Protein AF-0000000065938428 (afdb_homodimer)

Organism: Thermotoga sp. (strain RQ2) (NCBI:txid126740)

Foldseek 3Di:
DAEEEEAPDPCRVLVVVLLVLLVFDFPDDDPQWTDTDPYIYGYDHQLCRLVCQVVPVHFKYKHKPLSCQLVVHPWDFDDFFDDQKKFWFKKFAAPPAADPAEFEEEECRQRLVVVVCVVVVHHYDYHYDPDPRLCCVVVPNGGIYIDMDRPCPVCVVSRMDTRGTDDMMTMTMTGRPVCCVPVVVVVVVSVVSSVVSRVVVVVVVVVD/DAEEEEAPDPCRVLVVVLLVLLPFDFPDDDPQWTDTDPYIYGYDHQLCRLVCQVVPVHFKYKHKPLSCQLVVHDWDFDDFFDDQKKFWFKKFAAPPAADPAEFEEEECRQRLVVVVCVVVVHHYDYHYDPDPRLCCVVVPNGGIYIDMDRPCPVCVVSRMDTRGTSDMMTMTITGRPVCCVPVVVVVVVSVVSSVVSRVVVVVVVVVD

InterPro domains:
  IPR001348 ATP phosphoribosyltransferase HisG [PTHR21403] (2-198)
  IPR013820 ATP phosphoribosyltransferase, catalytic domain [PF01634] (45-195)
  IPR013820 ATP phosphoribosyltransferase, catalytic domain [TIGR00070] (2-174)
  IPR018198 ATP phosphoribosyltransferase, conserved site [PS01316] (134-155)
  IPR024893 ATP phosphoribosyltransferase HisG, short form [MF_01018] (1-199)
  IPR024893 ATP phosphoribosyltransferase HisG, short form [cd13595] (1-197)

Secondary structure (DSSP, 8-state):
-EEEEEE-STTHHHHHHHHHHTT--EEEE-SSEEEESSEEEEEE-GGGHHHHHHTTS-SEEEEEHHHHHHHT---EEEEEEEEEEEEEEEEEETTT-SPSSSEEEEES-HHHHHHHHHHHT--EEEEE-SS-TTHHHHHTS-SEEEEEESSSHHHHHTTEEEEEEEEEEEEEEEE-HHHHHHTHHHHHHHHHHHHHHHHHHHHHHHH-/-EEEEEE-STTHHHHHHHHHHTT--EEEE-SSEEEESSEEEEEE-GGGHHHHHHTTS-SEEEEEHHHHHHHT---EEEEEEEEEEEEEEEEEETTT-SPSSSEEEEES-HHHHHHHHHHHT--EEEEE-SS-TTHHHHHTS-SEEEEEESSSHHHHHTTEEEEEEEEEEEEEEEE-HHHHHHTHHHHHHHHHHHHHHHHHHHHHHHH-

Nearest PDB structures (foldseek):
  1usy-assembly1_H  TM=9.644E-01  e=1.278E-41  Thermotoga maritima MSB8
  1usy-assembly1_G  TM=9.650E-01  e=2.363E-40  Thermotoga maritima MSB8
  6fua-assembly1_D-2  TM=9.388E-01  e=3.249E-24  Psychrobacter arcticus 273-4
  8oy0-assembly1_G  TM=9.428E-01  e=5.291E-23  Acinetobacter baumannii ATCC 17978
  7z6r-assembly1_C  TM=9.030E-01  e=8.787E-23  Psychrobacter arcticus

pLDDT: mean 96.38, std 6.56, range [45.56, 98.94]

Sequence (416 aa):
MLKLAIPKGRLEEKVMTYLKKTGVIFERESSILREGKDIVCFMVRPFDVPTYLVHGVADIGFCGTDVLLEKETSLIQPFFIPTNISRMVLAGPKGRGIPEGEKRIATKFPNVTQRYCESKGWHCRIIPLKGSVELAPIAGLSDLIVDITETGRTLKENNLEILDEIFVIRTHVVVNPVSYRTKREEVVSFLEKLQEVIEHDSNEQSRGMLKLAIPKGRLEEKVMTYLKKTGVIFERESSILREGKDIVCFMVRPFDVPTYLVHGVADIGFCGTDVLLEKETSLIQPFFIPTNISRMVLAGPKGRGIPEGEKRIATKFPNVTQRYCESKGWHCRIIPLKGSVELAPIAGLSDLIVDITETGRTLKENNLEILDEIFVIRTHVVVNPVSYRTKREEVVSFLEKLQEVIEHDSNEQSRG

Radius of gyration: 23.58 Å; Cα contacts (8 Å, |Δi|>4): 844; chains: 2; bounding box: 55×66×50 Å

Solvent-accessible surface area (backbone atoms only — not comparable to full-atom values): 22167 Å² total; per-residue (Å²): 117,49,30,31,27,39,23,48,68,90,53,29,62,63,53,52,51,52,48,41,68,61,66,58,55,68,79,42,77,58,90,44,39,34,33,34,93,60,37,37,36,39,42,30,41,44,80,37,28,61,56,39,27,76,70,63,50,18,37,35,31,38,40,40,41,64,46,46,59,47,65,66,68,88,59,43,67,85,50,69,49,95,65,84,64,34,29,36,28,36,31,25,50,58,90,67,69,80,71,75,75,68,40,34,30,24,17,75,40,56,56,48,48,49,53,51,31,56,76,70,70,49,53,66,49,76,42,75,37,88,47,63,51,75,45,30,46,78,57,61,70,20,59,29,29,42,48,78,39,68,86,46,57,74,40,48,77,64,50,28,37,80,74,44,76,73,48,77,31,47,37,31,36,32,30,20,63,65,38,53,66,76,40,32,68,64,49,50,53,51,52,51,44,46,51,51,48,53,52,52,51,55,51,51,58,69,73,97,116,49,29,30,27,39,23,50,68,92,55,29,62,62,54,51,51,52,47,41,69,58,67,59,54,71,79,43,78,57,91,46,39,36,33,34,92,59,36,37,35,39,42,31,41,46,79,37,28,62,56,40,26,77,72,63,51,20,37,35,31,39,41,40,42,65,46,46,59,48,67,65,67,88,59,41,66,86,50,69,49,95,65,84,66,32,29,35,28,35,30,25,50,60,92,66,69,81,72,7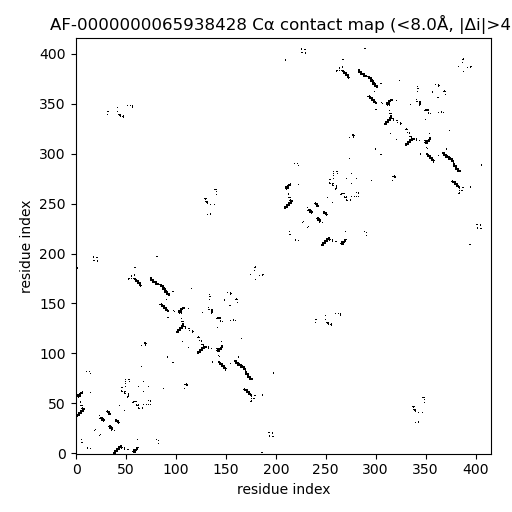5,75,69,39,34,32,25,18,74,40,56,58,48,49,49,53,52,31,54,76,69,70,50,54,67,49,74,42,78,38,86,49,64,49,74,45,29,46,76,58,60,70,18,60,29,29,43,49,78,39,70,85,46,58,74,42,48,78,64,49,28,38,81,76,44,76,73,48,77,32,49,38,30,35,33,30,20,64,66,39,52,66,77,38,31,68,65,49,51,54,50,50,51,44,44,50,50,48,52,55,52,52,54,52,51,60,68,73,98

Structure (mmCIF, N/CA/C/O backbone):
data_AF-0000000065938428-model_v1
#
loop_
_entity.id
_entity.type
_entity.pdbx_description
1 polymer 'ATP phosphoribosyltransferase'
#
loop_
_atom_site.group_PDB
_atom_site.id
_atom_site.type_symbol
_atom_site.label_atom_id
_atom_site.label_alt_id
_atom_site.label_comp_id
_atom_site.label_asym_id
_atom_site.label_entity_id
_atom_site.label_seq_id
_atom_site.pdbx_PDB_ins_code
_atom_site.Cartn_x
_atom_site.Cartn_y
_atom_site.Cartn_z
_atom_site.occupancy
_atom_site.B_iso_or_equiv
_atom_site.auth_seq_id
_atom_site.auth_comp_id
_atom_site.auth_asym_id
_atom_site.auth_atom_id
_atom_site.pdbx_PDB_model_num
ATOM 1 N N . MET A 1 1 ? -7.91 25.875 14.727 1 93.56 1 MET A N 1
ATOM 2 C CA . MET A 1 1 ? -7.473 24.531 15.078 1 93.56 1 MET A CA 1
ATOM 3 C C . MET A 1 1 ? -6.465 24 14.062 1 93.56 1 MET A C 1
ATOM 5 O O . MET A 1 1 ? -6.688 24.094 12.852 1 93.56 1 MET A O 1
ATOM 9 N N . LEU A 1 2 ? -5.328 23.641 14.523 1 97.94 2 LEU A N 1
ATOM 10 C CA . LEU A 1 2 ? -4.266 23.125 13.664 1 97.94 2 LEU A CA 1
ATOM 11 C C . LEU A 1 2 ? -4.516 21.656 13.312 1 97.94 2 LEU A C 1
ATOM 13 O O . LEU A 1 2 ? -4.859 20.859 14.18 1 97.94 2 LEU A O 1
ATOM 17 N N . LYS A 1 3 ? -4.406 21.281 12.031 1 98.81 3 LYS A N 1
ATOM 18 C CA . LYS A 1 3 ? -4.625 19.922 11.547 1 98.81 3 LYS A CA 1
ATOM 19 C C . LYS A 1 3 ? -3.316 19.281 11.078 1 98.81 3 LYS A C 1
ATOM 21 O O . LYS A 1 3 ? -2.641 19.828 10.195 1 98.81 3 LYS A O 1
ATOM 26 N N . LEU A 1 4 ? -3.004 18.156 11.68 1 98.94 4 LEU A N 1
ATOM 27 C CA . LEU A 1 4 ? -1.747 17.484 11.367 1 98.94 4 LEU A CA 1
ATOM 28 C C . LEU A 1 4 ? -2.002 16.125 10.727 1 98.94 4 LEU A C 1
ATOM 30 O O . LEU A 1 4 ? -2.902 15.391 11.148 1 98.94 4 LEU A O 1
ATOM 34 N N . ALA A 1 5 ? -1.3 15.781 9.695 1 98.88 5 ALA A N 1
ATOM 35 C CA . ALA A 1 5 ? -1.273 14.43 9.156 1 98.88 5 ALA A CA 1
ATOM 36 C C . ALA A 1 5 ? -0.093 13.633 9.703 1 98.88 5 ALA A C 1
ATOM 38 O O . ALA A 1 5 ? 1.064 13.969 9.445 1 98.88 5 ALA A O 1
ATOM 39 N N . ILE A 1 6 ? -0.382 12.602 10.445 1 98.88 6 ILE A N 1
ATOM 40 C CA . ILE A 1 6 ? 0.623 11.805 11.141 1 98.88 6 ILE A CA 1
ATOM 41 C C . ILE A 1 6 ? 0.77 10.445 10.469 1 98.88 6 ILE A C 1
ATOM 43 O O . ILE A 1 6 ? -0.209 9.711 10.32 1 98.88 6 ILE A O 1
ATOM 47 N N . PRO A 1 7 ? 1.979 10.117 10.031 1 98.56 7 PRO A N 1
ATOM 48 C CA . PRO A 1 7 ? 2.17 8.805 9.414 1 98.56 7 PRO A CA 1
ATOM 49 C C . PRO A 1 7 ? 2.062 7.656 10.414 1 98.56 7 PRO A C 1
ATOM 51 O O . PRO A 1 7 ? 2.777 7.645 11.422 1 98.56 7 PRO A O 1
ATOM 54 N N . LYS A 1 8 ? 1.196 6.738 10.18 1 97.81 8 LYS A N 1
ATOM 55 C CA . LYS A 1 8 ? 1.14 5.508 10.961 1 97.81 8 LYS A CA 1
ATOM 56 C C . LYS A 1 8 ? 2.35 4.621 10.68 1 97.81 8 LYS A C 1
ATOM 58 O O . LYS A 1 8 ? 3.043 4.805 9.68 1 97.81 8 LYS A O 1
ATOM 63 N N . GLY A 1 9 ? 2.631 3.717 11.57 1 95.06 9 GLY A N 1
ATOM 64 C CA . GLY A 1 9 ? 3.703 2.76 11.352 1 95.06 9 GLY A CA 1
ATOM 65 C C . GLY A 1 9 ? 5.016 3.182 11.977 1 95.06 9 GLY A C 1
ATOM 66 O O . GLY A 1 9 ? 5.051 3.588 13.141 1 95.06 9 GLY A O 1
ATOM 67 N N . ARG A 1 10 ? 6.094 3.078 11.297 1 91.88 10 ARG A N 1
ATOM 68 C CA . ARG A 1 10 ? 7.457 3.164 11.812 1 91.88 10 ARG A CA 1
ATOM 69 C C . ARG A 1 10 ? 7.734 4.543 12.398 1 91.88 10 ARG A C 1
ATOM 71 O O . ARG A 1 10 ? 8.492 4.676 13.359 1 91.88 10 ARG A O 1
ATOM 78 N N . LEU A 1 11 ? 7.078 5.547 11.867 1 96.25 11 LEU A N 1
ATOM 79 C CA . LEU A 1 11 ? 7.387 6.914 12.281 1 96.25 11 LEU A CA 1
ATOM 80 C C . LEU A 1 11 ? 6.422 7.383 13.359 1 96.25 11 LEU A C 1
ATOM 82 O O . LEU A 1 11 ? 6.664 8.398 14.016 1 96.25 11 LEU A O 1
ATOM 86 N N . GLU A 1 12 ? 5.355 6.672 13.562 1 97.38 12 GLU A N 1
ATOM 87 C CA . GLU A 1 12 ? 4.219 7.113 14.367 1 9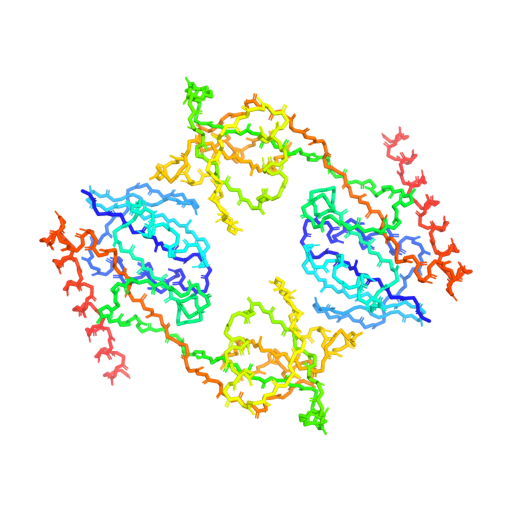7.38 12 GLU A CA 1
ATOM 88 C C . GLU A 1 12 ? 4.641 7.422 15.805 1 97.38 12 GLU A C 1
ATOM 90 O O . GLU A 1 12 ? 4.371 8.516 16.312 1 97.38 12 GLU A O 1
ATOM 95 N N . GLU A 1 13 ? 5.359 6.531 16.391 1 96.88 13 GLU A N 1
ATOM 96 C CA . GLU A 1 13 ? 5.707 6.664 17.797 1 96.88 13 GLU A CA 1
ATOM 97 C C . GLU A 1 13 ? 6.598 7.879 18.047 1 96.88 13 GLU A C 1
ATOM 99 O O . GLU A 1 13 ? 6.348 8.664 18.953 1 96.88 13 GLU A O 1
ATOM 104 N N . LYS A 1 14 ? 7.605 8.008 17.234 1 96.56 14 LYS A N 1
ATOM 105 C CA . LYS A 1 14 ? 8.555 9.102 17.406 1 96.56 14 LYS A CA 1
ATOM 106 C C . LYS A 1 14 ? 7.879 10.453 17.188 1 96.56 14 LYS A C 1
ATOM 108 O O . LYS A 1 14 ? 8.078 11.383 17.969 1 96.56 14 LYS A O 1
ATOM 113 N N . VAL A 1 15 ? 7.07 10.555 16.188 1 97.69 15 VAL A N 1
ATOM 114 C CA . VAL A 1 15 ? 6.367 11.797 15.898 1 97.69 15 VAL A CA 1
ATOM 115 C C . VAL A 1 15 ? 5.445 12.148 17.062 1 97.69 15 VAL A C 1
ATOM 117 O O . VAL A 1 15 ? 5.453 13.289 17.547 1 97.69 15 VAL A O 1
ATOM 120 N N . MET A 1 16 ? 4.703 11.18 17.562 1 97.31 16 MET A N 1
ATOM 121 C CA . MET A 1 16 ? 3.748 11.406 18.641 1 97.31 16 MET A CA 1
ATOM 122 C C . MET A 1 16 ? 4.465 11.797 19.922 1 97.31 16 MET A C 1
ATOM 124 O O . MET A 1 16 ? 3.959 12.617 20.703 1 97.31 16 MET A O 1
ATOM 128 N N . THR A 1 17 ? 5.617 11.219 20.141 1 97.06 17 THR A N 1
ATOM 129 C CA . THR A 1 17 ? 6.41 11.562 21.312 1 97.06 17 THR A CA 1
ATOM 130 C C . THR A 1 17 ? 6.801 13.039 21.297 1 97.06 17 THR A C 1
ATOM 132 O O . THR A 1 17 ? 6.648 13.742 22.297 1 97.06 17 THR A O 1
ATOM 135 N N . TYR A 1 18 ? 7.266 13.516 20.172 1 97.38 18 TYR A N 1
ATOM 136 C CA . TYR A 1 18 ? 7.66 14.914 20.062 1 97.38 18 TYR A CA 1
ATOM 137 C C . TYR A 1 18 ? 6.453 15.828 20.188 1 97.38 18 TYR A C 1
ATOM 139 O O . TYR A 1 18 ? 6.543 16.906 20.797 1 97.38 18 TYR A O 1
ATOM 147 N N . LEU A 1 19 ? 5.324 15.414 19.641 1 97.25 19 LEU A N 1
ATOM 148 C CA . LEU A 1 19 ? 4.113 16.219 19.75 1 97.25 19 LEU A CA 1
ATOM 149 C C . LEU A 1 19 ? 3.691 16.359 21.203 1 97.25 19 LEU A C 1
ATOM 151 O O . LEU A 1 19 ? 3.354 17.453 21.656 1 97.25 19 LEU A O 1
ATOM 155 N N . LYS A 1 20 ? 3.758 15.328 21.922 1 96.69 20 LYS A N 1
ATOM 156 C CA . LYS A 1 20 ? 3.389 15.359 23.344 1 96.69 20 LYS A CA 1
ATOM 157 C C . LYS A 1 20 ? 4.344 16.234 24.141 1 96.69 20 LYS A C 1
ATOM 159 O O . LYS A 1 20 ? 3.926 16.953 25.047 1 96.69 20 LYS A O 1
ATOM 164 N N . LYS A 1 21 ? 5.559 16.234 23.812 1 96.44 21 LYS A N 1
ATOM 165 C CA . LYS A 1 21 ? 6.57 17.031 24.5 1 96.44 21 LYS A CA 1
ATOM 166 C C . LYS A 1 21 ? 6.348 18.516 24.266 1 96.44 21 LYS A C 1
ATOM 168 O O . LYS A 1 21 ? 6.871 19.359 25.016 1 96.44 21 LYS A O 1
ATOM 173 N N . THR A 1 22 ? 5.676 18.859 23.203 1 96.44 22 THR A N 1
ATOM 174 C CA . THR A 1 22 ? 5.352 20.266 22.984 1 96.44 22 THR A CA 1
ATOM 175 C C . THR A 1 22 ? 4.234 20.719 23.906 1 96.44 22 THR A C 1
ATOM 177 O O . THR A 1 22 ? 3.9 21.906 23.953 1 96.44 22 THR A O 1
ATOM 180 N N . GLY A 1 23 ? 3.545 19.766 24.578 1 95.44 23 GLY A N 1
ATOM 181 C CA . GLY A 1 23 ? 2.494 20.109 25.531 1 95.44 23 GLY A CA 1
ATOM 182 C C . GLY A 1 23 ? 1.105 19.75 25.031 1 95.44 23 GLY A C 1
ATOM 183 O O . GLY A 1 23 ? 0.109 20.031 25.703 1 95.44 23 GLY A O 1
ATOM 184 N N . VAL A 1 24 ? 1.07 19.094 23.891 1 96 24 VAL A N 1
ATOM 185 C CA . VAL A 1 24 ? -0.223 18.688 23.344 1 96 24 VAL A CA 1
ATOM 186 C C . VAL A 1 24 ? -0.805 17.547 24.188 1 96 24 VAL A C 1
ATOM 188 O O . VAL A 1 24 ? -0.113 16.578 24.484 1 96 24 VAL A O 1
ATOM 191 N N . ILE A 1 25 ? -2.033 17.734 24.562 1 96.62 25 ILE A N 1
ATOM 192 C CA . ILE A 1 25 ? -2.789 16.703 25.266 1 96.62 25 ILE A CA 1
ATOM 193 C C . ILE A 1 25 ? -3.98 16.266 24.422 1 96.62 25 ILE A C 1
ATOM 195 O O . ILE A 1 25 ? -4.766 17.109 23.953 1 96.62 25 ILE A O 1
ATOM 199 N N . PHE A 1 26 ? -4.047 14.992 24.234 1 97 26 PHE A N 1
ATOM 200 C CA . PHE A 1 26 ? -5.145 14.461 23.422 1 97 26 PHE A CA 1
ATOM 201 C C . PHE A 1 26 ? -6.301 14.023 24.312 1 97 26 PHE A C 1
ATOM 203 O O . PHE A 1 26 ? -6.109 13.227 25.234 1 97 26 PHE A O 1
ATOM 210 N N . GLU A 1 27 ? -7.383 14.516 24.016 1 96.88 27 GLU A N 1
ATOM 211 C CA . GLU A 1 27 ? -8.594 14.219 24.781 1 96.88 27 GLU A CA 1
ATOM 212 C C . GLU A 1 27 ? -9.32 13.008 24.203 1 96.88 27 GLU A C 1
ATOM 214 O O . GLU A 1 27 ? -10.008 12.289 24.938 1 96.88 27 GLU A O 1
ATOM 219 N N . ARG A 1 28 ? -9.328 12.891 22.922 1 94.94 28 ARG A N 1
ATOM 220 C CA . ARG A 1 28 ? -9.93 11.773 22.188 1 94.94 28 ARG A CA 1
ATOM 221 C C . ARG A 1 28 ? -8.93 11.125 21.25 1 94.94 28 ARG A C 1
ATOM 223 O O . ARG A 1 28 ? -8.227 11.82 20.5 1 94.94 28 ARG A O 1
ATOM 230 N N . GLU A 1 29 ? -8.898 9.812 21.422 1 95.56 29 GLU A N 1
ATOM 231 C CA . GLU A 1 29 ? -7.969 9.086 20.562 1 95.56 29 GLU A CA 1
ATOM 232 C C . GLU A 1 29 ? -8.633 7.863 19.938 1 95.56 29 GLU A C 1
ATOM 234 O O . GLU A 1 29 ? -9.398 7.156 20.609 1 95.56 29 GLU A O 1
ATOM 239 N N . SER A 1 30 ? -8.453 7.75 18.688 1 94.75 30 SER A N 1
ATOM 240 C CA . SER A 1 30 ? -8.828 6.551 17.938 1 94.75 30 SER A CA 1
ATOM 241 C C . SER A 1 30 ? -7.695 6.09 17.031 1 94.75 30 SER A C 1
ATOM 243 O O . SER A 1 30 ? -6.598 6.652 17.062 1 94.75 30 SER A O 1
ATOM 245 N N . SER A 1 31 ? -7.965 5.059 16.312 1 94.44 31 SER A N 1
ATOM 246 C CA . SER A 1 31 ? -6.945 4.523 15.422 1 94.44 31 SER A CA 1
ATOM 247 C C . SER A 1 31 ? -6.684 5.473 14.258 1 94.44 31 SER A C 1
ATOM 249 O O . SER A 1 31 ? -5.629 5.402 13.617 1 94.44 31 SER A O 1
ATOM 251 N N . ILE A 1 32 ? -7.602 6.352 13.977 1 96.94 32 ILE A N 1
ATOM 252 C CA . ILE A 1 32 ? -7.414 7.16 12.781 1 96.94 32 ILE A CA 1
ATOM 253 C C . ILE A 1 32 ? -7.418 8.641 13.148 1 96.94 32 ILE A C 1
ATOM 255 O O . ILE A 1 32 ? -7.121 9.5 12.312 1 96.94 32 ILE A O 1
ATOM 259 N N . LEU A 1 33 ? -7.77 8.969 14.438 1 97.12 33 LEU A N 1
ATOM 260 C CA . LEU A 1 33 ? -7.949 10.367 14.82 1 97.12 33 LEU A CA 1
ATOM 261 C C . LEU A 1 33 ? -7.508 10.602 16.266 1 97.12 33 LEU A C 1
ATOM 263 O O . LEU A 1 33 ? -7.82 9.805 17.141 1 97.12 33 LEU A O 1
ATOM 267 N N . ARG A 1 34 ? -6.754 11.688 16.469 1 98 34 ARG A N 1
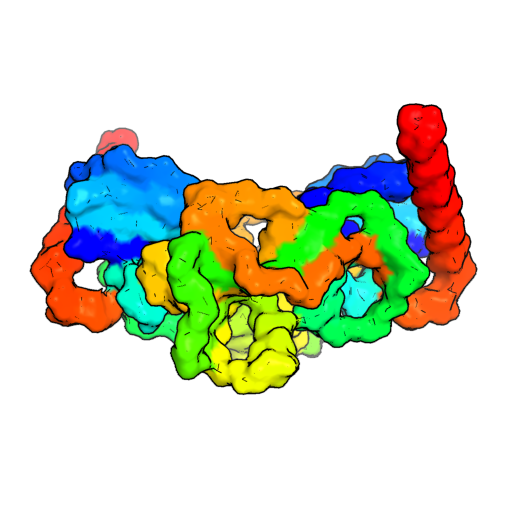ATOM 268 C CA . ARG A 1 34 ? -6.43 12.18 17.797 1 98 34 ARG A CA 1
ATOM 269 C C . ARG A 1 34 ? -6.762 13.664 17.922 1 98 34 ARG A C 1
ATOM 271 O O . ARG A 1 34 ? -6.301 14.477 17.125 1 98 34 ARG A O 1
ATOM 278 N N . GLU A 1 35 ? -7.527 13.945 18.922 1 97.56 35 GLU A N 1
ATOM 279 C CA . GLU A 1 35 ? -8.016 15.32 19.047 1 97.56 35 GLU A CA 1
ATOM 280 C C . GLU A 1 35 ? -7.566 15.938 20.375 1 97.56 35 GLU A C 1
ATOM 282 O O . GLU A 1 35 ? -7.766 15.352 21.438 1 97.56 35 GLU A O 1
ATOM 287 N N . GLY A 1 36 ? -6.957 17.047 20.234 1 96.44 36 GLY A N 1
ATOM 288 C CA . GLY A 1 36 ? -6.656 17.906 21.375 1 96.44 36 GLY A CA 1
ATOM 289 C C . GLY A 1 36 ? -7.438 19.203 21.359 1 96.44 36 GLY A C 1
ATOM 290 O O . GLY A 1 36 ? -8.359 19.375 20.562 1 96.44 36 GLY A O 1
ATOM 291 N N . LYS A 1 37 ? -7.133 20.109 22.312 1 94 37 LYS A N 1
ATOM 292 C CA . LYS A 1 37 ? -7.863 21.375 22.453 1 94 37 LYS A CA 1
ATOM 293 C C . LYS A 1 37 ? -7.73 22.234 21.203 1 94 37 LYS A C 1
ATOM 295 O O . LYS A 1 37 ? -8.734 22.703 20.656 1 94 37 LYS A O 1
ATOM 300 N N . ASP A 1 38 ? -6.602 22.406 20.656 1 94.62 38 ASP A N 1
ATOM 301 C CA . ASP A 1 38 ? -6.406 23.297 19.516 1 94.62 38 ASP A CA 1
ATOM 302 C C . ASP A 1 38 ? -5.672 22.609 18.375 1 94.62 38 ASP A C 1
ATOM 304 O O . ASP A 1 38 ? -5.09 23.25 17.516 1 94.62 38 ASP A O 1
ATOM 308 N N . ILE A 1 39 ? -5.668 21.219 18.484 1 97.69 39 ILE A N 1
ATOM 309 C CA . ILE A 1 39 ? -4.941 20.453 17.469 1 97.69 39 ILE A CA 1
ATOM 310 C C . ILE A 1 39 ? -5.684 19.156 17.172 1 97.69 39 ILE A C 1
ATOM 312 O O . ILE A 1 39 ? -6.254 18.547 18.078 1 97.69 39 ILE A O 1
ATOM 316 N N . VAL A 1 40 ? -5.762 18.75 15.938 1 98.38 40 VAL A N 1
ATOM 317 C CA . VAL A 1 40 ? -6.281 17.453 15.547 1 98.38 40 VAL A CA 1
ATOM 318 C C . VAL A 1 40 ? -5.266 16.734 14.656 1 98.38 40 VAL A C 1
ATOM 320 O O . VAL A 1 40 ? -4.637 17.344 13.797 1 98.38 40 VAL A O 1
ATOM 323 N N . CYS A 1 41 ? -5.047 15.477 14.969 1 98.81 41 CYS A N 1
ATOM 324 C CA . CYS A 1 41 ? -4.109 14.656 14.219 1 98.81 41 CYS A CA 1
ATOM 325 C C . CYS A 1 41 ? -4.848 13.594 13.414 1 98.81 41 CYS A C 1
ATOM 327 O O . CYS A 1 41 ? -5.582 12.781 13.969 1 98.81 41 CYS A O 1
ATOM 329 N N . PHE A 1 42 ? -4.695 13.617 12.117 1 98.81 42 PHE A N 1
ATOM 330 C CA . PHE A 1 42 ? -5.156 12.562 11.219 1 98.81 42 PHE A CA 1
ATOM 331 C C . PHE A 1 42 ? -4.105 11.469 11.078 1 98.81 42 PHE A C 1
ATOM 333 O O . PHE A 1 42 ? -3 11.719 10.594 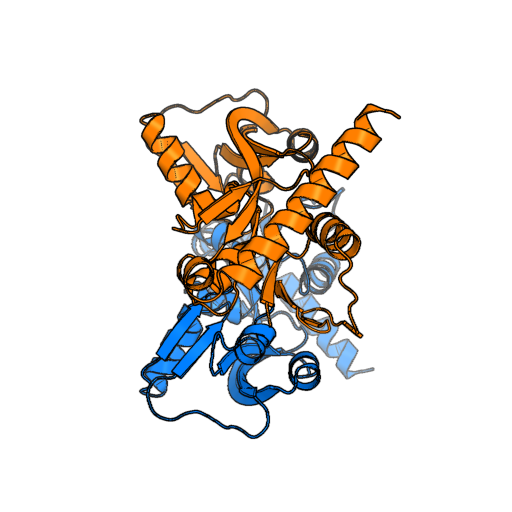1 98.81 42 PHE A O 1
ATOM 340 N N . MET A 1 43 ? -4.418 10.305 11.562 1 98.69 43 MET A N 1
ATOM 341 C CA . MET A 1 43 ? -3.506 9.172 11.445 1 98.69 43 MET A CA 1
ATOM 342 C C . MET A 1 43 ? -3.631 8.508 10.078 1 98.69 43 MET A C 1
ATOM 344 O O . MET A 1 43 ? -4.652 7.895 9.773 1 98.69 43 MET A O 1
ATOM 348 N N . VAL A 1 44 ? -2.643 8.641 9.258 1 98.62 44 VAL A N 1
ATOM 349 C CA . VAL A 1 44 ? -2.77 8.211 7.871 1 98.62 44 VAL A CA 1
ATOM 350 C C . VAL A 1 44 ? -1.584 7.324 7.496 1 98.62 44 VAL A C 1
ATOM 352 O O . VAL A 1 44 ? -0.571 7.301 8.195 1 98.62 44 VAL A O 1
ATOM 355 N N . ARG A 1 45 ? -1.733 6.59 6.383 1 97.88 45 ARG A N 1
ATOM 356 C CA . ARG A 1 45 ? -0.575 5.887 5.844 1 97.88 45 ARG A CA 1
ATOM 357 C C . ARG A 1 45 ? 0.509 6.867 5.406 1 97.88 45 ARG A C 1
ATOM 359 O O . ARG A 1 45 ? 0.209 7.918 4.84 1 97.88 45 ARG A O 1
ATOM 366 N N . PRO A 1 46 ? 1.741 6.473 5.551 1 97.94 46 PRO A N 1
ATOM 367 C CA . PRO A 1 46 ? 2.83 7.41 5.262 1 97.94 46 PRO A CA 1
ATOM 368 C C . PRO A 1 46 ? 2.736 8.008 3.861 1 97.94 46 PRO A C 1
ATOM 370 O O . PRO A 1 46 ? 2.861 9.227 3.697 1 97.94 46 PRO A O 1
ATOM 373 N N . PHE A 1 47 ? 2.371 7.215 2.928 1 98.19 47 PHE A N 1
ATOM 374 C CA . PHE A 1 47 ? 2.355 7.656 1.538 1 98.19 47 PHE A CA 1
ATOM 375 C C . PHE A 1 47 ? 1.18 8.586 1.279 1 98.19 47 PHE A C 1
ATOM 377 O O . PHE A 1 47 ? 1.111 9.234 0.231 1 98.19 47 PHE A O 1
ATOM 384 N N . ASP A 1 48 ? 0.247 8.695 2.242 1 98.69 48 ASP A N 1
ATOM 385 C CA . ASP A 1 48 ? -0.94 9.523 2.068 1 98.69 48 ASP A CA 1
ATOM 386 C C . ASP A 1 48 ? -0.754 10.891 2.723 1 98.69 48 ASP A C 1
ATOM 388 O O . ASP A 1 48 ? -1.559 11.805 2.512 1 98.69 48 ASP A O 1
ATOM 392 N N . VAL A 1 49 ? 0.318 11.109 3.451 1 98.81 49 VAL A N 1
ATOM 393 C CA . VAL A 1 49 ? 0.527 12.359 4.18 1 98.81 49 VAL A CA 1
ATOM 394 C C . VAL A 1 49 ? 0.499 13.531 3.205 1 98.81 49 VAL A C 1
ATOM 396 O O . VAL A 1 49 ? -0.272 14.477 3.387 1 98.81 49 VAL A O 1
ATOM 399 N N . PRO A 1 50 ? 1.24 13.461 2.096 1 98.75 50 PRO A N 1
ATOM 400 C CA . PRO A 1 50 ? 1.21 14.602 1.178 1 98.75 50 PRO A CA 1
ATOM 401 C C . PRO A 1 50 ? -0.187 14.875 0.625 1 98.75 50 PRO A C 1
ATOM 403 O O . PRO A 1 50 ? -0.541 16.031 0.38 1 98.75 50 PRO A O 1
ATOM 406 N N . THR A 1 51 ? -0.951 13.812 0.453 1 98.69 51 THR A N 1
ATOM 407 C CA . THR A 1 51 ? -2.287 13.969 -0.11 1 98.69 51 THR A CA 1
ATOM 408 C C . THR A 1 51 ? -3.145 14.867 0.779 1 98.69 51 THR A C 1
ATOM 410 O O . THR A 1 51 ? -3.824 15.766 0.286 1 98.69 51 THR A O 1
ATOM 413 N N . TYR A 1 52 ? -3.062 14.734 2.055 1 98.75 52 TYR A N 1
ATOM 414 C CA . TYR A 1 52 ? -3.875 15.508 2.988 1 98.75 52 TYR A CA 1
ATOM 415 C C . TYR A 1 52 ? -3.42 16.969 3.031 1 98.75 52 TYR A C 1
ATOM 417 O O . TYR A 1 52 ? -4.215 17.859 3.318 1 98.75 52 TYR A O 1
ATOM 425 N N . LEU A 1 53 ? -2.164 17.219 2.752 1 98.81 53 LEU A N 1
ATOM 426 C CA . LEU A 1 53 ? -1.648 18.578 2.756 1 98.81 53 LEU A CA 1
ATOM 427 C C . LEU A 1 53 ? -1.945 19.281 1.432 1 98.81 53 LEU A C 1
ATOM 429 O O . LEU A 1 53 ? -2.439 20.406 1.417 1 98.81 53 LEU A O 1
ATOM 433 N N . VAL A 1 54 ? -1.697 18.547 0.343 1 98.12 54 VAL A N 1
ATOM 434 C CA . VAL A 1 54 ? -1.863 19.141 -0.983 1 98.12 54 VAL A CA 1
ATOM 435 C C . VAL A 1 54 ? -3.332 19.484 -1.212 1 98.12 54 VAL A C 1
ATOM 437 O O . VAL A 1 54 ? -3.641 20.5 -1.84 1 98.12 54 VAL A O 1
ATOM 440 N N . HIS A 1 55 ? -4.223 18.688 -0.593 1 97.75 55 HIS A N 1
ATOM 441 C CA . HIS A 1 55 ? -5.652 18.938 -0.766 1 97.75 55 HIS A CA 1
ATOM 442 C C . HIS A 1 55 ? -6.168 19.922 0.268 1 97.75 55 HIS A C 1
ATOM 444 O O . HIS A 1 55 ? -7.363 20.234 0.298 1 97.75 55 HIS A O 1
ATOM 450 N N . GLY A 1 56 ? -5.336 20.328 1.152 1 97.44 56 GLY A N 1
ATOM 451 C CA . GLY A 1 56 ? -5.652 21.422 2.051 1 97.44 56 GLY A CA 1
ATOM 452 C C . GLY A 1 56 ? -6.418 20.984 3.283 1 97.44 56 GLY A C 1
ATOM 453 O O . GLY A 1 56 ? -7.004 21.812 3.984 1 97.44 56 GLY A O 1
ATOM 454 N N . VAL A 1 57 ? -6.414 19.703 3.545 1 97.94 57 VAL A N 1
ATOM 455 C CA . VAL A 1 57 ? -7.211 19.266 4.688 1 97.94 57 VAL A CA 1
ATOM 456 C C . VAL A 1 57 ? -6.324 19.156 5.926 1 97.94 57 VAL A C 1
ATOM 458 O O . VAL A 1 57 ? -6.824 19.062 7.051 1 97.94 57 VAL A O 1
ATOM 461 N N . ALA A 1 58 ? -5.023 19.156 5.75 1 98.75 58 ALA A N 1
ATOM 462 C CA . ALA A 1 58 ? -4.055 19.234 6.844 1 98.75 58 ALA A CA 1
ATOM 463 C C . ALA A 1 58 ? -3.123 20.438 6.656 1 98.75 58 ALA A C 1
ATOM 465 O O . ALA A 1 58 ? -2.82 20.828 5.527 1 98.75 58 ALA A O 1
ATOM 466 N N . ASP A 1 59 ? -2.666 20.953 7.77 1 98.88 59 ASP A N 1
ATOM 467 C CA . ASP A 1 59 ? -1.765 22.109 7.754 1 98.88 59 ASP A CA 1
ATOM 468 C C . ASP A 1 59 ? -0.305 21.656 7.773 1 98.88 59 ASP A C 1
ATOM 470 O O . ASP A 1 59 ? 0.534 22.234 7.074 1 98.88 59 ASP A O 1
ATOM 474 N N . ILE A 1 60 ? -0.012 20.703 8.562 1 98.88 60 ILE A N 1
ATOM 475 C CA . ILE A 1 60 ? 1.333 20.188 8.812 1 98.88 60 ILE A CA 1
ATOM 476 C C . ILE A 1 60 ? 1.326 18.672 8.734 1 98.88 60 ILE A C 1
ATOM 478 O O . ILE A 1 60 ? 0.338 18.031 9.094 1 98.88 60 ILE A O 1
ATOM 482 N N . GLY A 1 61 ? 2.365 18.094 8.227 1 98.88 61 GLY A N 1
ATOM 483 C CA . GLY A 1 61 ? 2.525 16.641 8.211 1 98.88 61 GLY A CA 1
ATOM 484 C C . GLY A 1 61 ? 3.955 16.203 8.461 1 98.88 61 GLY A C 1
ATOM 485 O O . GLY A 1 61 ? 4.844 17.031 8.656 1 98.88 61 GLY A O 1
ATOM 486 N N . PHE A 1 62 ? 4.133 14.938 8.508 1 98.75 62 PHE A N 1
ATOM 487 C CA . PHE A 1 62 ? 5.422 14.281 8.695 1 98.75 62 PHE A CA 1
ATOM 488 C C . PHE A 1 62 ? 5.594 13.125 7.723 1 98.75 62 PHE A C 1
ATOM 490 O O . PHE A 1 62 ? 4.738 12.242 7.645 1 98.75 62 PHE A O 1
ATOM 497 N N . CYS A 1 63 ? 6.637 13.109 6.949 1 97.81 63 CYS A N 1
ATOM 498 C CA . CYS A 1 63 ? 6.867 11.977 6.059 1 97.81 63 CYS A CA 1
ATOM 499 C C . CYS A 1 63 ? 8.328 11.891 5.648 1 97.81 63 CYS A C 1
ATOM 501 O O . CYS A 1 63 ? 9.102 12.812 5.898 1 97.81 63 CYS A O 1
ATOM 503 N N . GLY A 1 64 ? 8.703 10.805 5.129 1 97.5 64 GLY A N 1
ATOM 504 C CA . GLY A 1 64 ? 10.086 10.555 4.758 1 97.5 64 GLY A CA 1
ATOM 505 C C . GLY A 1 64 ? 10.469 11.156 3.418 1 97.5 64 GLY A C 1
ATOM 506 O O . GLY A 1 64 ? 9.594 11.469 2.605 1 97.5 64 GLY A O 1
ATOM 507 N N . THR A 1 65 ? 11.789 11.258 3.225 1 97.88 65 THR A N 1
ATOM 508 C CA . THR A 1 65 ? 12.336 11.68 1.941 1 97.88 65 THR A CA 1
ATOM 509 C C . THR A 1 65 ? 11.805 10.812 0.808 1 97.88 65 THR A C 1
ATOM 511 O O . THR A 1 65 ? 11.523 11.312 -0.284 1 97.88 65 THR A O 1
ATOM 514 N N . ASP A 1 66 ? 11.672 9.523 1.056 1 98.19 66 ASP A N 1
ATOM 515 C CA . ASP A 1 66 ? 11.203 8.562 0.058 1 98.19 66 ASP A CA 1
ATOM 516 C C . ASP A 1 66 ? 9.812 8.93 -0.445 1 98.19 66 ASP A C 1
ATOM 518 O O . ASP A 1 66 ? 9.547 8.875 -1.647 1 98.19 66 ASP A O 1
ATOM 522 N N . VAL A 1 67 ? 8.945 9.344 0.485 1 98.31 67 VAL A N 1
ATOM 523 C CA . VAL A 1 67 ? 7.57 9.695 0.137 1 98.31 67 VAL A CA 1
ATOM 524 C C . VAL A 1 67 ? 7.559 10.984 -0.681 1 98.31 67 VAL A C 1
ATOM 526 O O . VAL A 1 67 ? 6.898 11.055 -1.72 1 98.31 67 VAL A O 1
ATOM 529 N N . LEU A 1 68 ? 8.297 11.992 -0.229 1 98.19 68 LEU A N 1
ATOM 530 C CA . LEU A 1 68 ? 8.328 13.297 -0.883 1 98.19 68 LEU A CA 1
ATOM 531 C C . LEU A 1 68 ? 8.867 13.18 -2.305 1 98.19 68 LEU A C 1
ATOM 533 O O . LEU A 1 68 ? 8.305 13.758 -3.236 1 98.19 68 LEU A O 1
ATOM 537 N N . LEU A 1 69 ? 9.938 12.406 -2.457 1 98.19 69 LEU A N 1
ATOM 538 C CA . LEU A 1 69 ? 10.547 12.266 -3.771 1 98.19 69 LEU A CA 1
ATOM 539 C C . LEU A 1 69 ? 9.664 11.438 -4.699 1 98.19 69 LEU A C 1
ATOM 541 O O . LEU A 1 69 ? 9.578 11.727 -5.895 1 98.19 69 LEU A O 1
ATOM 545 N N . GLU A 1 70 ? 9.008 10.414 -4.18 1 98.69 70 GLU A N 1
ATOM 546 C CA . GLU A 1 70 ? 8.156 9.562 -5.008 1 98.69 70 GLU A CA 1
ATOM 547 C C . GLU A 1 70 ? 6.922 10.328 -5.488 1 98.69 70 GLU A C 1
ATOM 549 O O . GLU A 1 70 ? 6.492 10.156 -6.629 1 98.69 70 GLU A O 1
ATOM 554 N N . LYS A 1 71 ? 6.359 11.156 -4.574 1 97.25 71 LYS A N 1
ATOM 555 C CA . LYS A 1 71 ? 5.117 11.867 -4.879 1 97.25 71 LYS A CA 1
ATOM 556 C C . LYS A 1 71 ? 5.398 13.211 -5.543 1 97.25 71 LYS A C 1
ATOM 558 O O . LYS A 1 71 ? 4.484 13.867 -6.047 1 97.25 71 LYS A O 1
ATOM 563 N N . GLU A 1 72 ? 6.582 13.688 -5.594 1 93.81 72 GLU A N 1
ATOM 564 C CA . GLU A 1 72 ? 6.977 14.961 -6.191 1 93.81 72 GLU A CA 1
ATOM 565 C C . GLU A 1 72 ? 6.09 16.094 -5.699 1 93.81 72 GLU A C 1
ATOM 567 O O . GLU A 1 72 ? 5.496 16.828 -6.5 1 93.81 72 GLU A O 1
ATOM 572 N N . THR A 1 73 ? 6.109 16.406 -4.48 1 91.12 73 THR A N 1
ATOM 573 C CA . THR A 1 73 ? 5.199 17.375 -3.883 1 91.12 73 THR A CA 1
ATOM 574 C C . THR A 1 73 ? 5.859 18.75 -3.783 1 91.12 73 THR A C 1
ATOM 576 O O . THR A 1 73 ? 7.086 18.859 -3.865 1 91.12 73 THR A O 1
ATOM 579 N N . SER A 1 74 ? 5.039 19.812 -3.582 1 92.5 74 SER A N 1
ATOM 580 C CA . SER A 1 74 ? 5.48 21.203 -3.463 1 92.5 74 SER A CA 1
ATOM 581 C C . SER A 1 74 ? 5.34 21.703 -2.029 1 92.5 74 SER A C 1
ATOM 583 O O . SER A 1 74 ? 5.219 22.906 -1.799 1 92.5 74 SER A O 1
ATOM 585 N N . LEU A 1 75 ? 5.414 20.875 -1.134 1 98.06 75 LEU A N 1
ATOM 586 C CA . LEU A 1 75 ? 5.223 21.219 0.27 1 98.06 75 LEU A CA 1
ATOM 587 C C . LEU A 1 75 ? 6.461 21.906 0.836 1 98.06 75 LEU A C 1
ATOM 589 O O . LEU A 1 75 ? 7.578 21.641 0.386 1 98.06 75 LEU A O 1
ATOM 593 N N . ILE A 1 76 ? 6.27 22.812 1.782 1 98.38 76 ILE A N 1
ATOM 594 C CA . ILE A 1 76 ? 7.367 23.453 2.508 1 98.38 76 ILE A CA 1
ATOM 595 C C . ILE A 1 76 ? 7.977 22.453 3.492 1 98.38 76 ILE A C 1
ATOM 597 O O . ILE A 1 76 ? 7.25 21.719 4.168 1 98.38 76 ILE A O 1
ATOM 601 N N . GLN A 1 77 ? 9.297 22.391 3.496 1 98.38 77 GLN A N 1
ATOM 602 C CA . GLN A 1 77 ? 10.016 21.469 4.375 1 98.38 77 GLN A CA 1
ATOM 603 C C . GLN A 1 77 ? 10.953 22.234 5.309 1 98.38 77 GLN A C 1
ATOM 605 O O . GLN A 1 77 ? 12.148 22.344 5.039 1 98.38 77 GLN A O 1
ATOM 610 N N . PRO A 1 78 ? 10.43 22.641 6.445 1 98.25 78 PRO A N 1
ATOM 611 C CA . PRO A 1 78 ? 11.219 23.562 7.262 1 98.25 78 PRO A CA 1
ATOM 612 C C . PRO A 1 78 ? 12.375 22.875 7.98 1 98.25 78 PRO A C 1
ATOM 614 O O . PRO A 1 78 ? 13.43 23.484 8.195 1 98.25 78 PRO A O 1
ATOM 617 N N . PHE A 1 79 ? 12.18 21.672 8.461 1 97.94 79 PHE A N 1
ATOM 618 C CA . PHE A 1 79 ? 13.25 20.953 9.148 1 97.94 79 PHE A CA 1
ATOM 619 C C . PHE A 1 79 ? 12.906 19.469 9.289 1 97.94 79 PHE A C 1
ATOM 621 O O . PHE A 1 79 ? 11.844 19.031 8.836 1 97.94 79 PHE A O 1
ATOM 628 N N . PHE A 1 80 ? 13.797 18.688 9.844 1 97 80 PHE A N 1
ATOM 629 C CA . PHE A 1 80 ? 13.648 17.25 10.031 1 97 80 PHE A CA 1
ATOM 630 C C . PHE A 1 80 ? 13.305 16.922 11.477 1 97 80 PHE A C 1
ATOM 632 O O . PHE A 1 80 ? 13.609 17.703 12.383 1 97 80 PHE A O 1
ATOM 639 N N . ILE A 1 81 ? 12.633 15.82 11.57 1 95.88 81 ILE A N 1
ATOM 640 C CA . ILE A 1 81 ? 12.484 15.164 12.867 1 95.88 81 ILE A CA 1
ATOM 641 C C . ILE A 1 81 ? 13.555 14.086 13.031 1 95.88 81 ILE A C 1
ATOM 643 O O . ILE A 1 81 ? 13.766 13.281 12.125 1 95.88 81 ILE A O 1
ATOM 647 N N . PRO A 1 82 ? 14.25 14.188 14.148 1 94.94 82 PRO A N 1
ATOM 648 C CA . PRO A 1 82 ? 15.25 13.133 14.328 1 94.94 82 PRO A CA 1
ATOM 649 C C . PRO A 1 82 ? 14.633 11.75 14.461 1 94.94 82 PRO A C 1
ATOM 651 O O . PRO A 1 82 ? 13.906 11.484 15.43 1 94.94 82 PRO A O 1
ATOM 654 N N . THR A 1 83 ? 14.883 10.922 13.555 1 93.56 83 THR A N 1
ATOM 655 C CA . THR A 1 83 ? 14.492 9.516 13.539 1 93.56 83 THR A CA 1
ATOM 656 C C . THR A 1 83 ? 15.648 8.648 13.062 1 93.56 83 THR A C 1
ATOM 658 O O . THR A 1 83 ? 16.719 9.156 12.719 1 93.56 83 THR A O 1
ATOM 661 N N . ASN A 1 84 ? 15.445 7.32 13.148 1 91.38 84 ASN A N 1
ATOM 662 C CA . ASN A 1 84 ? 16.453 6.438 12.578 1 91.38 84 ASN A CA 1
ATOM 663 C C . ASN A 1 84 ? 16.688 6.73 11.102 1 91.38 84 ASN A C 1
ATOM 665 O O . ASN A 1 84 ? 15.742 7.031 10.367 1 91.38 84 ASN A O 1
ATOM 669 N N . ILE A 1 85 ? 17.875 6.637 10.805 1 90.75 85 ILE A N 1
ATOM 670 C CA . ILE A 1 85 ? 18.25 6.922 9.43 1 90.75 85 ILE A CA 1
ATOM 671 C C . ILE A 1 85 ? 18.094 5.664 8.578 1 90.75 85 ILE A C 1
ATOM 673 O O . ILE A 1 85 ? 18.484 4.57 9 1 90.75 85 ILE A O 1
ATOM 677 N N . SER A 1 86 ? 17.469 5.797 7.461 1 96.62 86 SER A N 1
ATOM 678 C CA . SER A 1 86 ? 17.359 4.762 6.438 1 96.62 86 SER A CA 1
ATOM 679 C C . SER A 1 86 ? 17.922 5.242 5.105 1 96.62 86 SER A C 1
ATOM 681 O O . SER A 1 86 ? 18.25 6.422 4.949 1 96.62 86 SER A O 1
ATOM 683 N N . ARG A 1 87 ? 18.094 4.293 4.23 1 98.5 87 ARG A N 1
ATOM 684 C CA . ARG A 1 87 ? 18.625 4.613 2.908 1 98.5 87 ARG A CA 1
ATOM 685 C C . ARG A 1 87 ? 17.812 3.918 1.814 1 98.5 87 ARG A C 1
ATOM 687 O O . ARG A 1 87 ? 17.406 2.766 1.973 1 98.5 87 ARG A O 1
ATOM 694 N N . 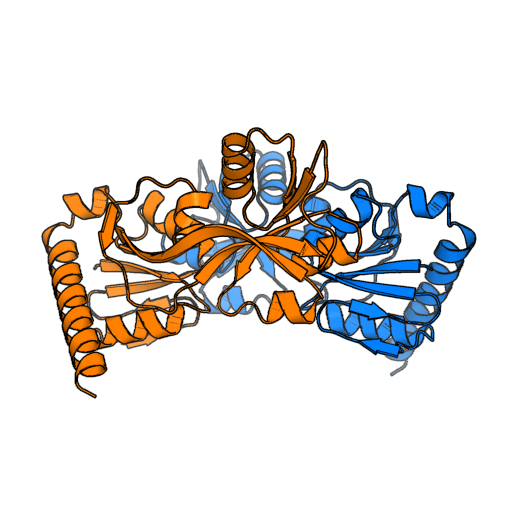MET A 1 88 ? 17.641 4.672 0.766 1 98.88 88 ME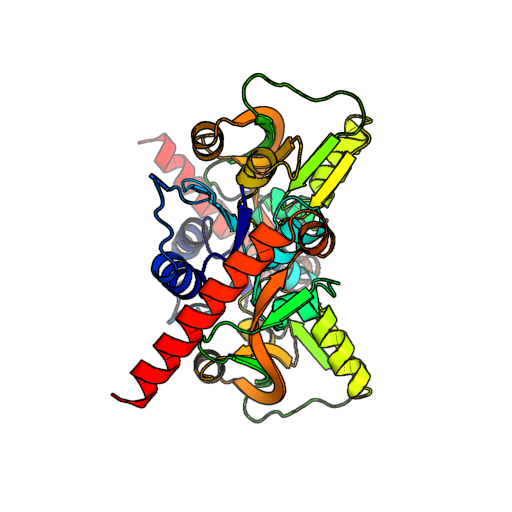T A N 1
ATOM 695 C CA . MET A 1 88 ? 17.219 4.051 -0.487 1 98.88 88 MET A CA 1
ATOM 696 C C . MET A 1 88 ? 18.406 3.418 -1.206 1 98.88 88 MET A C 1
ATOM 698 O O . MET A 1 88 ? 19.438 4.066 -1.406 1 98.88 88 MET A O 1
ATOM 702 N N . VAL A 1 89 ? 18.219 2.156 -1.554 1 98.94 89 VAL A N 1
ATOM 703 C CA . VAL A 1 89 ? 19.391 1.488 -2.127 1 98.94 89 VAL A CA 1
ATOM 704 C C . VAL A 1 89 ? 18.969 0.71 -3.375 1 98.94 89 VAL A C 1
ATOM 706 O O . VAL A 1 89 ? 17.812 0.338 -3.523 1 98.94 89 VAL A O 1
ATOM 709 N N . LEU A 1 90 ? 19.859 0.562 -4.289 1 98.94 90 LEU A N 1
ATOM 710 C CA . LEU A 1 90 ? 19.844 -0.485 -5.305 1 98.94 90 LEU A CA 1
ATOM 711 C C . LEU A 1 90 ? 20.438 -1.78 -4.762 1 98.94 90 LEU A C 1
ATOM 713 O O . LEU A 1 90 ? 21.531 -1.774 -4.188 1 98.94 90 LEU A O 1
ATOM 717 N N . ALA A 1 91 ? 19.719 -2.844 -4.902 1 98.94 91 ALA A N 1
ATOM 718 C CA . ALA A 1 91 ? 20.219 -4.121 -4.395 1 98.94 91 ALA A CA 1
ATOM 719 C C . ALA A 1 91 ? 19.969 -5.242 -5.398 1 98.94 91 ALA A C 1
ATOM 721 O O . ALA A 1 91 ? 19.094 -5.129 -6.262 1 98.94 91 ALA A O 1
ATOM 722 N N . GLY A 1 92 ? 20.766 -6.258 -5.375 1 98.75 92 GLY A N 1
ATOM 723 C CA . GLY A 1 92 ? 20.656 -7.441 -6.211 1 98.75 92 GLY A CA 1
ATOM 724 C C . GLY A 1 92 ? 21.203 -8.688 -5.551 1 98.75 92 GLY A C 1
ATOM 725 O O . GLY A 1 92 ? 21.656 -8.641 -4.41 1 98.75 92 GLY A O 1
ATOM 726 N N . PRO A 1 93 ? 21.062 -9.828 -6.25 1 98.69 93 PRO A N 1
ATOM 727 C CA . PRO A 1 93 ? 21.594 -11.086 -5.691 1 98.69 93 PRO A CA 1
ATOM 728 C C . PRO A 1 93 ? 23.078 -11.016 -5.375 1 98.69 93 PRO A C 1
ATOM 730 O O . PRO A 1 93 ? 23.859 -10.477 -6.164 1 98.69 93 PRO A O 1
ATOM 733 N N . LYS A 1 94 ? 23.422 -11.555 -4.223 1 98.31 94 LYS A N 1
ATOM 734 C CA . LYS A 1 94 ? 24.797 -11.555 -3.775 1 98.31 94 LYS A CA 1
ATOM 735 C C . LYS A 1 94 ? 25.719 -12.164 -4.832 1 98.31 94 LYS A C 1
ATOM 737 O O . LYS A 1 94 ? 25.438 -13.242 -5.363 1 98.31 94 LYS A O 1
ATOM 742 N N . GLY A 1 95 ? 26.703 -11.508 -5.199 1 97.5 95 GLY A N 1
ATOM 743 C CA . GLY A 1 95 ? 27.75 -12.016 -6.078 1 97.5 95 GLY A CA 1
ATOM 744 C C . GLY A 1 95 ? 27.438 -11.82 -7.551 1 97.5 95 GLY A C 1
ATOM 745 O O . GLY A 1 95 ? 28.25 -12.141 -8.414 1 97.5 95 GLY A O 1
ATOM 746 N N . ARG A 1 96 ? 26.344 -11.336 -8.008 1 96.12 96 ARG A N 1
ATOM 747 C CA . ARG A 1 96 ? 25.953 -11.273 -9.406 1 96.12 96 ARG A CA 1
ATOM 748 C C . ARG A 1 96 ? 26.25 -9.898 -10 1 96.12 96 ARG A C 1
ATOM 750 O O . ARG A 1 96 ? 26.422 -9.758 -11.211 1 96.12 96 ARG A O 1
ATOM 757 N N . GLY A 1 97 ? 26.297 -8.789 -9.172 1 96.06 97 GLY A N 1
ATOM 758 C CA . GLY A 1 97 ? 26.531 -7.445 -9.664 1 96.06 97 GLY A CA 1
ATOM 759 C C . GLY A 1 97 ? 25.359 -6.895 -10.469 1 96.06 97 GLY A C 1
ATOM 760 O O . GLY A 1 97 ? 24.25 -7.441 -10.422 1 96.06 97 GLY A O 1
ATOM 761 N N . ILE A 1 98 ? 25.578 -5.828 -11.219 1 98.06 98 ILE A N 1
ATOM 762 C CA . ILE A 1 98 ? 24.594 -5.168 -12.055 1 98.06 98 ILE A CA 1
ATOM 763 C C . ILE A 1 98 ? 24.625 -5.754 -13.469 1 98.06 98 ILE A C 1
ATOM 765 O O . ILE A 1 98 ? 25.688 -5.805 -14.094 1 98.06 98 ILE A O 1
ATOM 769 N N . PRO A 1 99 ? 23.531 -6.227 -13.93 1 97.25 99 PRO A N 1
ATOM 770 C CA . PRO A 1 99 ? 23.531 -6.832 -15.258 1 97.25 99 PRO A CA 1
ATOM 771 C C . PRO A 1 99 ? 23.812 -5.816 -16.359 1 97.25 99 PRO A C 1
ATOM 773 O O . PRO A 1 99 ? 23.578 -4.621 -16.188 1 97.25 99 PRO A O 1
ATOM 776 N N . GLU A 1 100 ? 24.281 -6.398 -17.484 1 95.81 100 GLU A N 1
ATOM 777 C CA . GLU A 1 100 ? 24.438 -5.578 -18.688 1 95.81 100 GLU A CA 1
ATOM 778 C C . GLU A 1 100 ? 23.109 -5.422 -19.422 1 95.81 100 GLU A C 1
ATOM 780 O O . GLU A 1 100 ? 22.172 -6.188 -19.203 1 95.81 100 GLU A O 1
ATOM 785 N N . GLY A 1 101 ? 23.031 -4.371 -20.234 1 96.38 101 GLY A N 1
ATOM 786 C CA . GLY A 1 101 ? 21.828 -4.172 -21.016 1 96.38 101 GLY A CA 1
ATOM 787 C C . GLY A 1 101 ? 20.656 -3.668 -20.203 1 96.38 101 GLY A C 1
ATOM 788 O O . GLY A 1 101 ? 20.828 -2.84 -19.297 1 96.38 101 GLY A O 1
ATOM 789 N N . GLU A 1 102 ? 19.516 -4.137 -20.562 1 97.94 102 GLU A N 1
ATOM 790 C CA . GLU A 1 102 ? 18.297 -3.713 -19.875 1 97.94 102 GLU A CA 1
ATOM 791 C C . GLU A 1 102 ? 18.25 -4.273 -18.453 1 97.94 102 GLU A C 1
ATOM 793 O O . GLU A 1 102 ? 18.578 -5.441 -18.234 1 97.94 102 GLU A O 1
ATOM 798 N N . LYS A 1 103 ? 17.922 -3.488 -17.5 1 98.5 103 LYS A N 1
ATOM 799 C CA . LYS A 1 103 ? 17.797 -3.885 -16.109 1 98.5 103 LYS A CA 1
ATOM 800 C C . LYS A 1 103 ? 16.328 -3.998 -15.695 1 98.5 103 LYS A C 1
ATOM 802 O O . LYS A 1 103 ? 15.57 -3.035 -15.812 1 98.5 103 LYS A O 1
ATOM 807 N N . ARG A 1 104 ? 15.875 -5.176 -15.281 1 98.81 104 ARG A N 1
ATOM 808 C CA . ARG A 1 104 ? 14.555 -5.324 -14.664 1 98.81 104 ARG A CA 1
ATOM 809 C C . ARG A 1 104 ? 14.617 -5.016 -13.172 1 98.81 104 ARG A C 1
ATOM 811 O O . ARG A 1 104 ? 15.328 -5.688 -12.422 1 98.81 104 ARG A O 1
ATOM 818 N N . ILE A 1 105 ? 13.859 -3.949 -12.758 1 98.94 105 ILE A N 1
ATOM 819 C CA . ILE A 1 105 ? 13.953 -3.486 -11.375 1 98.94 105 ILE A CA 1
ATOM 820 C C . ILE A 1 105 ? 12.57 -3.486 -10.734 1 98.94 105 ILE A C 1
ATOM 822 O O . ILE A 1 105 ? 11.656 -2.816 -11.219 1 98.94 105 ILE A O 1
ATOM 826 N N . ALA A 1 106 ? 12.414 -4.293 -9.672 1 98.94 106 ALA A N 1
ATOM 827 C CA . ALA A 1 106 ? 11.188 -4.273 -8.875 1 98.94 106 ALA A CA 1
ATOM 828 C C . ALA A 1 106 ? 11.289 -3.258 -7.738 1 98.94 106 ALA A C 1
ATOM 830 O O . ALA A 1 106 ? 12.344 -3.117 -7.113 1 98.94 106 ALA A O 1
ATOM 831 N N . THR A 1 107 ? 10.195 -2.492 -7.453 1 98.94 107 THR A N 1
ATOM 832 C CA . THR A 1 107 ? 10.273 -1.442 -6.441 1 98.94 107 THR A CA 1
ATOM 833 C C . THR A 1 107 ? 8.883 -0.98 -6.031 1 98.94 107 THR A C 1
ATOM 835 O O . THR A 1 107 ? 7.914 -1.176 -6.773 1 98.94 107 THR A O 1
ATOM 838 N N . LYS A 1 108 ? 8.805 -0.386 -4.859 1 98.44 108 LYS A N 1
ATOM 839 C CA . LYS A 1 108 ? 7.625 0.356 -4.422 1 98.44 108 LYS A CA 1
ATOM 840 C C . LYS A 1 108 ? 7.715 1.822 -4.832 1 98.44 108 LYS A C 1
ATOM 842 O O . LYS A 1 108 ? 6.77 2.588 -4.633 1 98.44 108 LYS A O 1
ATOM 847 N N . PHE A 1 109 ? 8.836 2.166 -5.438 1 98.75 109 PHE A N 1
ATOM 848 C CA . PHE A 1 109 ? 9.141 3.561 -5.75 1 98.75 109 PHE A CA 1
ATOM 849 C C . PHE A 1 109 ? 9.484 3.723 -7.227 1 98.75 109 PHE A C 1
ATOM 851 O O . PHE A 1 109 ? 10.609 4.07 -7.57 1 98.75 109 PHE A O 1
ATOM 858 N N . PRO A 1 110 ? 8.5 3.59 -8.07 1 98.88 110 PRO A N 1
ATOM 859 C CA . PRO A 1 110 ? 8.781 3.598 -9.508 1 98.88 110 PRO A CA 1
ATOM 860 C C . PRO A 1 110 ? 9.328 4.938 -9.992 1 98.88 110 PRO A C 1
ATOM 862 O O . PRO A 1 110 ? 10.211 4.973 -10.859 1 98.88 110 PRO A O 1
ATOM 865 N N . ASN A 1 111 ? 8.828 6.074 -9.484 1 98.81 111 ASN A N 1
ATOM 866 C CA . ASN A 1 111 ? 9.305 7.371 -9.945 1 98.81 111 ASN A CA 1
ATOM 867 C C . ASN A 1 111 ? 10.742 7.629 -9.516 1 98.81 111 ASN A C 1
ATOM 869 O O . ASN A 1 111 ? 11.562 8.086 -10.32 1 98.81 111 ASN A O 1
ATOM 873 N N . VAL A 1 112 ? 11.023 7.309 -8.297 1 98.81 112 VAL A N 1
ATOM 874 C CA . VAL A 1 112 ? 12.383 7.426 -7.785 1 98.81 112 VAL A CA 1
ATOM 875 C C . VAL A 1 112 ? 13.32 6.543 -8.602 1 98.81 112 VAL A C 1
ATOM 877 O O . VAL A 1 112 ? 14.414 6.973 -8.992 1 98.81 112 VAL A O 1
ATOM 880 N N . THR A 1 113 ? 12.852 5.344 -8.891 1 98.94 113 THR A N 1
ATOM 881 C CA . THR A 1 113 ? 13.664 4.375 -9.625 1 98.94 113 THR A CA 1
ATOM 882 C C . THR A 1 113 ? 13.898 4.84 -11.062 1 98.94 113 THR A C 1
ATOM 884 O O . THR A 1 113 ? 15.008 4.723 -11.586 1 98.94 113 THR A O 1
ATOM 887 N N . GLN A 1 114 ? 12.883 5.355 -11.641 1 98.88 114 GLN A N 1
ATOM 888 C CA . GLN A 1 114 ? 13.008 5.875 -13 1 98.88 114 GLN A CA 1
ATOM 889 C C . GLN A 1 114 ? 14.047 6.988 -13.07 1 98.88 114 GLN A C 1
ATOM 891 O O . GLN A 1 114 ? 14.914 6.977 -13.945 1 98.88 114 GLN A O 1
ATOM 896 N N . ARG A 1 115 ? 13.984 7.93 -12.172 1 98.75 115 ARG A N 1
ATOM 897 C CA . ARG A 1 115 ? 14.938 9.039 -12.141 1 98.75 115 ARG A CA 1
ATOM 898 C C . ARG A 1 115 ? 16.359 8.531 -11.906 1 98.75 115 ARG A C 1
ATOM 900 O O . ARG A 1 115 ? 17.312 9.039 -12.508 1 98.75 115 ARG A O 1
ATOM 907 N N . TYR A 1 116 ? 16.453 7.566 -11.031 1 98.88 116 TYR A N 1
ATOM 908 C CA . TYR A 1 116 ? 17.75 6.969 -10.773 1 98.88 116 TYR A CA 1
ATOM 909 C C . TYR A 1 116 ? 18.328 6.34 -12.039 1 98.88 116 TYR A C 1
ATOM 911 O O . TYR A 1 116 ? 19.484 6.582 -12.391 1 98.88 116 TYR A O 1
ATOM 919 N N . CYS A 1 117 ? 17.5 5.543 -12.75 1 98.88 117 CYS A N 1
ATOM 920 C CA . CYS A 1 117 ? 17.938 4.906 -13.984 1 98.88 117 CYS A CA 1
ATOM 921 C C . CYS A 1 117 ? 18.359 5.949 -15.016 1 98.88 117 CYS A C 1
ATOM 923 O O . CYS A 1 117 ? 19.375 5.793 -15.688 1 98.88 117 CYS A O 1
ATOM 925 N N . GLU A 1 118 ? 17.578 6.98 -15.109 1 98.69 118 GLU A N 1
ATOM 926 C CA . GLU A 1 118 ? 17.891 8.062 -16.047 1 98.69 118 GLU A CA 1
ATOM 927 C C . GLU A 1 118 ? 19.234 8.703 -15.719 1 98.69 118 GLU A C 1
ATOM 929 O O . GLU A 1 118 ? 20.031 8.984 -16.625 1 98.69 118 GLU A O 1
ATOM 934 N N . SER A 1 119 ? 19.469 8.922 -14.477 1 98.56 119 SER A N 1
ATOM 935 C CA . SER A 1 119 ? 20.719 9.539 -14.047 1 98.56 119 SER A CA 1
ATOM 936 C C . SER A 1 119 ? 21.922 8.656 -14.375 1 98.56 119 SER A C 1
ATOM 938 O O . SER A 1 119 ? 23.047 9.148 -14.508 1 98.56 119 SER A O 1
ATOM 940 N N . LYS A 1 120 ? 21.703 7.348 -14.516 1 98.19 120 LYS A N 1
ATOM 941 C CA . LYS A 1 120 ? 22.766 6.387 -14.805 1 98.19 120 LYS A CA 1
ATOM 942 C C . LYS A 1 120 ? 22.844 6.102 -16.297 1 98.19 120 LYS A C 1
ATOM 944 O O . LYS A 1 120 ? 23.75 5.402 -16.75 1 98.19 120 LYS A O 1
ATOM 949 N N . GLY A 1 121 ? 21.891 6.629 -17.031 1 98.12 121 GLY A N 1
ATOM 950 C CA . GLY A 1 121 ? 21.812 6.316 -18.453 1 98.12 121 GLY A CA 1
ATOM 951 C C . GLY A 1 121 ? 21.406 4.883 -18.734 1 98.12 121 GLY A C 1
ATOM 952 O O . GLY A 1 121 ? 21.828 4.293 -19.734 1 98.12 121 GLY A O 1
ATOM 953 N N . TRP A 1 122 ? 20.656 4.316 -17.844 1 98.5 122 TRP A N 1
ATOM 954 C CA . TRP A 1 122 ? 20.266 2.918 -17.969 1 98.5 122 TRP A CA 1
ATOM 955 C C . TRP A 1 122 ? 18.906 2.795 -18.656 1 98.5 122 TRP A C 1
ATOM 957 O O . TRP A 1 122 ? 18.031 3.646 -18.484 1 98.5 122 TRP A O 1
ATOM 967 N N . HIS A 1 123 ? 18.766 1.768 -19.453 1 98 123 HIS A N 1
ATOM 968 C CA . HIS A 1 123 ? 17.453 1.301 -19.875 1 98 123 HIS A CA 1
ATOM 969 C C . HIS A 1 123 ? 16.859 0.329 -18.859 1 98 123 HIS A C 1
ATOM 971 O O . HIS A 1 123 ? 17.359 -0.784 -18.688 1 98 123 HIS A O 1
ATOM 977 N N . CYS A 1 124 ? 15.852 0.758 -18.203 1 98.69 124 CYS A N 1
ATOM 978 C CA . CYS A 1 124 ? 15.289 -0.044 -17.109 1 98.69 124 CYS A CA 1
ATOM 979 C C . CYS A 1 124 ? 13.844 -0.42 -17.406 1 98.69 124 CYS A C 1
ATOM 981 O O . CYS A 1 124 ? 13.086 0.383 -17.969 1 98.69 124 CYS A O 1
ATOM 983 N N . ARG A 1 125 ? 13.508 -1.646 -17.141 1 98.75 125 ARG A N 1
ATOM 984 C CA . ARG A 1 125 ? 12.117 -2.072 -17 1 98.75 125 ARG A CA 1
ATOM 985 C C . ARG A 1 125 ? 11.695 -2.107 -15.539 1 98.75 125 ARG A C 1
ATOM 987 O O . ARG A 1 125 ? 12.109 -2.988 -14.789 1 98.75 125 ARG A O 1
ATOM 994 N N . ILE A 1 126 ? 10.898 -1.198 -15.172 1 98.94 126 ILE A N 1
ATOM 995 C CA . ILE A 1 126 ? 10.531 -1.031 -13.773 1 98.94 126 ILE A CA 1
ATOM 996 C C . ILE A 1 126 ? 9.234 -1.789 -13.484 1 98.94 126 ILE A C 1
ATOM 998 O O . ILE A 1 126 ? 8.25 -1.631 -14.203 1 98.94 126 ILE A O 1
ATOM 1002 N N . ILE A 1 127 ? 9.219 -2.58 -12.477 1 98.81 127 ILE A N 1
ATOM 1003 C CA . ILE A 1 127 ? 8.086 -3.402 -12.062 1 98.81 127 ILE A CA 1
ATOM 1004 C C . ILE A 1 127 ? 7.59 -2.947 -10.688 1 98.81 127 ILE A C 1
ATOM 1006 O O . ILE A 1 127 ? 8.172 -3.307 -9.664 1 98.81 127 ILE A O 1
ATOM 1010 N N . PRO A 1 128 ? 6.539 -2.176 -10.688 1 98.81 128 PRO A N 1
ATOM 1011 C CA . PRO A 1 128 ? 6.027 -1.7 -9.398 1 98.81 128 PRO A CA 1
ATOM 1012 C C . PRO A 1 128 ? 5.453 -2.824 -8.539 1 98.81 128 PRO A C 1
ATOM 1014 O O . PRO A 1 128 ? 4.719 -3.678 -9.047 1 98.81 128 PRO A O 1
ATOM 1017 N N . LEU A 1 129 ? 5.812 -2.852 -7.301 1 98.69 129 LEU A N 1
ATOM 1018 C CA . LEU A 1 129 ? 5.285 -3.781 -6.309 1 98.69 129 LEU A CA 1
ATOM 1019 C C . LEU A 1 129 ? 4.801 -3.035 -5.07 1 98.69 129 LEU A C 1
ATOM 1021 O O . LEU A 1 129 ? 5.227 -1.907 -4.812 1 98.69 129 LEU A O 1
ATOM 1025 N N . LYS A 1 130 ? 3.934 -3.695 -4.273 1 97.5 130 LYS A N 1
ATOM 1026 C CA . LYS A 1 130 ? 3.422 -3.109 -3.039 1 97.5 130 LYS A CA 1
ATOM 1027 C C . LYS A 1 130 ? 4.277 -3.518 -1.843 1 97.5 130 LYS A C 1
ATOM 1029 O O . LYS A 1 130 ? 4.211 -2.893 -0.782 1 97.5 130 LYS A O 1
ATOM 1034 N N . GLY A 1 131 ? 5.023 -4.551 -1.975 1 96.88 131 GLY A N 1
ATOM 1035 C CA . GLY A 1 131 ? 5.848 -5.047 -0.883 1 96.88 131 GLY A CA 1
ATOM 1036 C C . GLY A 1 131 ? 6.562 -6.344 -1.218 1 96.88 131 GLY A C 1
ATOM 1037 O O . GLY A 1 131 ? 6.484 -6.828 -2.348 1 96.88 131 GLY A O 1
ATOM 1038 N N . SER A 1 132 ? 7.355 -6.777 -0.216 1 96.62 132 SER A N 1
ATOM 1039 C CA . SER A 1 132 ? 8.141 -8 -0.369 1 96.62 132 SER A CA 1
ATOM 1040 C C . SER A 1 132 ? 9.023 -7.938 -1.607 1 96.62 132 SER A C 1
ATOM 1042 O O . SER A 1 132 ? 9.07 -8.883 -2.396 1 96.62 132 SER A O 1
ATOM 1044 N N . VAL A 1 133 ? 9.625 -6.816 -1.714 1 98.25 133 VAL A N 1
ATOM 1045 C CA . VAL A 1 133 ? 10.336 -6.543 -2.957 1 98.25 133 VAL A CA 1
ATOM 1046 C C . VAL A 1 133 ? 11.523 -7.5 -3.092 1 98.25 133 VAL A C 1
ATOM 1048 O O . VAL A 1 133 ? 11.93 -7.84 -4.203 1 98.25 133 VAL A O 1
ATOM 1051 N N . GLU A 1 134 ? 12.008 -7.977 -1.925 1 98.19 134 GLU A N 1
ATOM 1052 C CA . GLU A 1 134 ? 13.156 -8.883 -1.903 1 98.19 134 GLU A CA 1
ATOM 1053 C C . GLU A 1 134 ? 12.836 -10.195 -2.619 1 98.19 134 GLU A C 1
ATOM 1055 O O . GLU A 1 134 ? 13.742 -10.891 -3.082 1 98.19 134 GLU A O 1
ATOM 1060 N N . LEU A 1 135 ? 11.633 -10.516 -2.699 1 98.44 135 LEU A N 1
ATOM 1061 C CA . LEU A 1 135 ? 11.211 -11.766 -3.328 1 98.44 135 LEU A CA 1
ATOM 1062 C C . LEU A 1 135 ? 11.383 -11.695 -4.84 1 98.44 135 LEU A C 1
ATOM 1064 O O . LEU A 1 135 ? 11.508 -12.727 -5.504 1 98.44 135 LEU A O 1
ATOM 1068 N N . ALA A 1 136 ? 11.398 -10.5 -5.395 1 98.81 136 ALA A N 1
ATOM 1069 C CA . ALA A 1 136 ? 11.336 -10.32 -6.844 1 98.81 136 ALA A CA 1
ATOM 1070 C C . ALA A 1 136 ? 12.539 -10.961 -7.531 1 98.81 136 ALA A C 1
ATOM 1072 O O . ALA A 1 136 ? 12.383 -11.758 -8.453 1 98.81 136 ALA A O 1
ATOM 1073 N N . PRO A 1 137 ? 13.75 -10.711 -7.035 1 98.62 137 PRO A N 1
ATOM 1074 C CA . PRO A 1 137 ? 14.875 -11.398 -7.676 1 98.62 137 PRO A CA 1
ATOM 1075 C C . PRO A 1 137 ? 14.867 -12.906 -7.418 1 98.62 137 PRO A C 1
ATOM 1077 O O . PRO A 1 137 ? 15.25 -13.68 -8.297 1 98.62 137 PRO A O 1
ATOM 1080 N N . ILE A 1 138 ? 14.461 -13.266 -6.289 1 96.88 138 ILE A N 1
ATOM 1081 C CA . ILE A 1 138 ? 14.422 -14.672 -5.898 1 96.88 138 ILE A CA 1
ATOM 1082 C C . ILE A 1 138 ? 13.469 -15.438 -6.816 1 96.88 138 ILE A C 1
ATOM 1084 O O . ILE A 1 138 ? 13.789 -16.531 -7.273 1 96.88 138 ILE A O 1
ATOM 1088 N N . ALA A 1 139 ? 12.344 -14.859 -7.152 1 97.94 139 ALA A N 1
ATOM 1089 C CA . ALA A 1 139 ? 11.297 -15.477 -7.961 1 97.94 139 ALA A CA 1
ATOM 1090 C C . ALA A 1 139 ? 11.617 -15.375 -9.453 1 97.94 139 ALA A C 1
ATOM 1092 O O . ALA A 1 139 ? 10.969 -16.016 -10.281 1 97.94 139 ALA A O 1
ATOM 1093 N N . GLY A 1 140 ? 12.57 -14.516 -9.75 1 98.06 140 GLY A N 1
ATOM 1094 C CA . GLY A 1 140 ? 12.898 -14.305 -11.148 1 98.06 140 GLY A CA 1
ATOM 1095 C C . GLY A 1 140 ? 12.094 -13.188 -11.789 1 98.06 140 GLY A C 1
ATOM 1096 O O . GLY A 1 140 ? 12.086 -13.039 -13.008 1 98.06 140 GLY A O 1
ATOM 1097 N N . LEU A 1 141 ? 11.406 -12.461 -11.008 1 98.75 141 LEU A N 1
ATOM 1098 C CA . LEU A 1 141 ? 10.578 -11.367 -11.492 1 98.75 141 LEU A CA 1
ATOM 1099 C C . LEU A 1 141 ? 11.438 -10.195 -11.953 1 98.75 141 LEU A C 1
ATOM 1101 O O . LEU A 1 141 ? 11.086 -9.5 -12.914 1 98.75 141 LEU A O 1
ATOM 1105 N N . SER A 1 142 ? 12.555 -9.938 -11.281 1 98.88 142 SER A N 1
ATOM 1106 C CA . SER A 1 142 ? 13.453 -8.836 -11.594 1 98.88 142 SER A CA 1
ATOM 1107 C C . SER A 1 142 ? 14.914 -9.234 -11.391 1 98.88 142 SER A C 1
ATOM 1109 O O . SER A 1 142 ? 15.203 -10.281 -10.812 1 98.88 142 SER A O 1
ATOM 1111 N N . ASP A 1 143 ? 15.82 -8.391 -11.945 1 98.69 143 ASP A N 1
ATOM 1112 C CA . ASP A 1 143 ? 17.25 -8.555 -11.711 1 98.69 143 ASP A CA 1
ATOM 1113 C C . ASP A 1 143 ? 17.688 -7.852 -10.43 1 98.69 143 ASP A C 1
ATOM 1115 O O . ASP A 1 143 ? 18.547 -8.344 -9.703 1 98.69 143 ASP A O 1
ATOM 1119 N N . LEU A 1 144 ? 17.094 -6.719 -10.234 1 98.94 144 LEU A N 1
ATOM 1120 C CA . LEU A 1 144 ? 17.453 -5.809 -9.148 1 98.94 144 LEU A CA 1
ATOM 1121 C C . LEU A 1 144 ? 16.203 -5.305 -8.43 1 98.94 144 LEU A C 1
ATOM 1123 O O . LEU A 1 144 ? 15.078 -5.516 -8.898 1 98.94 144 LEU A O 1
ATOM 1127 N N . ILE A 1 145 ? 16.469 -4.715 -7.258 1 98.94 145 ILE A N 1
ATOM 1128 C CA . ILE A 1 145 ? 15.398 -4.016 -6.562 1 98.94 145 ILE A CA 1
ATOM 1129 C C . ILE A 1 145 ? 15.883 -2.637 -6.117 1 98.94 145 ILE A C 1
ATOM 1131 O O . ILE A 1 145 ? 17.094 -2.416 -5.969 1 98.94 145 ILE A O 1
ATOM 1135 N N . VAL A 1 146 ? 15.047 -1.72 -6.051 1 98.94 146 VAL A N 1
ATOM 1136 C CA . VAL A 1 146 ? 15.219 -0.47 -5.316 1 98.94 146 VAL A CA 1
ATOM 1137 C C . VAL A 1 146 ? 14.297 -0.456 -4.102 1 98.94 146 VAL A C 1
ATOM 1139 O O . VAL A 1 146 ? 13.078 -0.601 -4.234 1 98.94 146 VAL A O 1
ATOM 1142 N N . ASP A 1 147 ? 14.875 -0.312 -2.951 1 98.75 147 ASP A N 1
ATOM 1143 C CA . ASP A 1 147 ? 14.102 -0.369 -1.719 1 98.75 147 ASP A CA 1
ATOM 1144 C C . ASP A 1 147 ? 14.805 0.375 -0.588 1 98.75 147 ASP A C 1
ATOM 1146 O O . ASP A 1 147 ? 15.891 0.927 -0.784 1 98.75 147 ASP A O 1
ATOM 1150 N N . ILE A 1 148 ? 14.125 0.399 0.492 1 98.5 148 ILE A N 1
ATOM 1151 C CA . ILE A 1 148 ? 14.648 1.083 1.669 1 98.5 148 ILE A CA 1
ATOM 1152 C C . ILE A 1 148 ? 15.305 0.069 2.607 1 98.5 148 ILE A C 1
ATOM 1154 O O . ILE A 1 148 ? 14.773 -1.026 2.811 1 98.5 148 ILE A O 1
ATOM 1158 N N . THR A 1 149 ? 16.469 0.418 3.18 1 98.06 149 THR A N 1
ATOM 1159 C CA . THR A 1 149 ? 17.109 -0.42 4.184 1 98.06 149 THR A CA 1
ATOM 1160 C C . THR A 1 149 ? 17.609 0.423 5.355 1 98.06 149 THR A C 1
ATOM 1162 O O . THR A 1 149 ? 18.047 1.563 5.172 1 98.06 149 THR A O 1
ATOM 1165 N N . GLU A 1 150 ? 17.438 -0.081 6.492 1 95.06 150 GLU A N 1
ATOM 1166 C CA . GLU A 1 150 ? 18 0.562 7.676 1 95.06 150 GLU A CA 1
ATOM 1167 C C . GLU A 1 150 ? 19.328 -0.084 8.078 1 95.06 150 GLU A C 1
ATOM 1169 O O . GLU A 1 150 ? 20.375 0.557 8.023 1 95.06 150 GLU A O 1
ATOM 1174 N N . THR A 1 151 ? 19.312 -1.411 8.281 1 94.06 151 THR A N 1
ATOM 1175 C CA . THR A 1 151 ? 20.516 -2.111 8.734 1 94.06 151 THR A CA 1
ATOM 1176 C C . THR A 1 151 ? 21.047 -3.02 7.633 1 94.06 151 THR A C 1
ATOM 1178 O O . THR A 1 151 ? 22.188 -3.484 7.715 1 94.06 151 THR A O 1
ATOM 1181 N N . GLY A 1 152 ? 20.234 -3.312 6.723 1 95.62 152 GLY A N 1
ATOM 1182 C CA . GLY A 1 152 ? 20.609 -4.266 5.688 1 95.62 152 GLY A CA 1
ATOM 1183 C C . GLY A 1 152 ? 20.266 -5.699 6.051 1 95.62 152 GLY A C 1
ATOM 1184 O O . GLY A 1 152 ? 20.484 -6.617 5.258 1 95.62 152 GLY A O 1
ATOM 1185 N N . ARG A 1 153 ? 19.688 -5.93 7.062 1 95.44 153 ARG A N 1
ATOM 1186 C CA . ARG A 1 153 ? 19.453 -7.273 7.59 1 95.44 153 ARG A CA 1
ATOM 1187 C C . ARG A 1 153 ? 18.531 -8.062 6.672 1 95.44 153 ARG A C 1
ATOM 1189 O O . ARG A 1 153 ? 18.828 -9.203 6.316 1 95.44 153 ARG A O 1
ATOM 1196 N N . THR A 1 154 ? 17.344 -7.473 6.277 1 95.56 154 THR A N 1
ATOM 1197 C CA . THR A 1 154 ? 16.375 -8.156 5.43 1 95.56 154 THR A CA 1
ATOM 1198 C C . THR A 1 154 ? 17 -8.555 4.102 1 95.56 154 THR A C 1
ATOM 1200 O O . THR A 1 154 ? 16.734 -9.641 3.582 1 95.56 154 THR A O 1
ATOM 1203 N N . LEU A 1 155 ? 17.844 -7.668 3.57 1 97.81 155 LEU A N 1
ATOM 1204 C CA . LEU A 1 155 ? 18.547 -7.98 2.33 1 97.81 155 LEU A CA 1
ATOM 1205 C C . LEU A 1 155 ? 19.469 -9.18 2.514 1 97.81 155 LEU A C 1
ATOM 1207 O O . LEU A 1 155 ? 19.438 -10.125 1.722 1 97.81 155 LEU A O 1
ATOM 1211 N N . LYS A 1 156 ? 20.219 -9.125 3.559 1 97.44 156 LYS A N 1
ATOM 1212 C CA . LYS A 1 156 ? 21.156 -10.203 3.84 1 97.44 156 LYS A CA 1
ATOM 1213 C C . LYS A 1 156 ? 20.438 -11.531 4.051 1 97.44 156 LYS A C 1
ATOM 1215 O O . LYS A 1 156 ? 20.875 -12.562 3.541 1 97.44 156 LYS A O 1
ATOM 1220 N N . GLU A 1 157 ? 19.391 -11.516 4.738 1 96.69 157 GLU A N 1
ATOM 1221 C CA . GLU A 1 157 ? 18.594 -12.711 5.016 1 96.69 157 GLU A CA 1
ATOM 1222 C C . GLU A 1 157 ? 18.062 -13.336 3.727 1 96.69 157 GLU A C 1
ATOM 1224 O O . GLU A 1 157 ? 17.781 -14.539 3.686 1 96.69 157 GLU A O 1
ATOM 1229 N N . ASN A 1 158 ? 18 -12.523 2.697 1 97 158 ASN A N 1
ATOM 1230 C CA . ASN A 1 158 ? 17.484 -13.016 1.428 1 97 158 ASN A CA 1
ATOM 1231 C C . ASN A 1 158 ? 18.578 -13.102 0.366 1 97 158 ASN A C 1
ATOM 1233 O O . ASN A 1 158 ? 18.281 -13.117 -0.831 1 97 158 ASN A O 1
ATOM 1237 N N . ASN A 1 159 ? 19.797 -13.078 0.792 1 97.5 159 ASN A N 1
ATOM 1238 C CA . ASN A 1 159 ? 20.984 -13.25 -0.047 1 97.5 159 ASN A CA 1
ATOM 1239 C C . ASN A 1 159 ? 21.078 -12.156 -1.102 1 97.5 159 ASN A C 1
ATOM 1241 O O . ASN A 1 159 ? 21.422 -12.422 -2.254 1 97.5 159 ASN A O 1
ATOM 1245 N N . LEU A 1 160 ? 20.641 -10.992 -0.66 1 98.56 160 LEU A N 1
ATOM 1246 C CA . LEU A 1 160 ? 20.812 -9.789 -1.468 1 98.56 160 LEU A CA 1
ATOM 1247 C C . LEU A 1 160 ? 21.906 -8.898 -0.889 1 98.56 160 LEU A C 1
ATOM 1249 O O . LEU A 1 160 ? 22.188 -8.945 0.313 1 98.56 160 LEU A O 1
ATOM 1253 N N . GLU A 1 161 ? 22.516 -8.125 -1.764 1 98.56 161 GLU A N 1
ATOM 1254 C CA . GLU A 1 161 ? 23.516 -7.164 -1.308 1 98.56 161 GLU A CA 1
ATOM 1255 C C . GLU A 1 161 ? 23.266 -5.781 -1.909 1 98.56 161 GLU A C 1
ATOM 1257 O O . GLU A 1 161 ? 22.688 -5.664 -2.99 1 98.56 161 GLU A O 1
ATOM 1262 N N . ILE A 1 162 ? 23.688 -4.801 -1.209 1 98.75 162 ILE A N 1
ATOM 1263 C CA . ILE A 1 162 ? 23.578 -3.426 -1.678 1 98.75 162 ILE A CA 1
ATOM 1264 C C . ILE A 1 162 ? 24.594 -3.17 -2.785 1 98.75 162 ILE A C 1
ATOM 1266 O O . ILE A 1 162 ? 25.781 -3.447 -2.617 1 98.75 162 ILE A O 1
ATOM 1270 N N . LEU A 1 163 ? 24.109 -2.656 -3.881 1 98.81 163 LEU A N 1
ATOM 1271 C CA . LEU A 1 163 ? 24.984 -2.375 -5.016 1 98.81 163 LEU A CA 1
ATOM 1272 C C . LEU A 1 163 ? 25.25 -0.878 -5.141 1 98.81 163 LEU A C 1
ATOM 1274 O O . LEU A 1 163 ? 26.25 -0.466 -5.734 1 98.81 163 LEU A O 1
ATOM 1278 N N . ASP A 1 164 ? 24.375 -0.055 -4.664 1 98.69 164 ASP A N 1
ATOM 1279 C CA . ASP A 1 164 ? 24.484 1.399 -4.691 1 98.69 164 ASP A CA 1
ATOM 1280 C C . ASP A 1 164 ? 23.578 2.043 -3.658 1 98.69 164 ASP A C 1
ATOM 1282 O O . ASP A 1 164 ? 22.516 1.497 -3.334 1 98.69 164 ASP A O 1
ATOM 1286 N N . GLU A 1 165 ? 23.969 3.094 -3.08 1 98.62 165 GLU A N 1
ATOM 1287 C CA . GLU A 1 165 ? 23.125 3.932 -2.24 1 98.62 165 GLU A CA 1
ATOM 1288 C C . GLU A 1 165 ? 22.594 5.133 -3.016 1 98.62 165 GLU A C 1
ATOM 1290 O O . GLU A 1 165 ? 23.375 5.945 -3.518 1 98.62 165 GLU A O 1
ATOM 1295 N N . ILE A 1 166 ? 21.375 5.211 -3.066 1 98.81 166 ILE A N 1
ATOM 1296 C CA . ILE A 1 166 ? 20.766 6.23 -3.906 1 98.81 166 ILE A CA 1
ATOM 1297 C C . ILE A 1 166 ? 20.641 7.539 -3.129 1 98.81 166 ILE A C 1
ATOM 1299 O O . ILE A 1 166 ? 21.109 8.586 -3.584 1 98.81 166 ILE A O 1
ATOM 1303 N N . PHE A 1 167 ? 19.984 7.547 -1.983 1 98.56 167 PHE A N 1
ATOM 1304 C CA . PHE A 1 167 ? 19.953 8.711 -1.111 1 98.56 167 PHE A CA 1
ATOM 1305 C C . PHE A 1 167 ? 19.609 8.312 0.319 1 98.56 167 PHE A C 1
ATOM 1307 O O . PHE A 1 167 ? 19.125 7.207 0.559 1 98.56 167 PHE A O 1
ATOM 1314 N N . VAL A 1 168 ? 19.906 9.211 1.233 1 98.31 168 VAL A N 1
ATOM 1315 C CA . VAL A 1 168 ? 19.562 9.047 2.641 1 98.31 168 VAL A CA 1
ATOM 1316 C C . VAL A 1 168 ? 18.109 9.469 2.865 1 98.31 168 VAL A C 1
ATOM 1318 O O . VAL A 1 168 ? 17.641 10.438 2.264 1 98.31 168 VAL A O 1
ATOM 1321 N N . ILE A 1 169 ? 17.422 8.742 3.701 1 98.12 169 ILE A N 1
ATOM 1322 C CA . ILE A 1 169 ? 16.031 9.047 4.023 1 98.12 169 ILE A CA 1
ATOM 1323 C C . ILE A 1 169 ? 15.953 9.68 5.41 1 98.12 169 ILE A C 1
ATOM 1325 O O . ILE A 1 169 ? 16.469 9.117 6.387 1 98.12 169 ILE A O 1
ATOM 1329 N N . ARG A 1 170 ? 15.344 10.797 5.441 1 96.94 170 ARG A N 1
ATOM 1330 C CA . ARG A 1 170 ? 15.055 11.508 6.684 1 96.94 170 ARG A CA 1
ATOM 1331 C C . ARG A 1 170 ? 13.562 11.773 6.828 1 96.94 170 ARG A C 1
ATOM 1333 O O . ARG A 1 170 ? 12.812 11.68 5.852 1 96.94 170 ARG A O 1
ATOM 1340 N N . THR A 1 171 ? 13.156 12.023 8.094 1 97.75 171 THR A N 1
ATOM 1341 C CA . THR A 1 171 ? 11.766 12.383 8.344 1 97.75 171 THR A CA 1
ATOM 1342 C C . THR A 1 171 ? 11.586 13.898 8.32 1 97.75 171 THR A C 1
ATOM 1344 O O . THR A 1 171 ? 12.203 14.609 9.117 1 97.75 171 THR A O 1
ATOM 1347 N N . HIS A 1 172 ? 10.773 14.359 7.43 1 98.06 172 HIS A N 1
ATOM 1348 C CA . HIS A 1 172 ? 10.562 15.789 7.25 1 98.06 172 HIS A CA 1
ATOM 1349 C C . HIS A 1 172 ? 9.289 16.25 7.945 1 98.06 172 HIS A C 1
ATOM 1351 O O . HIS A 1 172 ? 8.266 15.562 7.914 1 98.06 172 HIS A O 1
ATOM 1357 N N . VAL A 1 173 ? 9.43 17.406 8.57 1 98.75 173 VAL A N 1
ATOM 1358 C CA . VAL A 1 173 ? 8.227 18.203 8.797 1 98.75 173 VAL A CA 1
ATOM 1359 C C . VAL A 1 173 ? 7.816 18.906 7.504 1 98.75 173 VAL A C 1
ATOM 1361 O O . VAL A 1 173 ? 8.648 19.516 6.84 1 98.75 173 VAL A O 1
ATOM 1364 N N . VAL A 1 174 ? 6.57 18.719 7.148 1 98.81 174 VAL A N 1
ATOM 1365 C CA . VAL A 1 174 ? 6.105 19.328 5.906 1 98.81 174 VAL A CA 1
ATOM 1366 C C . VAL A 1 174 ? 4.891 20.219 6.188 1 98.81 174 VAL A C 1
ATOM 1368 O O . VAL A 1 174 ? 4.059 19.891 7.039 1 98.81 174 VAL A O 1
ATOM 1371 N N . VAL A 1 175 ? 4.805 21.344 5.426 1 98.88 175 VAL A N 1
ATOM 1372 C CA . VAL A 1 175 ? 3.768 22.328 5.695 1 98.88 175 VAL A CA 1
ATOM 1373 C C . VAL A 1 175 ? 3.045 22.688 4.398 1 98.88 175 VAL A C 1
ATOM 1375 O O . VAL A 1 175 ? 3.676 22.859 3.354 1 98.88 175 VAL A O 1
ATOM 1378 N N . ASN A 1 176 ? 1.726 22.719 4.453 1 98.62 176 ASN A N 1
ATOM 1379 C CA . ASN A 1 176 ? 0.934 23.266 3.359 1 98.62 176 ASN A CA 1
ATOM 1380 C C . ASN A 1 176 ? 1.233 24.75 3.143 1 98.62 176 ASN A C 1
ATOM 1382 O O . ASN A 1 176 ? 1.112 25.547 4.066 1 98.62 176 ASN A O 1
ATOM 1386 N N . PRO A 1 177 ? 1.576 25.109 1.918 1 98.06 177 PRO A N 1
ATOM 1387 C CA . PRO A 1 177 ? 1.945 26.5 1.688 1 98.06 177 PRO A CA 1
ATOM 1388 C C . PRO A 1 177 ? 0.794 27.469 1.961 1 98.06 177 PRO A C 1
ATOM 1390 O O . PRO A 1 177 ? 1.023 28.594 2.408 1 98.06 177 PRO A O 1
ATOM 1393 N N . VAL A 1 178 ? -0.4 27.109 1.669 1 97.94 178 VAL A N 1
ATOM 1394 C CA . VAL A 1 178 ? -1.558 27.969 1.907 1 97.94 178 VAL A CA 1
ATOM 1395 C C . VAL A 1 178 ? -1.753 28.156 3.408 1 97.94 178 VAL A C 1
ATOM 1397 O O . VAL A 1 178 ? -1.98 29.281 3.865 1 97.94 178 VAL A O 1
ATOM 1400 N N . SER A 1 179 ? -1.612 27.062 4.168 1 97.75 179 SER A N 1
ATOM 1401 C CA . SER A 1 179 ? -1.721 27.156 5.617 1 97.75 179 SER A CA 1
ATOM 1402 C C . SER A 1 179 ? -0.63 28.062 6.191 1 97.75 179 SER A C 1
ATOM 1404 O O . SER A 1 179 ? -0.875 28.812 7.137 1 97.75 179 SER A O 1
ATOM 1406 N N . TYR A 1 180 ? 0.547 27.969 5.676 1 97.44 180 TYR A N 1
ATOM 1407 C CA . TYR A 1 180 ? 1.673 28.781 6.137 1 97.44 180 TYR A CA 1
ATOM 1408 C C . TYR A 1 180 ? 1.366 30.266 6.012 1 97.44 180 TYR A C 1
ATOM 1410 O O . TYR A 1 180 ? 1.819 31.062 6.832 1 97.44 180 TYR A O 1
ATOM 1418 N N . ARG A 1 181 ? 0.576 30.609 5.016 1 96.94 181 ARG A N 1
ATOM 1419 C CA . ARG A 1 181 ? 0.24 32 4.77 1 96.94 181 ARG A CA 1
ATOM 1420 C C . ARG A 1 181 ? -1.012 32.406 5.539 1 96.94 181 ARG A C 1
ATOM 1422 O O . ARG A 1 181 ? -1.044 33.469 6.16 1 96.94 181 ARG A O 1
ATOM 1429 N N . THR A 1 182 ? -2.016 31.547 5.555 1 97.38 182 THR A N 1
ATOM 1430 C CA . THR A 1 182 ? -3.338 31.922 6.043 1 97.38 182 THR A CA 1
ATOM 1431 C C . THR A 1 182 ? -3.457 31.656 7.543 1 97.38 182 THR A C 1
ATOM 1433 O O . THR A 1 182 ? -4.293 32.25 8.219 1 97.38 182 THR A O 1
ATOM 1436 N N . LYS A 1 183 ? -2.695 30.688 8.055 1 97.19 183 LYS A N 1
ATOM 1437 C CA . LYS A 1 183 ? -2.637 30.375 9.477 1 97.19 183 LYS A CA 1
ATOM 1438 C C . LYS A 1 183 ? -1.234 30.594 10.039 1 97.19 183 LYS A C 1
ATOM 1440 O O . LYS A 1 183 ? -0.735 29.781 10.82 1 97.19 183 LYS A O 1
ATOM 1445 N N . ARG A 1 184 ? -0.644 31.594 9.633 1 96.56 184 ARG A N 1
ATOM 1446 C CA . ARG A 1 184 ? 0.784 31.812 9.836 1 96.56 184 ARG A CA 1
ATOM 1447 C C . ARG A 1 184 ? 1.141 31.781 11.312 1 96.56 184 ARG A C 1
ATOM 1449 O O . ARG A 1 184 ? 2.055 31.062 11.727 1 96.56 184 ARG A O 1
ATOM 1456 N N . GLU A 1 185 ? 0.496 32.531 12.125 1 97 185 GLU A N 1
ATOM 1457 C CA . GLU A 1 185 ? 0.825 32.625 13.539 1 97 185 GLU A CA 1
ATOM 1458 C C . GLU A 1 185 ? 0.732 31.281 14.234 1 97 185 GLU A C 1
ATOM 1460 O O . GLU A 1 185 ? 1.646 30.875 14.961 1 97 185 GLU A O 1
ATOM 1465 N N . GLU A 1 186 ? -0.355 30.578 13.984 1 96.88 186 GLU A N 1
ATOM 1466 C CA . GLU A 1 186 ? -0.57 29.281 14.602 1 96.88 186 GLU A CA 1
ATOM 1467 C C . GLU A 1 186 ? 0.468 28.266 14.133 1 96.88 186 GLU A C 1
ATOM 1469 O O . GLU A 1 186 ? 1.035 27.516 14.938 1 96.88 186 GLU A O 1
ATOM 1474 N N . VAL A 1 187 ? 0.729 28.266 12.836 1 98.44 187 VAL A N 1
ATOM 1475 C CA . VAL A 1 187 ? 1.651 27.312 12.227 1 98.44 187 VAL A CA 1
ATOM 1476 C C . VAL A 1 187 ? 3.074 27.594 12.711 1 98.44 187 VAL A C 1
ATOM 1478 O O . VAL A 1 187 ? 3.764 26.688 13.18 1 98.44 187 VAL A O 1
ATOM 1481 N N . VAL A 1 188 ? 3.461 28.828 12.695 1 98 188 VAL A N 1
ATOM 1482 C CA . VAL A 1 188 ? 4.824 29.203 13.047 1 98 188 VAL A CA 1
ATOM 1483 C C . VAL A 1 188 ? 5.059 28.953 14.531 1 98 188 VAL A C 1
ATOM 1485 O O . VAL A 1 188 ? 6.105 28.438 14.93 1 98 188 VAL A O 1
ATOM 1488 N N . SER A 1 189 ? 4.113 29.344 15.312 1 97.69 189 SER A N 1
ATOM 1489 C CA . SER A 1 189 ? 4.227 29.125 16.75 1 97.69 189 SER A CA 1
ATOM 1490 C C . SER A 1 189 ? 4.402 27.641 17.062 1 97.69 189 SER A C 1
ATOM 1492 O O . SER A 1 189 ? 5.246 27.266 17.875 1 97.69 189 SER A O 1
ATOM 1494 N N . PHE A 1 190 ? 3.611 26.844 16.453 1 98.12 190 PHE A N 1
ATOM 1495 C CA . PHE A 1 190 ? 3.707 25.406 16.672 1 98.12 190 PHE A CA 1
ATOM 1496 C C . PHE A 1 190 ? 5.066 24.875 16.219 1 98.12 190 PHE A C 1
ATOM 1498 O O . PHE A 1 190 ? 5.688 24.078 16.922 1 98.12 190 PHE A O 1
ATOM 1505 N N . LEU A 1 191 ? 5.523 25.234 15.047 1 98.56 191 LEU A N 1
ATOM 1506 C CA . LEU A 1 191 ? 6.793 24.781 14.5 1 98.56 191 LEU A CA 1
ATOM 1507 C C . LEU A 1 191 ? 7.953 25.172 15.414 1 98.56 191 LEU A C 1
ATOM 1509 O O . LEU A 1 191 ? 8.883 24.391 15.602 1 98.56 191 LEU A O 1
ATOM 1513 N N . GLU A 1 192 ? 7.863 26.359 15.938 1 98.19 192 GLU A N 1
ATOM 1514 C CA . GLU A 1 192 ? 8.914 26.828 16.828 1 98.19 192 GLU A CA 1
ATOM 1515 C C . GLU A 1 192 ? 8.969 25.984 18.109 1 98.19 192 GLU A C 1
ATOM 1517 O O . GLU A 1 192 ? 10.055 25.609 18.562 1 98.19 192 GLU A O 1
ATOM 1522 N N . LYS A 1 193 ? 7.867 25.719 18.641 1 97.75 193 LYS A N 1
ATOM 1523 C CA . LYS A 1 193 ? 7.805 24.875 19.812 1 97.75 193 LYS A CA 1
ATOM 1524 C C . LYS A 1 193 ? 8.367 23.484 19.531 1 97.75 193 LYS A C 1
ATOM 1526 O O . LYS A 1 193 ? 9.117 22.922 20.328 1 97.75 193 LYS A O 1
ATOM 1531 N N . LEU A 1 194 ? 7.941 22.922 18.391 1 98.25 194 LEU A N 1
ATOM 1532 C CA . LEU A 1 194 ? 8.414 21.609 17.984 1 98.25 194 LEU A CA 1
ATOM 1533 C C . LEU A 1 194 ? 9.93 21.594 17.812 1 98.25 194 LEU A C 1
ATOM 1535 O O . LEU A 1 194 ? 10.602 20.672 18.266 1 98.25 194 LEU A O 1
ATOM 1539 N N . GLN A 1 195 ? 10.422 22.562 17.203 1 97.56 195 GLN A N 1
ATOM 1540 C CA . GLN A 1 195 ? 11.859 22.672 16.984 1 97.56 195 GLN A CA 1
ATOM 1541 C C . GLN A 1 195 ? 12.617 22.766 18.312 1 97.56 195 GLN A C 1
ATOM 1543 O O . GLN A 1 195 ? 13.68 22.172 18.469 1 97.56 195 GLN A O 1
ATOM 1548 N N . GLU A 1 196 ? 12.086 23.516 19.234 1 97.06 196 GLU A N 1
ATOM 1549 C CA . GLU A 1 196 ? 12.688 23.656 20.562 1 97.06 196 GLU A CA 1
ATOM 1550 C C . GLU A 1 196 ? 12.773 22.297 21.266 1 97.06 196 GLU A C 1
ATOM 1552 O O . GLU A 1 196 ? 13.797 21.969 21.859 1 97.06 196 GLU A O 1
ATOM 1557 N N . VAL A 1 197 ? 11.68 21.641 21.219 1 97.19 197 VAL A N 1
ATOM 1558 C CA . VAL A 1 197 ? 11.609 20.328 21.859 1 97.19 197 VAL A CA 1
ATOM 1559 C C . VAL A 1 197 ? 12.648 19.391 21.234 1 97.19 197 VAL A C 1
ATOM 1561 O O . VAL A 1 197 ? 13.312 18.641 21.938 1 97.19 197 VAL A O 1
ATOM 1564 N N . ILE A 1 198 ? 12.758 19.438 19.906 1 96.31 198 ILE A N 1
ATOM 1565 C CA . ILE A 1 198 ? 13.688 18.578 19.188 1 96.31 198 ILE A CA 1
ATOM 1566 C C . ILE A 1 198 ? 15.117 18.922 19.562 1 96.31 198 ILE A C 1
ATOM 1568 O O . ILE A 1 198 ? 15.938 18.031 19.797 1 96.31 198 ILE A O 1
ATOM 1572 N N . GLU A 1 199 ? 15.383 20.172 19.656 1 94.44 199 GLU A N 1
ATOM 1573 C CA . GLU A 1 199 ? 16.719 20.625 20 1 94.44 199 GLU A CA 1
ATOM 1574 C C . GLU A 1 199 ? 17.078 20.219 21.438 1 94.44 199 GLU A C 1
ATOM 1576 O O . GLU A 1 199 ? 18.219 19.828 21.719 1 94.44 199 GLU A O 1
ATOM 1581 N N . HIS A 1 200 ? 16.156 20.312 22.281 1 92.88 200 HIS A N 1
ATOM 1582 C CA . HIS A 1 200 ? 16.391 19.953 23.672 1 92.88 200 HIS A CA 1
ATOM 1583 C C . HIS A 1 200 ? 16.625 18.453 23.812 1 92.88 200 HIS A C 1
ATOM 1585 O O . HIS A 1 200 ? 17.469 18.016 24.625 1 92.88 200 HIS A O 1
ATOM 1591 N N . ASP A 1 201 ? 15.875 17.656 23.109 1 88.88 201 ASP A N 1
ATOM 1592 C CA . ASP A 1 201 ? 16 16.203 23.141 1 88.88 201 ASP A CA 1
ATOM 1593 C C . ASP A 1 201 ? 17.359 15.758 22.594 1 88.88 201 ASP A C 1
ATOM 1595 O O . ASP A 1 201 ? 17.969 14.828 23.125 1 88.88 201 ASP A O 1
ATOM 1599 N N . SER A 1 202 ? 17.797 16.375 21.531 1 81.19 202 SER A N 1
ATOM 1600 C CA . SER A 1 202 ? 19.078 16.062 20.922 1 81.19 202 SER A CA 1
ATOM 1601 C C . SER A 1 202 ? 20.234 16.406 21.875 1 81.19 202 SER A C 1
ATOM 1603 O O . SER A 1 202 ? 21.234 15.688 21.906 1 81.19 202 SER A O 1
ATOM 1605 N N . ASN A 1 203 ? 20.062 17.422 22.641 1 75.38 203 ASN A N 1
ATOM 1606 C CA . ASN A 1 203 ? 21.094 17.828 23.609 1 75.38 203 ASN A CA 1
ATOM 1607 C C . ASN A 1 203 ? 21.125 16.875 24.797 1 75.38 203 ASN A C 1
ATOM 1609 O O . ASN A 1 203 ? 22.203 16.594 25.344 1 75.38 203 ASN A O 1
ATOM 1613 N N . GLU A 1 204 ? 20.031 16.359 25.172 1 68.06 204 GLU A N 1
ATOM 1614 C CA . GLU A 1 204 ? 19.969 15.414 26.281 1 68.06 204 GLU A CA 1
ATOM 1615 C C . GLU A 1 204 ? 20.578 14.062 25.891 1 68.06 204 GLU A C 1
ATOM 1617 O O . GLU A 1 204 ? 21.219 13.406 26.719 1 68.06 204 GLU A O 1
ATOM 1622 N N . GLN A 1 205 ? 20.406 13.688 24.703 1 65 205 GLN A N 1
ATOM 1623 C CA . GLN A 1 205 ? 20.969 12.43 24.234 1 65 205 GLN A CA 1
ATOM 1624 C C . GLN A 1 205 ? 22.484 12.531 24.062 1 65 205 GLN A C 1
ATOM 1626 O O . GLN A 1 205 ? 23.188 11.539 24.203 1 65 205 GLN A O 1
ATOM 1631 N N . SER A 1 206 ? 22.953 13.727 23.766 1 56.59 206 SER A N 1
ATOM 1632 C CA . SER A 1 206 ? 24.391 13.953 23.656 1 56.59 206 SER A CA 1
ATOM 1633 C C . SER A 1 206 ? 25.047 14.023 25.031 1 56.59 206 SER A C 1
ATOM 1635 O O . SER A 1 206 ? 26.25 13.758 25.172 1 56.59 206 SER A O 1
ATOM 1637 N N . ARG A 1 207 ? 24.375 14.445 26.141 1 58 207 ARG A N 1
ATOM 1638 C CA . ARG A 1 207 ? 24.938 14.57 27.469 1 58 207 ARG A CA 1
ATOM 1639 C C . ARG A 1 207 ? 24.906 13.234 28.203 1 58 207 ARG A C 1
ATOM 1641 O O . ARG A 1 207 ? 25.625 13.039 29.188 1 58 207 ARG A O 1
ATOM 1648 N N . GLY A 1 208 ? 24.062 12.367 27.828 1 45.94 208 GLY A N 1
ATOM 1649 C CA . GLY A 1 208 ? 24.078 11.078 28.5 1 45.94 208 GLY A CA 1
ATOM 1650 C C . GLY A 1 208 ? 24.875 10.016 27.766 1 45.94 208 GLY A C 1
ATOM 1651 O O . GLY A 1 208 ? 25.125 10.141 26.578 1 45.94 208 GLY A O 1
ATOM 1652 N N . MET B 1 1 ? 8.32 -28.016 -11.375 1 93.62 1 MET B N 1
ATOM 1653 C CA . MET B 1 1 ? 7.973 -27.438 -10.078 1 93.62 1 MET B CA 1
ATOM 1654 C C . MET B 1 1 ? 6.902 -26.359 -10.234 1 93.62 1 MET B C 1
ATOM 1656 O O . MET B 1 1 ? 7.016 -25.484 -11.102 1 93.62 1 MET B O 1
ATOM 1660 N N . LEU B 1 2 ? 5.824 -26.531 -9.57 1 97.94 2 LEU B N 1
ATOM 1661 C CA . LEU B 1 2 ? 4.711 -25.594 -9.633 1 97.94 2 LEU B CA 1
ATOM 1662 C C . LEU B 1 2 ? 4.98 -24.375 -8.758 1 97.94 2 LEU B C 1
ATOM 1664 O O . LEU B 1 2 ? 5.426 -24.516 -7.617 1 97.94 2 LEU B O 1
ATOM 1668 N N . LYS B 1 3 ? 4.785 -23.156 -9.273 1 98.81 3 LYS B N 1
ATOM 1669 C CA . LYS B 1 3 ? 5.012 -21.906 -8.562 1 98.81 3 LYS B CA 1
ATOM 1670 C C . LYS B 1 3 ? 3.697 -21.188 -8.266 1 98.81 3 LYS B C 1
ATOM 1672 O O . LYS B 1 3 ? 2.926 -20.891 -9.18 1 98.81 3 LYS B O 1
ATOM 1677 N N . LEU B 1 4 ? 3.484 -20.938 -6.988 1 98.94 4 LEU B N 1
ATOM 1678 C CA . LEU B 1 4 ? 2.232 -20.312 -6.562 1 98.94 4 LEU B CA 1
ATOM 1679 C C . LEU B 1 4 ? 2.484 -18.938 -5.945 1 98.94 4 LEU B C 1
ATOM 1681 O O . LEU B 1 4 ? 3.447 -18.766 -5.195 1 98.94 4 LEU B O 1
ATOM 1685 N N . ALA B 1 5 ? 1.708 -17.969 -6.281 1 98.88 5 ALA B N 1
ATOM 1686 C CA . ALA B 1 5 ? 1.688 -16.688 -5.586 1 98.88 5 ALA B CA 1
ATOM 1687 C C . ALA B 1 5 ? 0.594 -16.641 -4.52 1 98.88 5 ALA B C 1
ATOM 1689 O O . ALA B 1 5 ? -0.595 -16.719 -4.844 1 98.88 5 ALA B O 1
ATOM 1690 N N . ILE B 1 6 ? 0.98 -16.531 -3.285 1 98.88 6 ILE B N 1
ATOM 1691 C CA . ILE B 1 6 ? 0.074 -16.609 -2.143 1 98.88 6 ILE B CA 1
ATOM 1692 C C . ILE B 1 6 ? -0.078 -15.227 -1.517 1 98.88 6 ILE B C 1
ATOM 1694 O O . ILE B 1 6 ? 0.912 -14.602 -1.133 1 98.88 6 ILE B O 1
ATOM 1698 N N . PRO B 1 7 ? -1.306 -14.727 -1.439 1 98.56 7 PRO B N 1
ATOM 1699 C CA . PRO B 1 7 ? -1.495 -13.422 -0.806 1 98.56 7 PRO B CA 1
ATOM 1700 C C . PRO B 1 7 ? -1.258 -13.453 0.703 1 98.56 7 PRO B C 1
ATOM 1702 O O . PRO B 1 7 ? -1.886 -14.25 1.411 1 98.56 7 PRO B O 1
ATOM 1705 N N . LYS B 1 8 ? -0.379 -12.641 1.182 1 97.81 8 LYS B N 1
ATOM 1706 C CA . LYS B 1 8 ? -0.207 -12.453 2.619 1 97.81 8 LYS B CA 1
ATOM 1707 C C . LYS B 1 8 ? -1.4 -11.727 3.225 1 97.81 8 LYS B C 1
ATOM 1709 O O . LYS B 1 8 ? -2.184 -11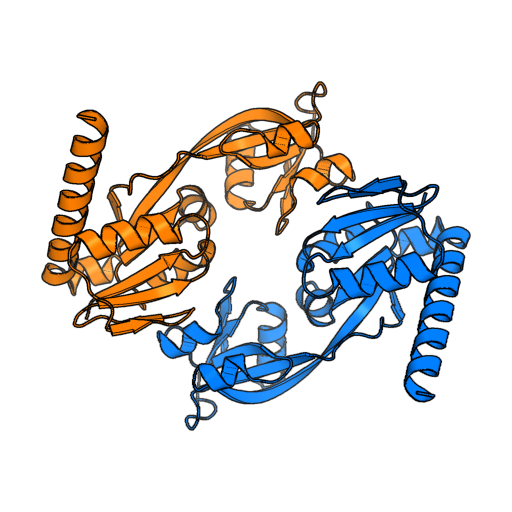.102 2.506 1 97.81 8 LYS B O 1
ATOM 1714 N N . GLY B 1 9 ? -1.563 -11.844 4.508 1 95 9 GLY B N 1
ATOM 1715 C CA . GLY B 1 9 ? -2.613 -11.102 5.195 1 95 9 GLY B CA 1
ATOM 1716 C C . GLY B 1 9 ? -3.883 -11.914 5.387 1 95 9 GLY B C 1
ATOM 1717 O O . GLY B 1 9 ? -3.832 -13.062 5.824 1 95 9 GLY B O 1
ATOM 1718 N N . ARG B 1 10 ? -5.012 -11.367 5.117 1 91.75 10 ARG B N 1
ATOM 1719 C CA . ARG B 1 10 ? -6.328 -11.875 5.492 1 91.75 10 ARG B CA 1
ATOM 1720 C C . ARG B 1 10 ? -6.605 -13.219 4.832 1 91.75 10 ARG B C 1
ATOM 1722 O O . ARG B 1 10 ? -7.285 -14.07 5.41 1 91.75 10 ARG B O 1
ATOM 1729 N N . LEU B 1 11 ? -6.051 -13.422 3.666 1 96.19 11 LEU B N 1
ATOM 1730 C CA . LEU B 1 11 ? -6.375 -14.625 2.906 1 96.19 11 LEU B CA 1
ATOM 1731 C C . LEU B 1 11 ? -5.34 -15.719 3.15 1 96.19 11 LEU B C 1
ATOM 1733 O O . LEU B 1 11 ? -5.566 -16.875 2.807 1 96.19 11 LEU B O 1
ATOM 1737 N N . GLU B 1 12 ? -4.23 -15.375 3.74 1 97.38 12 GLU B N 1
ATOM 1738 C CA . GLU B 1 12 ? -3.051 -16.234 3.816 1 97.38 12 GLU B CA 1
ATOM 1739 C C . GLU B 1 12 ? -3.363 -17.547 4.523 1 97.38 12 GLU B C 1
ATOM 1741 O O . GLU B 1 12 ? -3.094 -18.625 3.992 1 97.38 12 GLU B O 1
ATOM 1746 N N . GLU B 1 13 ? -3.992 -17.453 5.645 1 96.88 13 GLU B N 1
ATOM 1747 C CA . GLU B 1 13 ? -4.227 -18.625 6.469 1 96.88 13 GLU B CA 1
ATOM 1748 C C . GLU B 1 13 ? -5.141 -19.625 5.762 1 96.88 13 GLU B C 1
ATOM 1750 O O . GLU B 1 13 ? -4.852 -20.828 5.727 1 96.88 13 GLU B O 1
ATOM 1755 N N . LYS B 1 14 ? -6.211 -19.125 5.234 1 96.5 14 LYS B N 1
ATOM 1756 C CA . LYS B 1 14 ? -7.184 -20 4.578 1 96.5 14 LYS B CA 1
ATOM 1757 C C . LYS B 1 14 ? -6.578 -20.672 3.352 1 96.5 14 LYS B C 1
ATOM 1759 O O . LYS B 1 14 ? -6.75 -21.875 3.15 1 96.5 14 LYS B O 1
ATOM 1764 N N . VAL B 1 15 ? -5.871 -19.938 2.57 1 97.69 15 VAL B N 1
ATOM 1765 C CA . VAL B 1 15 ? -5.242 -20.5 1.374 1 97.69 15 VAL B CA 1
ATOM 1766 C C . VAL B 1 15 ? -4.238 -21.578 1.767 1 97.69 15 VAL B C 1
ATOM 1768 O O . VAL B 1 15 ? -4.25 -22.672 1.206 1 97.69 15 VAL B O 1
ATOM 1771 N N . MET B 1 16 ? -3.416 -21.297 2.77 1 97.31 16 MET B N 1
ATOM 1772 C CA . MET B 1 16 ? -2.385 -22.234 3.207 1 97.31 16 MET B CA 1
ATOM 1773 C C . MET B 1 16 ? -3.01 -23.5 3.779 1 97.31 16 MET B C 1
ATOM 1775 O O . MET B 1 16 ? -2.473 -24.594 3.6 1 97.31 16 MET B O 1
ATOM 1779 N N . THR B 1 17 ? -4.117 -23.344 4.453 1 97.06 17 THR B N 1
ATOM 1780 C CA . THR B 1 17 ? -4.824 -24.5 5 1 97.06 17 THR B CA 1
ATOM 1781 C C . THR B 1 17 ? -5.273 -25.438 3.885 1 97.06 17 THR B C 1
ATOM 1783 O O . THR B 1 17 ? -5.062 -26.641 3.965 1 97.06 17 THR B O 1
ATOM 1786 N N . TYR B 1 18 ? -5.84 -24.906 2.846 1 97.38 18 TYR B N 1
ATOM 1787 C CA . TYR B 1 18 ? -6.297 -25.734 1.731 1 97.38 18 TYR B CA 1
ATOM 1788 C C . TYR B 1 18 ? -5.121 -26.375 1.012 1 97.38 18 TYR B C 1
ATOM 1790 O O . TYR B 1 18 ? -5.199 -27.531 0.59 1 97.38 18 TYR B O 1
ATOM 1798 N N . LEU B 1 19 ? -4.02 -25.625 0.886 1 97.25 19 LEU B N 1
ATOM 1799 C CA . LEU B 1 19 ? -2.836 -26.188 0.24 1 97.25 19 LEU B CA 1
ATOM 1800 C C . LEU B 1 19 ? -2.303 -27.375 1.023 1 97.25 19 LEU B C 1
ATOM 1802 O O . LEU B 1 19 ? -1.967 -28.422 0.438 1 97.25 19 LEU B O 1
ATOM 1806 N N . LYS B 1 20 ? -2.271 -27.266 2.287 1 96.69 20 LYS B N 1
ATOM 1807 C CA . LYS B 1 20 ? -1.789 -28.359 3.131 1 96.69 20 LYS B CA 1
ATOM 1808 C C . LYS B 1 20 ? -2.711 -29.562 3.041 1 96.69 20 LYS B C 1
ATOM 1810 O O . LYS B 1 20 ? -2.244 -30.703 3.037 1 96.69 20 LYS B O 1
ATOM 1815 N N . LYS B 1 21 ? -3.953 -29.359 2.932 1 96.5 21 LYS B N 1
ATOM 1816 C CA . LYS B 1 21 ? -4.93 -30.438 2.844 1 96.5 21 LYS B CA 1
ATOM 1817 C C . LYS B 1 21 ? -4.785 -31.219 1.533 1 96.5 21 LYS B C 1
ATOM 1819 O O . LYS B 1 21 ? -5.277 -32.344 1.407 1 96.5 21 LYS B O 1
ATOM 1824 N N . THR B 1 22 ? -4.219 -30.578 0.545 1 96.5 22 THR B N 1
ATOM 1825 C CA . THR B 1 22 ? -3.969 -31.281 -0.708 1 96.5 22 THR B CA 1
ATOM 1826 C C . THR B 1 22 ? -2.787 -32.25 -0.564 1 96.5 22 THR B C 1
ATOM 1828 O O . THR B 1 22 ? -2.494 -33 -1.478 1 96.5 22 THR B O 1
ATOM 1831 N N . GLY B 1 23 ? -2.008 -32.125 0.536 1 95.44 23 GLY B N 1
ATOM 1832 C CA . GLY B 1 23 ? -0.89 -33 0.784 1 95.44 23 GLY B CA 1
ATOM 1833 C C . GLY B 1 23 ? 0.461 -32.344 0.634 1 95.44 23 GLY B C 1
ATOM 1834 O O . GLY B 1 23 ? 1.501 -33 0.744 1 95.44 23 GLY B O 1
ATOM 1835 N N . VAL B 1 24 ? 0.42 -31.047 0.416 1 96 24 VAL B N 1
ATOM 1836 C CA . VAL B 1 24 ? 1.676 -30.312 0.273 1 96 24 VAL B CA 1
ATOM 1837 C C . VAL B 1 24 ? 2.369 -30.219 1.629 1 96 24 VAL B C 1
ATOM 1839 O O . VAL B 1 24 ? 1.743 -29.844 2.627 1 96 24 VAL B O 1
ATOM 1842 N N . ILE B 1 25 ? 3.619 -30.562 1.618 1 96.69 25 ILE B N 1
ATOM 1843 C CA . ILE B 1 25 ? 4.469 -30.406 2.793 1 96.69 25 ILE B CA 1
ATOM 1844 C C . ILE B 1 25 ? 5.605 -29.438 2.488 1 96.69 25 ILE B C 1
ATOM 1846 O O . ILE B 1 25 ? 6.312 -29.594 1.491 1 96.69 25 ILE B O 1
ATOM 1850 N N . PHE B 1 26 ? 5.707 -28.484 3.354 1 97.06 26 PHE B N 1
ATOM 1851 C CA . PHE B 1 26 ? 6.758 -27.484 3.152 1 97.06 26 PHE B CA 1
ATOM 1852 C C . PHE B 1 26 ? 8 -27.844 3.957 1 97.06 26 PHE B C 1
ATOM 1854 O O . PHE B 1 26 ? 7.926 -28.062 5.168 1 97.06 26 PHE B O 1
ATOM 1861 N N . GLU B 1 27 ? 9.023 -27.891 3.311 1 97 27 GLU B N 1
ATOM 1862 C CA . GLU B 1 27 ? 10.305 -28.234 3.914 1 97 27 GLU B CA 1
ATOM 1863 C C . GLU B 1 27 ? 11.031 -26.984 4.41 1 97 27 GLU B C 1
ATOM 1865 O O . GLU B 1 27 ? 11.797 -27.062 5.379 1 97 27 GLU B O 1
ATOM 1870 N N . ARG B 1 28 ? 10.945 -25.922 3.678 1 95.19 28 ARG B N 1
ATOM 1871 C CA . ARG B 1 28 ? 11.531 -24.641 4.023 1 95.19 28 ARG B CA 1
ATOM 1872 C C . ARG B 1 28 ? 10.484 -23.531 4 1 95.19 28 ARG B C 1
ATOM 1874 O O . ARG B 1 28 ? 9.695 -23.438 3.057 1 95.19 28 ARG B O 1
ATOM 1881 N N . GLU B 1 29 ? 10.523 -22.828 5.113 1 95.62 29 GLU B N 1
ATOM 1882 C CA . GLU B 1 29 ? 9.555 -21.734 5.211 1 95.62 29 GLU B CA 1
ATOM 1883 C C . GLU B 1 29 ? 10.219 -20.453 5.684 1 95.62 29 GLU B C 1
ATOM 1885 O O . GLU B 1 29 ? 11.07 -20.469 6.574 1 95.62 29 GLU B O 1
ATOM 1890 N N . SER B 1 30 ? 9.922 -19.406 4.992 1 94.81 30 SER B N 1
ATOM 1891 C CA . SER B 1 30 ? 10.281 -18.062 5.402 1 94.81 30 SER B CA 1
ATOM 1892 C C . SER B 1 30 ? 9.094 -17.109 5.262 1 94.81 30 SER B C 1
ATOM 1894 O O . SER B 1 30 ? 7.984 -17.531 4.938 1 94.81 30 SER B O 1
ATOM 1896 N N . SER B 1 31 ? 9.344 -15.891 5.578 1 94.44 31 SER B N 1
ATOM 1897 C CA . SER B 1 31 ? 8.273 -14.898 5.504 1 94.44 31 SER B CA 1
ATOM 1898 C C . SER B 1 31 ? 7.879 -14.625 4.059 1 94.44 31 SER B C 1
ATOM 1900 O O . SER B 1 31 ? 6.777 -14.133 3.791 1 94.44 31 SER B O 1
ATOM 1902 N N . ILE B 1 32 ? 8.727 -14.945 3.129 1 97 32 ILE B N 1
ATOM 1903 C CA . ILE B 1 32 ? 8.414 -14.555 1.759 1 97 32 ILE B CA 1
ATOM 1904 C C . ILE B 1 32 ? 8.383 -15.789 0.861 1 97 32 ILE B C 1
ATOM 1906 O O . ILE B 1 32 ? 7.98 -15.711 -0.301 1 97 32 ILE B O 1
ATOM 1910 N N . LEU B 1 33 ? 8.82 -16.969 1.402 1 97.12 33 LEU B N 1
ATOM 1911 C CA . LEU B 1 33 ? 8.977 -18.141 0.557 1 97.12 33 LEU B CA 1
ATOM 1912 C C . LEU B 1 33 ? 8.656 -19.422 1.335 1 97.12 33 LEU B C 1
ATOM 1914 O O . LEU B 1 33 ? 9.07 -19.578 2.482 1 97.12 33 LEU B O 1
ATOM 1918 N N . ARG B 1 34 ? 7.879 -20.297 0.7 1 98.06 34 ARG B N 1
ATOM 1919 C CA . ARG B 1 34 ? 7.652 -21.656 1.202 1 98.06 34 ARG B CA 1
ATOM 1920 C C . ARG B 1 34 ? 7.926 -22.688 0.12 1 98.06 34 ARG B C 1
ATOM 1922 O O . ARG B 1 34 ? 7.359 -22.625 -0.973 1 98.06 34 ARG B O 1
ATOM 1929 N N . GLU B 1 35 ? 8.773 -23.609 0.47 1 97.62 35 GLU B N 1
ATOM 1930 C CA . GLU B 1 35 ? 9.211 -24.562 -0.538 1 97.62 35 GLU B CA 1
ATOM 1931 C C . GLU B 1 35 ? 8.852 -25.984 -0.133 1 97.62 35 GLU B C 1
ATOM 1933 O O . GLU B 1 35 ? 9.164 -26.422 0.977 1 97.62 35 GLU B O 1
ATOM 1938 N N . GLY B 1 36 ? 8.172 -26.625 -1.032 1 96.44 36 GLY B N 1
ATOM 1939 C CA . GLY B 1 36 ? 7.938 -28.062 -0.935 1 96.44 36 GLY B CA 1
ATOM 1940 C C . GLY B 1 36 ? 8.672 -28.859 -1.998 1 96.44 36 GLY B C 1
ATOM 1941 O O . GLY B 1 36 ? 9.516 -28.312 -2.711 1 96.44 36 GLY B O 1
ATOM 1942 N N . LYS B 1 37 ? 8.406 -30.172 -2.062 1 94.12 37 LYS B N 1
ATOM 1943 C CA . LYS B 1 37 ? 9.102 -31.062 -2.99 1 94.12 37 LYS B CA 1
ATOM 1944 C C . LYS B 1 37 ? 8.828 -30.656 -4.438 1 94.12 37 LYS B C 1
ATOM 1946 O O . LYS B 1 37 ? 9.766 -30.516 -5.227 1 94.12 37 LYS B O 1
ATOM 1951 N N . ASP B 1 38 ? 7.656 -30.391 -4.82 1 94.69 38 ASP B N 1
ATOM 1952 C CA . ASP B 1 38 ? 7.328 -30.109 -6.215 1 94.69 38 ASP B CA 1
ATOM 1953 C C . ASP B 1 38 ? 6.531 -28.828 -6.348 1 94.69 38 ASP B C 1
ATOM 1955 O O . ASP B 1 38 ? 5.859 -28.594 -7.355 1 94.69 38 ASP B O 1
ATOM 1959 N N . ILE B 1 39 ? 6.582 -28.016 -5.23 1 97.69 39 ILE B N 1
ATOM 1960 C CA . ILE B 1 39 ? 5.805 -26.781 -5.227 1 97.69 39 ILE B CA 1
ATOM 1961 C C . ILE B 1 39 ? 6.57 -25.688 -4.48 1 97.69 39 ILE B C 1
ATOM 1963 O O . ILE B 1 39 ? 7.234 -25.953 -3.48 1 97.69 39 ILE B O 1
ATOM 1967 N N . VAL B 1 40 ? 6.57 -24.484 -4.973 1 98.38 40 VAL B N 1
ATOM 1968 C CA . VAL B 1 40 ? 7.105 -23.312 -4.266 1 98.38 40 VAL B CA 1
ATOM 1969 C C . VAL B 1 40 ? 6.047 -22.219 -4.191 1 98.38 40 VAL B C 1
ATOM 1971 O O . VAL B 1 40 ? 5.32 -21.984 -5.16 1 98.38 40 VAL B O 1
ATOM 1974 N N . CYS B 1 41 ? 5.906 -21.656 -3.01 1 98.81 41 CYS B N 1
ATOM 1975 C CA . CYS B 1 41 ? 4.938 -20.594 -2.777 1 98.81 41 CYS B CA 1
ATOM 1976 C C . CYS B 1 41 ? 5.641 -19.266 -2.535 1 98.81 41 CYS B C 1
ATOM 1978 O O . CYS B 1 41 ? 6.453 -19.141 -1.615 1 98.81 41 CYS B O 1
ATOM 1980 N N . PHE B 1 42 ? 5.379 -18.297 -3.363 1 98.81 42 PHE B N 1
ATOM 1981 C CA . PHE B 1 42 ? 5.801 -16.906 -3.168 1 98.81 42 PHE B CA 1
ATOM 1982 C C . PHE B 1 42 ? 4.789 -16.156 -2.32 1 98.81 42 PHE B C 1
ATOM 1984 O O . PHE B 1 42 ? 3.639 -15.977 -2.727 1 98.81 42 PHE B O 1
ATOM 1991 N N . MET B 1 43 ? 5.199 -15.766 -1.154 1 98.69 43 MET B N 1
ATOM 1992 C CA . MET B 1 43 ? 4.324 -14.984 -0.277 1 98.69 43 MET B CA 1
ATOM 1993 C C . MET B 1 43 ? 4.359 -13.508 -0.646 1 98.69 43 MET B C 1
ATOM 1995 O O . MET B 1 43 ? 5.375 -12.836 -0.451 1 98.69 43 MET B O 1
ATOM 1999 N N . VAL B 1 44 ? 3.293 -13 -1.188 1 98.62 44 VAL B N 1
ATOM 2000 C CA . VAL B 1 44 ? 3.316 -11.656 -1.753 1 98.62 44 VAL B CA 1
ATOM 2001 C C . VAL B 1 44 ? 2.141 -10.852 -1.211 1 98.62 44 VAL B C 1
ATOM 2003 O O . VAL B 1 44 ? 1.195 -11.414 -0.655 1 98.62 44 VAL B O 1
ATOM 2006 N N . ARG B 1 45 ? 2.227 -9.516 -1.361 1 97.88 45 ARG B N 1
ATOM 2007 C CA . ARG B 1 45 ? 1.055 -8.703 -1.063 1 97.88 45 ARG B CA 1
ATOM 2008 C C . ARG B 1 45 ? -0.1 -9.039 -2 1 97.88 45 ARG B C 1
ATOM 2010 O O . ARG B 1 45 ? 0.108 -9.258 -3.195 1 97.88 45 ARG B O 1
ATOM 2017 N N . PRO B 1 46 ? -1.303 -8.945 -1.511 1 97.94 46 PRO B N 1
ATOM 2018 C CA . PRO B 1 46 ? -2.449 -9.367 -2.318 1 97.94 46 PRO B CA 1
ATOM 2019 C C . PRO B 1 46 ? -2.5 -8.672 -3.678 1 97.94 46 PRO B C 1
ATOM 2021 O O . PRO B 1 46 ? -2.689 -9.328 -4.703 1 97.94 46 PRO B O 1
ATOM 2024 N N . PHE B 1 47 ? -2.188 -7.43 -3.689 1 98.19 47 PHE B N 1
ATOM 2025 C CA . PHE B 1 47 ? -2.309 -6.645 -4.914 1 98.19 47 PHE B CA 1
ATOM 2026 C C . PHE B 1 47 ? -1.196 -6.996 -5.895 1 98.19 47 PHE B C 1
ATOM 2028 O O . PHE B 1 47 ? -1.242 -6.602 -7.062 1 98.19 47 PHE B O 1
ATOM 2035 N N . ASP B 1 48 ? -0.189 -7.773 -5.441 1 98.69 48 ASP B N 1
ATOM 2036 C CA . ASP B 1 48 ? 0.945 -8.125 -6.293 1 98.69 48 ASP B CA 1
ATOM 2037 C C . ASP B 1 48 ? 0.76 -9.508 -6.91 1 98.69 48 ASP B C 1
ATOM 2039 O O . ASP B 1 48 ? 1.505 -9.891 -7.816 1 98.69 48 ASP B O 1
ATOM 2043 N N . VAL B 1 49 ? -0.248 -10.25 -6.52 1 98.81 49 VAL B N 1
ATOM 2044 C CA . VAL B 1 49 ? -0.443 -11.609 -7 1 98.81 49 VAL B CA 1
ATOM 2045 C C . VAL B 1 49 ? -0.546 -11.617 -8.523 1 98.81 49 VAL B C 1
ATOM 2047 O O . VAL B 1 49 ? 0.199 -12.328 -9.203 1 98.81 49 VAL B O 1
ATOM 2050 N N . PRO B 1 50 ? -1.384 -10.742 -9.102 1 98.75 50 PRO B N 1
ATOM 2051 C CA . PRO B 1 50 ? -1.479 -10.766 -10.562 1 98.75 50 PRO B CA 1
ATOM 2052 C C . PRO B 1 50 ? -0.148 -10.461 -11.25 1 98.75 50 PRO B C 1
ATOM 2054 O O . PRO B 1 50 ? 0.136 -11 -12.32 1 98.75 50 PRO B O 1
ATOM 2057 N N . THR B 1 51 ? 0.643 -9.625 -10.609 1 98.69 51 THR B N 1
ATOM 2058 C CA . THR B 1 51 ? 1.917 -9.242 -11.203 1 98.69 51 THR B CA 1
ATOM 2059 C C . THR B 1 51 ? 2.811 -10.461 -11.406 1 98.69 51 THR B C 1
ATOM 2061 O O . THR B 1 51 ? 3.41 -10.633 -12.469 1 98.69 51 THR B O 1
ATOM 2064 N N . TYR B 1 52 ? 2.852 -11.359 -10.492 1 98.81 52 TYR B N 1
ATOM 2065 C CA . TYR B 1 52 ? 3.709 -12.539 -10.562 1 98.81 52 TYR B CA 1
ATOM 2066 C C . TYR B 1 52 ? 3.201 -13.523 -11.609 1 98.81 52 TYR B C 1
ATOM 2068 O O . TYR B 1 52 ? 3.982 -14.281 -12.188 1 98.81 52 TYR B O 1
ATOM 2076 N N . LEU B 1 53 ? 1.911 -13.531 -11.867 1 98.81 53 LEU B N 1
ATOM 2077 C CA . LEU B 1 53 ? 1.342 -14.422 -12.867 1 98.81 53 LEU B CA 1
ATOM 2078 C C . LEU B 1 53 ? 1.494 -13.844 -14.273 1 98.81 53 LEU B C 1
ATOM 2080 O O . LEU B 1 53 ? 1.935 -14.539 -15.188 1 98.81 53 LEU B O 1
ATOM 2084 N N . VAL B 1 54 ? 1.185 -12.547 -14.383 1 98.12 54 VAL B N 1
ATOM 2085 C CA . VAL B 1 54 ? 1.213 -11.898 -15.688 1 98.12 54 VAL B CA 1
ATOM 2086 C C . VAL B 1 54 ? 2.641 -11.891 -16.234 1 98.12 54 VAL B C 1
ATOM 2088 O O . VAL B 1 54 ? 2.852 -12.047 -17.438 1 98.12 54 VAL B O 1
ATOM 2091 N N . HIS B 1 55 ? 3.615 -11.82 -15.297 1 97.75 55 HIS B N 1
ATOM 2092 C CA . HIS B 1 55 ? 5.012 -11.789 -15.719 1 97.75 55 HIS B CA 1
ATOM 2093 C C . HIS B 1 55 ? 5.574 -13.195 -15.867 1 97.75 55 HIS B C 1
ATOM 2095 O O . HIS B 1 55 ? 6.754 -13.367 -16.188 1 97.75 55 HIS B O 1
ATOM 2101 N N . GLY B 1 56 ? 4.797 -14.164 -15.539 1 97.5 56 GLY B N 1
ATOM 2102 C CA . GLY B 1 56 ? 5.148 -15.539 -15.828 1 97.5 56 GLY B CA 1
ATOM 2103 C C . GLY B 1 56 ? 6.035 -16.172 -14.773 1 97.5 56 GLY B C 1
ATOM 2104 O O . GLY B 1 56 ? 6.641 -17.219 -15.008 1 97.5 56 GLY B O 1
ATOM 2105 N N . VAL B 1 57 ? 6.121 -15.539 -13.625 1 98 57 VAL B N 1
ATOM 2106 C CA . VAL B 1 57 ? 7.027 -16.094 -12.625 1 98 57 VAL B CA 1
ATOM 2107 C C . VAL B 1 57 ? 6.254 -17.016 -11.672 1 98 57 VAL B C 1
ATOM 2109 O O . VAL B 1 57 ? 6.848 -17.781 -10.922 1 98 57 VAL B O 1
ATOM 2112 N N . ALA B 1 58 ? 4.941 -16.953 -11.695 1 98.75 58 ALA B N 1
ATOM 2113 C CA . ALA B 1 58 ? 4.066 -17.891 -10.984 1 98.75 58 ALA B CA 1
ATOM 2114 C C . ALA B 1 58 ? 3.076 -18.547 -11.938 1 98.75 58 ALA B C 1
ATOM 2116 O O . ALA B 1 58 ? 2.66 -17.938 -12.93 1 98.75 58 ALA B O 1
ATOM 2117 N N . ASP B 1 59 ? 2.693 -19.734 -11.586 1 98.88 59 ASP B N 1
ATOM 2118 C CA . ASP B 1 59 ? 1.75 -20.5 -12.406 1 98.88 59 ASP B CA 1
ATOM 2119 C C . ASP B 1 59 ? 0.315 -20.281 -11.922 1 98.88 59 ASP B C 1
ATOM 2121 O O . ASP B 1 59 ? -0.602 -20.141 -12.734 1 98.88 59 ASP B O 1
ATOM 2125 N N . ILE B 1 60 ? 0.131 -20.297 -10.664 1 98.88 60 ILE B N 1
ATOM 2126 C CA . ILE B 1 60 ? -1.166 -20.219 -10.008 1 98.88 60 ILE B CA 1
ATOM 2127 C C . ILE B 1 60 ? -1.106 -19.172 -8.883 1 98.88 60 ILE B C 1
ATOM 2129 O O . ILE B 1 60 ? -0.065 -19 -8.242 1 98.88 60 ILE B O 1
ATOM 2133 N N . GLY B 1 61 ? -2.162 -18.469 -8.672 1 98.88 61 GLY B N 1
ATOM 2134 C CA . GLY B 1 61 ? -2.268 -17.547 -7.555 1 98.88 61 GLY B CA 1
ATOM 2135 C C . GLY B 1 61 ? -3.652 -17.5 -6.941 1 98.88 61 GLY B C 1
ATOM 2136 O O . GLY B 1 61 ? -4.555 -18.219 -7.379 1 98.88 61 GLY B O 1
ATOM 2137 N N . PHE B 1 62 ? -3.771 -16.734 -5.922 1 98.75 62 PHE B N 1
ATOM 2138 C CA . PHE B 1 62 ? -5.016 -16.516 -5.191 1 98.75 62 PHE B CA 1
ATOM 2139 C C . PHE B 1 62 ? -5.223 -15.023 -4.914 1 98.75 62 PHE B C 1
ATOM 2141 O O . PHE B 1 62 ? -4.344 -14.367 -4.355 1 98.75 62 PHE B O 1
ATOM 2148 N N . CYS B 1 63 ? -6.332 -14.461 -5.309 1 97.81 63 CYS B N 1
ATOM 2149 C CA . CYS B 1 63 ? -6.59 -13.062 -4.988 1 97.81 63 CYS B CA 1
ATOM 2150 C C . CYS B 1 63 ? -8.078 -12.75 -5.059 1 97.81 63 CYS B C 1
ATOM 2152 O O . CYS B 1 63 ? -8.867 -13.57 -5.547 1 97.81 63 CYS B O 1
ATOM 2154 N N . GLY B 1 64 ? -8.461 -11.68 -4.523 1 97.5 64 GLY B N 1
ATOM 2155 C CA . GLY B 1 64 ? -9.859 -11.289 -4.449 1 97.5 64 GLY B CA 1
ATOM 2156 C C . GLY B 1 64 ? -10.375 -10.656 -5.727 1 97.5 64 GLY B C 1
ATOM 2157 O O . GLY B 1 64 ? -9.586 -10.203 -6.559 1 97.5 64 GLY B O 1
ATOM 2158 N N . THR B 1 65 ? -11.711 -10.625 -5.816 1 97.81 65 THR B N 1
ATOM 2159 C CA . THR B 1 65 ? -12.375 -9.938 -6.914 1 97.81 65 THR B CA 1
ATOM 2160 C C . THR B 1 65 ? -11.906 -8.484 -7.012 1 97.81 65 THR B C 1
ATOM 2162 O O . THR B 1 65 ? -11.734 -7.957 -8.109 1 97.81 65 THR B O 1
ATOM 2165 N N . ASP B 1 66 ? -11.703 -7.852 -5.875 1 98.19 66 ASP B N 1
ATOM 2166 C CA . ASP B 1 66 ? -11.281 -6.457 -5.812 1 98.19 66 ASP B CA 1
ATOM 2167 C C . ASP B 1 66 ? -9.953 -6.25 -6.531 1 98.19 66 ASP B C 1
ATOM 2169 O O . ASP B 1 66 ? -9.781 -5.281 -7.273 1 98.19 66 ASP B O 1
ATOM 2173 N N . VAL B 1 67 ? -9.031 -7.195 -6.328 1 98.31 67 VAL B N 1
ATOM 2174 C CA . VAL B 1 67 ? -7.703 -7.098 -6.938 1 98.31 67 VAL B CA 1
ATOM 2175 C C . VAL B 1 67 ? -7.812 -7.297 -8.445 1 98.31 67 VAL B C 1
ATOM 2177 O O . VAL B 1 67 ? -7.242 -6.523 -9.219 1 98.31 67 VAL B O 1
ATOM 2180 N N . LEU B 1 68 ? -8.555 -8.305 -8.875 1 98.19 68 LEU B N 1
ATOM 2181 C CA . LEU B 1 68 ? -8.688 -8.641 -10.289 1 98.19 68 LEU B CA 1
ATOM 2182 C C . LEU B 1 68 ? -9.344 -7.492 -11.055 1 98.19 68 LEU B C 1
ATOM 2184 O O . LEU B 1 68 ? -8.883 -7.129 -12.141 1 98.19 68 LEU B O 1
ATOM 2188 N N . LEU B 1 69 ? -10.391 -6.93 -10.477 1 98.12 69 LEU B N 1
ATOM 2189 C CA . LEU B 1 69 ? -11.109 -5.852 -11.148 1 98.12 69 LEU B CA 1
ATOM 2190 C C . LEU B 1 69 ? -10.273 -4.578 -11.18 1 98.12 69 LEU B C 1
ATOM 2192 O O . LEU B 1 69 ? -10.297 -3.84 -12.164 1 98.12 69 LEU B O 1
ATOM 2196 N N . GLU B 1 70 ? -9.531 -4.289 -10.109 1 98.69 70 GLU B N 1
ATOM 2197 C CA . GLU B 1 70 ? -8.719 -3.076 -10.055 1 98.69 70 GLU B CA 1
ATOM 2198 C C . GLU B 1 70 ? -7.562 -3.145 -11.047 1 98.69 70 GLU B C 1
ATOM 2200 O O . GLU B 1 70 ? -7.223 -2.145 -11.68 1 98.69 70 GLU B O 1
ATOM 2205 N N . LYS B 1 71 ? -6.953 -4.355 -11.148 1 97.25 71 LYS B N 1
ATOM 2206 C CA . LYS B 1 71 ? -5.77 -4.523 -11.984 1 97.25 71 LYS B CA 1
ATOM 2207 C C . LYS B 1 71 ? -6.16 -4.883 -13.422 1 97.25 71 LYS B C 1
ATOM 2209 O O . LYS B 1 71 ? -5.316 -4.879 -14.32 1 97.25 71 LYS B O 1
ATOM 2214 N N . GLU B 1 72 ? -7.359 -5.203 -13.727 1 93.75 72 GLU B N 1
ATOM 2215 C CA . GLU B 1 72 ? -7.855 -5.57 -15.047 1 93.75 72 GLU B CA 1
ATOM 2216 C C . GLU B 1 72 ? -6.977 -6.645 -15.688 1 93.75 72 GLU B C 1
ATOM 2218 O O . GLU B 1 72 ? -6.48 -6.465 -16.797 1 93.75 72 GLU B O 1
ATOM 2223 N N . THR B 1 73 ? -6.906 -7.781 -15.141 1 91.25 73 THR B N 1
ATOM 2224 C CA . THR B 1 73 ? -5.992 -8.828 -15.586 1 91.25 73 THR B CA 1
ATOM 2225 C C . THR B 1 73 ? -6.699 -9.805 -16.516 1 91.25 73 THR B C 1
ATOM 2227 O O . THR B 1 73 ? -7.93 -9.859 -16.547 1 91.25 73 THR B O 1
ATOM 2230 N N . SER B 1 74 ? -5.898 -10.609 -17.281 1 92.5 74 SER B N 1
ATOM 2231 C CA . SER B 1 74 ? -6.387 -11.609 -18.219 1 92.5 74 SER B CA 1
ATOM 2232 C C . SER B 1 74 ? -6.141 -13.023 -17.703 1 92.5 74 SER B C 1
ATOM 2234 O O . SER B 1 74 ? -6.035 -13.961 -18.5 1 92.5 74 SER B O 1
ATOM 2236 N N . LEU B 1 75 ? -6.113 -13.188 -16.5 1 98.06 75 LEU B N 1
ATOM 2237 C CA . LEU B 1 75 ? -5.812 -14.477 -15.891 1 98.06 75 LEU B CA 1
ATOM 2238 C C . LEU B 1 75 ? -7.02 -15.398 -15.953 1 98.06 75 LEU B C 1
ATOM 2240 O O . LEU B 1 75 ? -8.164 -14.938 -15.945 1 98.06 75 LEU B O 1
ATOM 2244 N N . ILE B 1 76 ? -6.789 -16.703 -16.062 1 98.31 76 ILE B N 1
ATOM 2245 C CA . ILE B 1 76 ? -7.844 -17.703 -15.992 1 98.31 76 ILE B CA 1
ATOM 2246 C C . ILE B 1 76 ? -8.32 -17.844 -14.547 1 98.31 76 ILE B C 1
ATOM 2248 O O . ILE B 1 76 ? -7.512 -17.859 -13.617 1 98.31 76 ILE B O 1
ATOM 2252 N N . GLN B 1 77 ? -9.641 -17.875 -14.383 1 98.38 77 GLN B N 1
ATOM 2253 C CA . GLN B 1 77 ? -10.242 -17.984 -13.055 1 98.38 77 GLN B CA 1
ATOM 2254 C C . GLN B 1 77 ? -11.125 -19.234 -12.969 1 98.38 77 GLN B C 1
ATOM 2256 O O . GLN B 1 77 ? -12.344 -19.141 -13.125 1 98.38 77 GLN B O 1
ATOM 2261 N N . PRO B 1 78 ? -10.523 -20.344 -12.617 1 98.25 78 PRO B N 1
ATOM 2262 C CA . PRO B 1 78 ? -11.273 -21.594 -12.742 1 98.25 78 PRO B CA 1
ATOM 2263 C C . PRO B 1 78 ? -12.336 -21.75 -11.656 1 98.25 78 PRO B C 1
ATOM 2265 O O . PRO B 1 78 ? -13.391 -22.344 -11.898 1 98.25 78 PRO B O 1
ATOM 2268 N N . PHE B 1 79 ? -12.055 -21.344 -10.438 1 97.88 79 PHE B N 1
ATOM 2269 C CA . PHE B 1 79 ? -13.031 -21.438 -9.359 1 97.88 79 PHE B CA 1
ATOM 2270 C C . PHE B 1 79 ? -12.617 -20.594 -8.164 1 97.88 79 PHE B C 1
ATOM 2272 O O . PHE B 1 79 ? -11.586 -19.922 -8.203 1 97.88 79 PHE B O 1
ATOM 2279 N N . PHE B 1 80 ? -13.438 -20.547 -7.145 1 96.94 80 PHE B N 1
ATOM 2280 C CA . PHE B 1 80 ? -13.211 -19.766 -5.938 1 96.94 80 PHE B CA 1
ATOM 2281 C C . PHE B 1 80 ? -12.727 -20.656 -4.797 1 96.94 80 PHE B C 1
ATOM 2283 O O . PHE B 1 80 ? -12.984 -21.859 -4.781 1 96.94 80 PHE B O 1
ATOM 2290 N N . ILE B 1 81 ? -12 -19.984 -3.945 1 95.81 81 ILE B N 1
ATOM 2291 C CA . ILE B 1 81 ? -11.719 -20.562 -2.633 1 95.81 81 ILE B CA 1
ATOM 2292 C C . ILE B 1 81 ? -12.727 -20.031 -1.611 1 95.81 81 ILE B C 1
ATOM 2294 O O . ILE B 1 81 ? -12.992 -18.828 -1.55 1 95.81 81 ILE B O 1
ATOM 2298 N N . PRO B 1 82 ? -13.32 -20.984 -0.913 1 94.94 82 PRO B N 1
ATOM 2299 C CA . PRO B 1 82 ? -14.266 -20.484 0.092 1 94.94 82 PRO B CA 1
ATOM 2300 C C . PRO B 1 82 ? -13.586 -19.688 1.197 1 94.94 82 PRO B C 1
ATOM 2302 O O . PRO B 1 82 ? -12.781 -20.234 1.955 1 94.94 82 PRO B O 1
ATOM 2305 N N . THR B 1 83 ? -13.883 -18.469 1.271 1 93.62 83 THR B N 1
ATOM 2306 C CA . THR B 1 83 ? -13.445 -17.547 2.312 1 93.62 83 THR B CA 1
ATOM 2307 C C . THR B 1 83 ? -14.602 -16.672 2.771 1 93.62 83 THR B C 1
ATOM 2309 O O . THR B 1 83 ? -15.719 -16.781 2.256 1 93.62 83 THR B O 1
ATOM 2312 N N . ASN B 1 84 ? -14.344 -15.867 3.83 1 91.44 84 ASN B N 1
ATOM 2313 C CA . ASN B 1 84 ? -15.359 -14.906 4.227 1 91.44 84 ASN B CA 1
ATOM 2314 C C . ASN B 1 84 ? -15.727 -13.969 3.078 1 91.44 84 ASN B C 1
ATOM 2316 O O . ASN B 1 84 ? -14.859 -13.562 2.303 1 91.44 84 ASN B O 1
ATOM 2320 N N . ILE B 1 85 ? -16.938 -13.719 3.049 1 90.81 85 ILE B N 1
ATOM 2321 C CA . ILE B 1 85 ? -17.438 -12.867 1.983 1 90.81 85 ILE B CA 1
ATOM 2322 C C . ILE B 1 85 ? -17.312 -11.398 2.396 1 90.81 85 ILE B C 1
ATOM 2324 O O . ILE B 1 85 ? -17.609 -11.039 3.537 1 90.81 85 ILE B O 1
ATOM 2328 N N . SER B 1 86 ? -16.797 -10.609 1.54 1 96.56 86 SER B N 1
ATOM 2329 C CA . SER B 1 86 ? -16.734 -9.156 1.68 1 96.56 86 SER B CA 1
ATOM 2330 C C . SER B 1 86 ? -17.422 -8.461 0.509 1 96.56 86 SER B C 1
ATOM 2332 O O . SER B 1 86 ? -17.797 -9.109 -0.467 1 96.56 86 SER B O 1
ATOM 2334 N N . ARG B 1 87 ? -17.625 -7.191 0.691 1 98.5 87 ARG B N 1
ATOM 2335 C CA . ARG B 1 87 ? -18.266 -6.402 -0.349 1 98.5 87 ARG B CA 1
ATOM 2336 C C . ARG B 1 87 ? -17.531 -5.086 -0.579 1 98.5 87 ARG B C 1
ATOM 2338 O O . ARG B 1 87 ? -17.062 -4.457 0.371 1 98.5 87 ARG B O 1
ATOM 2345 N N . MET B 1 88 ? -17.469 -4.762 -1.843 1 98.88 88 MET B N 1
ATOM 2346 C CA . MET B 1 88 ? -17.141 -3.385 -2.197 1 98.88 88 MET B CA 1
ATOM 2347 C C . MET B 1 88 ? -18.344 -2.471 -2.062 1 98.88 88 MET B C 1
ATOM 2349 O O . MET B 1 88 ? -19.422 -2.768 -2.6 1 98.88 88 MET B O 1
ATOM 2353 N N . VAL B 1 89 ? -18.156 -1.391 -1.327 1 98.94 89 VAL B N 1
ATOM 2354 C CA . VAL B 1 89 ? -19.328 -0.568 -1.079 1 98.94 89 VAL B CA 1
ATOM 2355 C C . VAL B 1 89 ? -19 0.903 -1.311 1 98.94 89 VAL B C 1
ATOM 2357 O O . VAL B 1 89 ? -17.828 1.302 -1.218 1 98.94 89 VAL B O 1
ATOM 2360 N N . LEU B 1 90 ? -19.953 1.662 -1.702 1 98.94 90 LEU B N 1
ATOM 2361 C CA . LEU B 1 90 ? -19.969 3.111 -1.542 1 98.94 90 LEU B CA 1
ATOM 2362 C C . LEU B 1 90 ? -20.469 3.498 -0.152 1 98.94 90 LEU B C 1
ATOM 2364 O O . LEU B 1 90 ? -21.5 3.008 0.301 1 98.94 90 LEU B O 1
ATOM 2368 N N . ALA B 1 91 ? -19.734 4.316 0.519 1 98.94 91 ALA B N 1
ATOM 2369 C CA . ALA B 1 91 ? -20.125 4.723 1.862 1 98.94 91 ALA B CA 1
ATOM 2370 C C . ALA B 1 91 ? -19.922 6.219 2.066 1 98.94 91 ALA B C 1
ATOM 2372 O O . ALA B 1 91 ? -19.125 6.848 1.357 1 98.94 91 ALA B O 1
ATOM 2373 N N . GLY B 1 92 ? -20.672 6.816 2.926 1 98.75 92 GLY B N 1
ATOM 2374 C CA . GLY B 1 92 ? -20.594 8.219 3.295 1 98.75 92 GLY B CA 1
ATOM 2375 C C . GLY B 1 92 ? -21.031 8.492 4.723 1 98.75 92 GLY B C 1
ATOM 2376 O O . GLY B 1 92 ? -21.391 7.566 5.449 1 98.75 92 GLY B O 1
ATOM 2377 N N . PRO B 1 93 ? -20.906 9.758 5.152 1 98.69 93 PRO B N 1
ATOM 2378 C CA . PRO B 1 93 ? -21.328 10.109 6.512 1 98.69 93 PRO B CA 1
ATOM 2379 C C . PRO B 1 93 ? -22.781 9.766 6.785 1 98.69 93 PRO B C 1
ATOM 2381 O O . PRO B 1 93 ? -23.641 10 5.934 1 98.69 93 PRO B O 1
ATOM 2384 N N . LYS B 1 94 ? -23 9.211 7.953 1 98.31 94 LYS B N 1
ATOM 2385 C CA . LYS B 1 94 ? -24.344 8.812 8.359 1 98.31 94 LYS B CA 1
ATOM 2386 C C . LYS B 1 94 ? -25.328 9.977 8.234 1 98.31 94 LYS B C 1
ATOM 2388 O O . LYS B 1 94 ? -25.047 11.078 8.695 1 98.31 94 LYS B O 1
ATOM 2393 N N . GLY B 1 95 ? -26.359 9.789 7.574 1 97.56 95 GLY B N 1
ATOM 2394 C CA . GLY B 1 95 ? -27.453 10.75 7.504 1 97.56 95 GLY B CA 1
ATOM 2395 C C . GLY B 1 95 ? -27.266 11.773 6.402 1 97.56 95 GLY B C 1
ATOM 2396 O O . GLY B 1 95 ? -28.156 12.609 6.176 1 97.56 95 GLY B O 1
ATOM 2397 N N . ARG B 1 96 ? -26.234 11.852 5.621 1 96.25 96 ARG B N 1
ATOM 2398 C CA . ARG B 1 96 ? -25.969 12.914 4.652 1 96.25 96 ARG B CA 1
ATOM 2399 C C . ARG B 1 96 ? -26.359 12.484 3.244 1 96.25 96 ARG B C 1
ATOM 2401 O O . ARG B 1 96 ? -26.656 13.328 2.393 1 96.25 96 ARG B O 1
ATOM 2408 N N . GLY B 1 97 ? -26.375 11.133 2.941 1 96.25 97 GLY B N 1
ATOM 2409 C CA . GLY B 1 97 ? -26.719 10.648 1.61 1 96.25 97 GLY B CA 1
ATOM 2410 C C . GLY B 1 97 ? -25.641 10.961 0.579 1 96.25 97 GLY B C 1
ATOM 2411 O O . GLY B 1 97 ? -24.516 11.312 0.932 1 96.25 97 GLY B O 1
ATOM 2412 N N . ILE B 1 98 ? -25.984 10.844 -0.694 1 98.06 98 ILE B N 1
ATOM 2413 C CA . ILE B 1 98 ? -25.094 11.109 -1.819 1 98.06 98 ILE B CA 1
ATOM 2414 C C . ILE B 1 98 ? -25.234 12.562 -2.258 1 98.06 98 ILE B C 1
ATOM 2416 O O . ILE B 1 98 ? -26.328 13.031 -2.525 1 98.06 98 ILE B O 1
ATOM 2420 N N . PRO B 1 99 ? -24.156 13.266 -2.277 1 97.19 99 PRO B N 1
ATOM 2421 C CA . PRO B 1 99 ? -24.25 14.68 -2.66 1 97.19 99 PRO B CA 1
ATOM 2422 C C . PRO B 1 99 ? -24.656 14.867 -4.117 1 97.19 99 PRO B C 1
ATOM 2424 O O . PRO B 1 99 ? -24.453 13.977 -4.945 1 97.19 99 PRO B O 1
ATOM 2427 N N . GLU B 1 100 ? -25.188 16.078 -4.336 1 95.81 100 GLU B N 1
ATOM 2428 C CA . GLU B 1 100 ? -25.484 16.469 -5.711 1 95.81 100 GLU B CA 1
ATOM 2429 C C . GLU B 1 100 ? -24.234 16.984 -6.422 1 95.81 100 GLU B C 1
ATOM 2431 O O . GLU B 1 100 ? -23.25 17.344 -5.773 1 95.81 100 GLU B O 1
ATOM 2436 N N . GLY B 1 101 ? -24.266 16.938 -7.754 1 96.31 101 GLY B N 1
ATOM 2437 C CA . GLY B 1 101 ? -23.141 17.453 -8.508 1 96.31 101 GLY B CA 1
ATOM 2438 C C . GLY B 1 101 ? -21.938 16.547 -8.477 1 96.31 101 GLY B C 1
ATOM 2439 O O . GLY B 1 101 ? -22.062 15.328 -8.531 1 96.31 101 GLY B O 1
ATOM 2440 N N . GLU B 1 102 ? -20.812 17.188 -8.445 1 97.88 102 GLU B N 1
ATOM 2441 C CA . GLU B 1 102 ? -19.562 16.422 -8.438 1 97.88 102 GLU B CA 1
ATOM 2442 C C . GLU B 1 102 ? -19.375 15.688 -7.113 1 97.88 102 GLU B C 1
ATOM 2444 O O . GLU B 1 102 ? -19.625 16.25 -6.047 1 97.88 102 GLU B O 1
ATOM 2449 N N . LYS B 1 103 ? -18.984 14.477 -7.137 1 98.5 103 LYS B N 1
ATOM 2450 C CA . LYS B 1 103 ? -18.734 13.656 -5.957 1 98.5 103 LYS B CA 1
ATOM 2451 C C . LYS B 1 103 ? -17.234 13.477 -5.73 1 98.5 103 LYS B C 1
ATOM 2453 O O . LYS B 1 103 ? -16.516 12.984 -6.609 1 98.5 103 LYS B O 1
ATOM 2458 N N . ARG B 1 104 ? -16.688 13.938 -4.613 1 98.81 104 ARG B N 1
ATOM 2459 C CA . ARG B 1 104 ? -15.32 13.609 -4.219 1 98.81 104 ARG B CA 1
ATOM 2460 C C . ARG B 1 104 ? -15.266 12.266 -3.506 1 98.81 104 ARG B C 1
ATOM 2462 O O . ARG B 1 104 ? -15.875 12.094 -2.449 1 98.81 104 ARG B O 1
ATOM 2469 N N . ILE B 1 105 ? -14.508 11.289 -4.117 1 98.94 105 ILE B N 1
ATOM 2470 C CA . ILE B 1 105 ? -14.508 9.93 -3.59 1 98.94 105 ILE B CA 1
ATOM 2471 C C . ILE B 1 105 ? -13.078 9.492 -3.301 1 98.94 105 ILE B C 1
ATOM 2473 O O . ILE B 1 105 ? -12.234 9.469 -4.199 1 98.94 105 ILE B O 1
ATOM 2477 N N . ALA B 1 106 ? -12.797 9.195 -2.02 1 98.94 106 ALA B N 1
ATOM 2478 C CA . ALA B 1 106 ? -11.508 8.625 -1.636 1 98.94 106 ALA B CA 1
ATOM 2479 C C . ALA B 1 106 ? -11.555 7.098 -1.684 1 98.94 106 ALA B C 1
ATOM 2481 O O . ALA B 1 106 ? -12.555 6.484 -1.301 1 98.94 106 ALA B O 1
ATOM 2482 N N . THR B 1 107 ? -10.477 6.434 -2.18 1 98.94 107 THR B N 1
ATOM 2483 C CA . THR B 1 107 ? -10.508 4.984 -2.332 1 98.94 107 THR B CA 1
ATOM 2484 C C . THR B 1 107 ? -9.102 4.43 -2.545 1 98.94 107 THR B C 1
ATOM 2486 O O . THR B 1 107 ? -8.195 5.156 -2.951 1 98.94 107 THR B O 1
ATOM 2489 N N . LYS B 1 108 ? -8.953 3.152 -2.258 1 98.38 108 LYS B N 1
ATOM 2490 C CA . LYS B 1 108 ? -7.773 2.389 -2.648 1 98.38 108 LYS B CA 1
ATOM 2491 C C . LYS B 1 108 ? -7.953 1.761 -4.027 1 98.38 108 LYS B C 1
ATOM 2493 O O . LYS B 1 108 ? -7.027 1.156 -4.57 1 98.38 108 LYS B O 1
ATOM 2498 N N . PHE B 1 109 ? -9.141 1.962 -4.586 1 98.75 109 PHE B N 1
ATOM 2499 C CA . PHE B 1 109 ? -9.523 1.297 -5.828 1 98.75 109 PHE B CA 1
ATOM 2500 C C . PHE B 1 109 ? -9.992 2.311 -6.863 1 98.75 109 PHE B C 1
ATOM 2502 O O . PHE B 1 109 ? -11.164 2.309 -7.254 1 98.75 109 PHE B O 1
ATOM 2509 N N . PRO B 1 110 ? -9.086 3.078 -7.379 1 98.88 110 PRO B N 1
ATOM 2510 C CA . PRO B 1 110 ? -9.484 4.168 -8.273 1 98.88 110 PRO B CA 1
ATOM 2511 C C . PRO B 1 110 ? -10.125 3.66 -9.562 1 98.88 110 PRO B C 1
ATOM 2513 O O . PRO B 1 110 ? -11.07 4.266 -10.062 1 98.88 110 PRO B O 1
ATOM 2516 N N . ASN B 1 111 ? -9.625 2.555 -10.156 1 98.81 111 ASN B N 1
ATOM 2517 C CA . ASN B 1 111 ? -10.188 2.061 -11.406 1 98.81 111 ASN B CA 1
ATOM 2518 C C . ASN B 1 111 ? -11.602 1.509 -11.211 1 98.81 111 ASN B C 1
ATOM 2520 O O . ASN B 1 111 ? -12.5 1.795 -12 1 98.81 111 ASN B O 1
ATOM 2524 N N . VAL B 1 112 ? -11.758 0.766 -10.164 1 98.81 112 VAL B N 1
ATOM 2525 C CA . VAL B 1 112 ? -13.078 0.245 -9.805 1 98.81 112 VAL B CA 1
ATOM 2526 C C . VAL B 1 112 ? -14.047 1.403 -9.578 1 98.81 112 VAL B C 1
ATOM 2528 O O . VAL B 1 112 ? -15.18 1.379 -10.055 1 98.81 112 VAL B O 1
ATOM 2531 N N . THR B 1 113 ? -13.555 2.414 -8.883 1 98.94 113 THR B N 1
ATOM 2532 C CA . THR B 1 113 ? -14.383 3.562 -8.539 1 98.94 113 THR B CA 1
ATOM 2533 C C . THR B 1 113 ? -14.75 4.359 -9.789 1 98.94 113 THR B C 1
ATOM 2535 O O . THR B 1 113 ? -15.898 4.793 -9.938 1 98.94 113 THR B O 1
ATOM 2538 N N . GLN B 1 114 ? -13.812 4.512 -10.641 1 98.88 114 GLN B N 1
ATOM 2539 C CA . GLN B 1 114 ? -14.07 5.219 -11.891 1 98.88 114 GLN B CA 1
ATOM 2540 C C . GLN B 1 114 ? -15.156 4.52 -12.703 1 98.88 114 GLN B C 1
ATOM 2542 O O . GLN B 1 114 ? -16.094 5.168 -13.18 1 98.88 114 GLN B O 1
ATOM 2547 N N . ARG B 1 115 ? -15.062 3.236 -12.859 1 98.75 115 ARG B N 1
ATOM 2548 C CA . ARG B 1 115 ? -16.047 2.465 -13.609 1 98.75 115 ARG B CA 1
ATOM 2549 C C . ARG B 1 115 ? -17.422 2.549 -12.953 1 98.75 115 ARG B C 1
ATOM 2551 O O . ARG B 1 115 ? -18.438 2.648 -13.633 1 98.75 115 ARG B O 1
ATOM 2558 N N . TYR B 1 116 ? -17.406 2.494 -11.641 1 98.88 116 TYR B N 1
ATOM 2559 C CA . TYR B 1 116 ? -18.656 2.627 -10.906 1 98.88 116 TYR B CA 1
ATOM 2560 C C . TYR B 1 116 ? -19.312 3.977 -11.18 1 98.88 116 TYR B C 1
ATOM 2562 O O . TYR B 1 116 ? -20.5 4.047 -11.492 1 98.88 116 TYR B O 1
ATOM 2570 N N . CYS B 1 117 ? -18.516 5.07 -11.094 1 98.88 117 CYS B N 1
ATOM 2571 C CA . CYS B 1 117 ? -19.031 6.41 -11.352 1 98.88 117 CYS B CA 1
ATOM 2572 C C . CYS B 1 117 ? -19.562 6.516 -12.773 1 98.88 117 CYS B C 1
ATOM 2574 O O . CYS B 1 117 ? -20.641 7.086 -12.992 1 98.88 117 CYS B O 1
ATOM 2576 N N . GLU B 1 118 ? -18.844 5.953 -13.688 1 98.69 118 GLU B N 1
ATOM 2577 C CA . GLU B 1 118 ? -19.281 5.969 -15.086 1 98.69 118 GLU B CA 1
ATOM 2578 C C . GLU B 1 118 ? -20.609 5.25 -15.25 1 98.69 118 GLU B C 1
ATOM 2580 O O . GLU B 1 118 ? -21.5 5.73 -15.969 1 98.69 118 GLU B O 1
ATOM 2585 N N . SER B 1 119 ? -20.766 4.145 -14.609 1 98.56 119 SER B N 1
ATOM 2586 C CA . SER B 1 119 ? -21.984 3.369 -14.703 1 98.56 119 SER B CA 1
ATOM 2587 C C . SER B 1 119 ? -23.172 4.141 -14.133 1 98.56 119 SER B C 1
ATOM 2589 O O . SER B 1 119 ? -24.328 3.887 -14.5 1 98.56 119 SER B O 1
ATOM 2591 N N . LYS B 1 120 ? -22.922 5.094 -13.234 1 98.19 120 LYS B N 1
ATOM 2592 C CA . LYS B 1 120 ? -23.953 5.895 -12.594 1 98.19 120 LYS B CA 1
ATOM 2593 C C . LYS B 1 120 ? -24.156 7.219 -13.32 1 98.19 120 LYS B C 1
ATOM 2595 O O . LYS B 1 120 ? -25.078 7.98 -12.992 1 98.19 120 LYS B O 1
ATOM 2600 N N . GLY B 1 121 ? -23.281 7.488 -14.281 1 98.12 121 GLY B N 1
ATOM 2601 C CA . GLY B 1 121 ? -23.312 8.781 -14.953 1 98.12 121 GLY B CA 1
ATOM 2602 C C . GLY B 1 121 ? -22.875 9.93 -14.062 1 98.12 121 GLY B C 1
ATOM 2603 O O . GLY B 1 121 ? -23.359 11.047 -14.203 1 98.12 121 GLY B O 1
ATOM 2604 N N . TRP B 1 122 ? -22.047 9.641 -13.125 1 98.5 122 TRP B N 1
ATOM 2605 C CA . TRP B 1 122 ? -21.609 10.641 -12.156 1 98.5 122 TRP B CA 1
ATOM 2606 C C . TRP B 1 122 ? -20.312 11.312 -12.617 1 98.5 122 TRP B C 1
ATOM 2608 O O . TRP B 1 122 ? -19.453 10.672 -13.242 1 98.5 122 TRP B O 1
ATOM 2618 N N . HIS B 1 123 ? -20.203 12.578 -12.336 1 97.94 123 HIS B N 1
ATOM 2619 C CA . HIS B 1 123 ? -18.906 13.258 -12.359 1 97.94 123 HIS B CA 1
ATOM 2620 C C . HIS B 1 123 ? -18.188 13.117 -11.023 1 97.94 123 HIS B C 1
ATOM 2622 O O . HIS B 1 123 ? -18.625 13.695 -10.016 1 97.94 123 HIS B O 1
ATOM 2628 N N . CYS B 1 124 ? -17.156 12.375 -11.023 1 98.69 124 CYS B N 1
ATOM 2629 C CA . CYS B 1 124 ? -16.469 12.078 -9.773 1 98.69 124 CYS B CA 1
ATOM 2630 C C . CYS B 1 124 ? -15.039 12.609 -9.797 1 98.69 124 CYS B C 1
ATOM 2632 O O . CYS B 1 124 ? -14.367 12.555 -10.828 1 98.69 124 CYS B O 1
ATOM 2634 N N . ARG B 1 125 ? -14.625 13.195 -8.703 1 98.75 125 ARG B N 1
ATOM 2635 C CA . ARG B 1 125 ? -13.211 13.422 -8.406 1 98.75 125 ARG B CA 1
ATOM 2636 C C . ARG B 1 125 ? -12.664 12.344 -7.488 1 98.75 125 ARG B C 1
ATOM 2638 O O . ARG B 1 125 ? -12.984 12.305 -6.301 1 98.75 125 ARG B O 1
ATOM 2645 N N . ILE B 1 126 ? -11.891 11.508 -8.023 1 98.94 126 ILE B N 1
ATOM 2646 C CA . ILE B 1 126 ? -11.406 10.336 -7.293 1 98.94 126 ILE B CA 1
ATOM 2647 C C . ILE B 1 126 ? -10.062 10.656 -6.641 1 98.94 126 ILE B C 1
ATOM 2649 O O . ILE B 1 126 ? -9.148 11.148 -7.305 1 98.94 126 ILE B O 1
ATOM 2653 N N . ILE B 1 127 ? -9.922 10.383 -5.391 1 98.81 127 ILE B N 1
ATOM 2654 C CA . ILE B 1 127 ? -8.727 10.641 -4.594 1 98.81 127 ILE B CA 1
ATOM 2655 C C . ILE B 1 127 ? -8.133 9.312 -4.117 1 98.81 127 ILE B C 1
ATOM 2657 O O . ILE B 1 127 ? -8.609 8.727 -3.141 1 98.81 127 ILE B O 1
ATOM 2661 N N . PRO B 1 128 ? -7.125 8.859 -4.797 1 98.81 128 PRO B N 1
ATOM 2662 C CA . PRO B 1 128 ? -6.52 7.59 -4.391 1 98.81 128 PRO B CA 1
ATOM 2663 C C . PRO B 1 128 ? -5.828 7.676 -3.031 1 98.81 128 PRO B C 1
ATOM 2665 O O . PRO B 1 128 ? -5.109 8.641 -2.758 1 98.81 128 PRO B O 1
ATOM 2668 N N . LEU B 1 129 ? -6.082 6.719 -2.189 1 98.69 129 LEU B N 1
ATOM 2669 C CA . LEU B 1 129 ? -5.434 6.574 -0.891 1 98.69 129 LEU B CA 1
ATOM 2670 C C . LEU B 1 129 ? -4.879 5.168 -0.714 1 98.69 129 LEU B C 1
ATOM 2672 O O . LEU B 1 129 ? -5.332 4.23 -1.375 1 98.69 129 LEU B O 1
ATOM 2676 N N . LYS B 1 130 ? -3.922 5.016 0.21 1 97.5 130 LYS B N 1
ATOM 2677 C CA . LYS B 1 130 ? -3.33 3.711 0.504 1 97.5 130 LYS B CA 1
ATOM 2678 C C . LYS B 1 130 ? -4.062 3.023 1.652 1 97.5 130 LYS B C 1
ATOM 2680 O O . LYS B 1 130 ? -3.934 1.812 1.84 1 97.5 130 LYS B O 1
ATOM 2685 N N . GLY B 1 131 ? -4.766 3.76 2.426 1 96.88 131 GLY B N 1
ATOM 2686 C CA . GLY B 1 131 ? -5.473 3.207 3.572 1 96.88 131 GLY B CA 1
ATOM 2687 C C . GLY B 1 131 ? -6.156 4.262 4.414 1 96.88 131 GLY B C 1
ATOM 2688 O O . GLY B 1 131 ? -6.152 5.445 4.066 1 96.88 131 GLY B O 1
ATOM 2689 N N . SER B 1 132 ? -6.844 3.744 5.445 1 96.56 132 SER B N 1
ATOM 2690 C CA . SER B 1 132 ? -7.586 4.613 6.352 1 96.56 132 SER B CA 1
ATOM 2691 C C . SER B 1 132 ? -8.578 5.488 5.594 1 96.56 132 SER B C 1
ATOM 2693 O O . SER B 1 132 ? -8.648 6.695 5.82 1 96.56 132 SER B O 1
ATOM 2695 N N . VAL B 1 133 ? -9.242 4.82 4.715 1 98.19 133 VAL B N 1
ATOM 2696 C CA . VAL B 1 133 ? -10.07 5.574 3.779 1 98.19 133 VAL B CA 1
ATOM 2697 C C . VAL B 1 133 ? -11.219 6.238 4.527 1 98.19 133 VAL B C 1
ATOM 2699 O O . VAL B 1 133 ? -11.711 7.293 4.117 1 98.19 133 VAL B O 1
ATOM 2702 N N . GLU B 1 134 ? -11.578 5.637 5.68 1 98.12 134 GLU B N 1
ATOM 2703 C CA . GLU B 1 134 ? -12.688 6.152 6.484 1 98.12 134 GLU B CA 1
ATOM 2704 C C . GLU B 1 134 ? -12.383 7.551 7.012 1 98.12 134 GLU B C 1
ATOM 2706 O O . GLU B 1 134 ? -13.289 8.312 7.336 1 98.12 134 GLU B O 1
ATOM 2711 N N . LEU B 1 135 ? -11.164 7.867 7.109 1 98.44 135 LEU B N 1
ATOM 2712 C CA . LEU B 1 135 ? -10.742 9.164 7.633 1 98.44 135 LEU B CA 1
ATOM 2713 C C . LEU B 1 135 ? -11.055 10.273 6.637 1 98.44 135 LEU B C 1
ATOM 2715 O O . LEU B 1 135 ? -11.195 11.438 7.02 1 98.44 135 LEU B O 1
ATOM 2719 N N . ALA B 1 136 ? -11.172 9.93 5.371 1 98.81 136 ALA B N 1
ATOM 2720 C CA . ALA B 1 136 ? -11.242 10.93 4.305 1 98.81 136 ALA B CA 1
ATOM 2721 C C . ALA B 1 136 ? -12.469 11.812 4.465 1 98.81 136 ALA B C 1
ATOM 2723 O O . ALA B 1 136 ? -12.359 13.039 4.48 1 98.81 136 ALA B O 1
ATOM 2724 N N . PRO B 1 137 ? -13.641 11.234 4.688 1 98.62 137 PRO B N 1
ATOM 2725 C CA . PRO B 1 137 ? -14.789 12.117 4.906 1 98.62 137 PRO B CA 1
ATOM 2726 C C . PRO B 1 137 ? -14.703 12.883 6.223 1 98.62 137 PRO B C 1
ATOM 2728 O O . PRO B 1 137 ? -15.133 14.039 6.301 1 98.62 137 PRO B O 1
ATOM 2731 N N . ILE B 1 138 ? -14.18 12.266 7.191 1 96.88 138 ILE B N 1
ATOM 2732 C CA . ILE B 1 138 ? -14.055 12.859 8.516 1 96.88 138 ILE B CA 1
ATOM 2733 C C . ILE B 1 138 ? -13.156 14.094 8.438 1 96.88 138 ILE B C 1
ATOM 2735 O O . ILE B 1 138 ? -13.469 15.133 9.023 1 96.88 138 ILE B O 1
ATOM 2739 N N . ALA B 1 139 ? -12.086 14.031 7.68 1 97.94 139 ALA B N 1
ATOM 2740 C CA . ALA B 1 139 ? -11.094 15.094 7.559 1 97.94 139 ALA B CA 1
ATOM 2741 C C . ALA B 1 139 ? -11.547 16.156 6.559 1 97.94 139 ALA B C 1
ATOM 2743 O O . ALA B 1 139 ? -10.953 17.234 6.477 1 97.94 139 ALA B O 1
ATOM 2744 N N . GLY B 1 140 ? -12.555 15.805 5.789 1 98 140 GLY B N 1
ATOM 2745 C CA . GLY B 1 140 ? -13.008 16.734 4.762 1 98 140 GLY B CA 1
ATOM 2746 C C . GLY B 1 140 ? -12.305 16.531 3.434 1 98 140 GLY B C 1
ATOM 2747 O O . GLY B 1 140 ? -12.414 17.375 2.539 1 98 140 GLY B O 1
ATOM 2748 N N . LEU B 1 141 ? -11.586 15.492 3.305 1 98.75 141 LEU B N 1
ATOM 2749 C CA . LEU B 1 141 ? -10.844 15.203 2.082 1 98.75 141 LEU B CA 1
ATOM 2750 C C . LEU B 1 141 ? -11.789 14.773 0.964 1 98.75 141 LEU B C 1
ATOM 2752 O O . LEU B 1 141 ? -11.547 15.078 -0.207 1 98.75 141 LEU B O 1
ATOM 2756 N N . SER B 1 142 ? -12.852 14.047 1.296 1 98.88 142 SER B N 1
ATOM 2757 C CA . SER B 1 142 ? -13.82 13.539 0.326 1 98.88 142 SER B CA 1
ATOM 2758 C C . SER B 1 142 ? -15.234 13.586 0.885 1 98.88 142 SER B C 1
ATOM 2760 O O . SER B 1 142 ? -15.43 13.797 2.084 1 98.88 142 SER B O 1
ATOM 2762 N N . ASP B 1 143 ? -16.219 13.422 -0.033 1 98.69 143 ASP B N 1
ATOM 2763 C CA . ASP B 1 143 ? -17.625 13.289 0.371 1 98.69 143 ASP B CA 1
ATOM 2764 C C . ASP B 1 143 ? -17.969 11.836 0.682 1 98.69 143 ASP B C 1
ATOM 2766 O O . ASP B 1 143 ? -18.75 11.562 1.595 1 98.69 143 ASP B O 1
ATOM 2770 N N . LEU B 1 144 ? -17.406 10.992 -0.118 1 98.94 144 LEU B N 1
ATOM 2771 C CA . LEU B 1 144 ? -17.703 9.562 -0.099 1 98.94 144 LEU B CA 1
ATOM 2772 C C . LEU B 1 144 ? -16.422 8.734 -0.138 1 98.94 144 LEU B C 1
ATOM 2774 O O . LEU B 1 144 ? -15.336 9.273 -0.367 1 98.94 144 LEU B O 1
ATOM 2778 N N . ILE B 1 145 ? -16.609 7.453 0.175 1 98.94 145 ILE B N 1
ATOM 2779 C CA . ILE B 1 145 ? -15.516 6.512 -0.012 1 98.94 145 ILE B CA 1
ATOM 2780 C C . ILE B 1 145 ? -16.016 5.273 -0.748 1 98.94 145 ILE B C 1
ATOM 2782 O O . ILE B 1 145 ? -17.203 4.965 -0.718 1 98.94 145 ILE B O 1
ATOM 2786 N N . VAL B 1 146 ? -15.203 4.668 -1.477 1 98.94 146 VAL B N 1
ATOM 2787 C CA . VAL B 1 146 ? -15.367 3.299 -1.955 1 98.94 146 VAL B CA 1
ATOM 2788 C C . VAL B 1 146 ? -14.344 2.391 -1.271 1 98.94 146 VAL B C 1
ATOM 2790 O O . VAL B 1 146 ? -13.141 2.635 -1.348 1 98.94 146 VAL B O 1
ATOM 2793 N N . ASP B 1 147 ? -14.844 1.391 -0.608 1 98.75 147 ASP B N 1
ATOM 2794 C CA . ASP B 1 147 ? -13.961 0.51 0.152 1 98.75 147 ASP B CA 1
ATOM 2795 C C . ASP B 1 147 ? -14.594 -0.862 0.356 1 98.75 147 ASP B C 1
ATOM 2797 O O . ASP B 1 147 ? -15.719 -1.104 -0.091 1 98.75 147 ASP B O 1
ATOM 2801 N N . ILE B 1 148 ? -13.836 -1.683 0.971 1 98.5 148 ILE B N 1
ATOM 2802 C CA . ILE B 1 148 ? -14.281 -3.045 1.239 1 98.5 148 ILE B CA 1
ATOM 2803 C C . ILE B 1 148 ? -14.82 -3.139 2.668 1 98.5 148 ILE B C 1
ATOM 2805 O O . ILE B 1 148 ? -14.234 -2.574 3.594 1 98.5 148 ILE B O 1
ATOM 2809 N N . THR B 1 149 ? -15.945 -3.844 2.863 1 98.06 149 THR B N 1
ATOM 2810 C CA . THR B 1 149 ? -16.469 -4.102 4.199 1 98.06 149 THR B CA 1
ATOM 2811 C C . THR B 1 149 ? -16.891 -5.562 4.34 1 98.06 149 THR B C 1
ATOM 2813 O O . THR B 1 149 ? -17.391 -6.168 3.383 1 98.06 149 THR B O 1
ATOM 2816 N N . GLU B 1 150 ? -16.594 -6.102 5.434 1 95.06 150 GLU B N 1
ATOM 2817 C CA . GLU B 1 150 ? -17.078 -7.441 5.738 1 95.06 150 GLU B CA 1
ATOM 2818 C C . GLU B 1 150 ? -18.328 -7.391 6.609 1 95.06 150 GLU B C 1
ATOM 2820 O O . GLU B 1 150 ? -19.422 -7.797 6.176 1 95.06 150 GLU B O 1
ATOM 2825 N N . THR B 1 151 ? -18.25 -6.703 7.758 1 94.06 151 THR B N 1
ATOM 2826 C CA . THR B 1 151 ? -19.375 -6.648 8.688 1 94.06 151 THR B CA 1
ATOM 2827 C C . THR B 1 151 ? -19.969 -5.246 8.734 1 94.06 151 THR B C 1
ATOM 2829 O O . THR B 1 151 ? -21.078 -5.055 9.25 1 94.06 151 THR B O 1
ATOM 2832 N N . GLY B 1 152 ? -19.219 -4.316 8.312 1 95.56 152 GLY B N 1
ATOM 2833 C CA . GLY B 1 152 ? -19.641 -2.928 8.422 1 95.56 152 GLY B CA 1
ATOM 2834 C C . GLY B 1 152 ? -19.203 -2.275 9.719 1 95.56 152 GLY B C 1
ATOM 2835 O O . GLY B 1 152 ? -19.453 -1.089 9.938 1 95.56 152 GLY B O 1
ATOM 2836 N N . ARG B 1 153 ? -18.531 -2.881 10.484 1 95.31 153 ARG B N 1
ATOM 2837 C CA . ARG B 1 153 ? -18.203 -2.416 11.828 1 95.31 153 ARG B CA 1
ATOM 2838 C C . ARG B 1 153 ? -17.328 -1.171 11.773 1 95.31 153 ARG B C 1
ATOM 2840 O O . ARG B 1 153 ? -17.609 -0.177 12.445 1 95.31 153 ARG B O 1
ATOM 2847 N N . THR B 1 154 ? -16.188 -1.205 10.969 1 95.44 154 THR B N 1
ATOM 2848 C CA . THR B 1 154 ? -15.273 -0.075 10.875 1 95.44 154 THR B CA 1
ATOM 2849 C C . THR B 1 154 ? -16 1.174 10.383 1 95.44 154 THR B C 1
ATOM 2851 O O . THR B 1 154 ? -15.75 2.277 10.867 1 95.44 154 THR B O 1
ATOM 2854 N N . LEU B 1 155 ? -16.938 0.981 9.438 1 97.81 155 LEU B N 1
ATOM 2855 C CA . LEU B 1 155 ? -17.734 2.102 8.945 1 97.81 155 LEU B CA 1
ATOM 2856 C C . LEU B 1 155 ? -18.578 2.691 10.07 1 97.81 155 LEU B C 1
ATOM 2858 O O . LEU B 1 155 ? -18.578 3.904 10.289 1 97.81 155 LEU B O 1
ATOM 2862 N N . LYS B 1 156 ? -19.234 1.835 10.766 1 97.38 156 LYS B N 1
ATOM 2863 C CA . LYS B 1 156 ? -20.109 2.266 11.852 1 97.38 156 LYS B CA 1
ATOM 2864 C C . LYS B 1 156 ? -19.312 2.984 12.938 1 97.38 156 LYS B C 1
ATOM 2866 O O . LYS B 1 156 ? -19.75 4.023 13.445 1 97.38 156 LYS B O 1
ATOM 2871 N N . GLU B 1 157 ? -18.203 2.484 13.273 1 96.62 157 GLU B N 1
ATOM 2872 C CA . GLU B 1 157 ? -17.344 3.066 14.297 1 96.62 157 GLU B CA 1
ATOM 2873 C C . GLU B 1 157 ? -16.906 4.48 13.914 1 96.62 157 GLU B C 1
ATOM 2875 O O . GLU B 1 157 ? -16.578 5.289 14.781 1 96.62 157 GLU B O 1
ATOM 2880 N N . ASN B 1 158 ? -16.969 4.746 12.617 1 96.94 158 ASN B N 1
ATOM 2881 C CA . ASN B 1 158 ? -16.531 6.055 12.148 1 96.94 158 ASN B CA 1
ATOM 2882 C C . ASN B 1 158 ? -17.719 6.883 11.633 1 96.94 158 ASN B C 1
ATOM 2884 O O . ASN B 1 158 ? -17.531 7.82 10.859 1 96.94 158 ASN B O 1
ATOM 2888 N N . ASN B 1 159 ? -18.906 6.492 12 1 97.5 159 ASN B N 1
ATOM 2889 C CA . ASN B 1 159 ? -20.141 7.199 11.703 1 97.5 159 ASN B CA 1
ATOM 2890 C C . ASN B 1 159 ? -20.391 7.301 10.195 1 97.5 159 ASN B C 1
ATOM 2892 O O . ASN B 1 159 ? -20.812 8.344 9.703 1 97.5 159 ASN B O 1
ATOM 2896 N N . LEU B 1 160 ? -19.953 6.238 9.547 1 98.56 160 LEU B N 1
ATOM 2897 C CA . LEU B 1 160 ? -20.25 6.082 8.125 1 98.56 160 LEU B CA 1
ATOM 2898 C C . LEU B 1 160 ? -21.312 5.023 7.898 1 98.56 160 LEU B C 1
ATOM 2900 O O . LEU B 1 160 ? -21.484 4.117 8.719 1 98.56 160 LEU B O 1
ATOM 2904 N N . GLU B 1 161 ? -22.031 5.172 6.805 1 98.56 161 GLU B N 1
ATOM 2905 C CA . GLU B 1 161 ? -23.031 4.164 6.441 1 98.56 161 GLU B CA 1
ATOM 2906 C C . GLU B 1 161 ? -22.891 3.752 4.98 1 98.56 161 GLU B C 1
ATOM 2908 O O . GLU B 1 161 ? -22.406 4.531 4.152 1 98.56 161 GLU B O 1
ATOM 2913 N N . ILE B 1 162 ? -23.281 2.568 4.703 1 98.75 162 ILE B N 1
ATOM 2914 C CA . ILE B 1 162 ? -23.266 2.051 3.342 1 98.75 162 ILE B CA 1
ATOM 2915 C C . ILE B 1 162 ? -24.375 2.695 2.527 1 98.75 162 ILE B C 1
ATOM 2917 O O . ILE B 1 162 ? -25.547 2.697 2.947 1 98.75 162 ILE B O 1
ATOM 2921 N N . LEU B 1 163 ? -24.016 3.23 1.394 1 98.81 163 LEU B N 1
ATOM 2922 C CA . LEU B 1 163 ? -25 3.883 0.53 1 98.81 163 LEU B CA 1
ATOM 2923 C C . LEU B 1 163 ? -25.328 3.01 -0.675 1 98.81 163 LEU B C 1
ATOM 2925 O O . LEU B 1 163 ? -26.391 3.154 -1.278 1 98.81 163 LEU B O 1
ATOM 2929 N N . ASP B 1 164 ? -24.438 2.158 -1.08 1 98.75 164 ASP B N 1
ATOM 2930 C CA . ASP B 1 164 ? -24.625 1.241 -2.203 1 98.75 164 ASP B CA 1
ATOM 2931 C C . ASP B 1 164 ? -23.641 0.073 -2.119 1 98.75 164 ASP B C 1
ATOM 2933 O O . ASP B 1 164 ? -22.531 0.218 -1.59 1 98.75 164 ASP B O 1
ATOM 2937 N N . GLU B 1 165 ? -24.031 -1.061 -2.525 1 98.62 165 GLU B N 1
ATOM 2938 C CA . GLU B 1 165 ? -23.156 -2.207 -2.709 1 98.62 165 GLU B CA 1
ATOM 2939 C C . GLU B 1 165 ? -22.734 -2.355 -4.168 1 98.62 165 GLU B C 1
ATOM 2941 O O . GLU B 1 165 ? -23.594 -2.525 -5.047 1 98.62 165 GLU B O 1
ATOM 2946 N N . ILE B 1 166 ? -21.547 -2.311 -4.371 1 98.81 166 ILE B N 1
ATOM 2947 C CA . ILE B 1 166 ? -21.031 -2.289 -5.738 1 98.81 166 ILE B CA 1
ATOM 2948 C C . ILE B 1 166 ? -20.906 -3.717 -6.266 1 98.81 166 ILE B C 1
ATOM 2950 O O . ILE B 1 166 ? -21.469 -4.051 -7.316 1 98.81 166 ILE B O 1
ATOM 2954 N N . PHE B 1 167 ? -20.172 -4.578 -5.598 1 98.56 167 PHE B N 1
ATOM 2955 C CA . PHE B 1 167 ? -20.094 -5.992 -5.941 1 98.56 167 PHE B CA 1
ATOM 2956 C C . PHE B 1 167 ? -19.625 -6.82 -4.754 1 98.56 167 PHE B C 1
ATOM 2958 O O . PHE B 1 167 ? -19.078 -6.281 -3.793 1 98.56 167 PHE B O 1
ATOM 2965 N N . VAL B 1 168 ? -19.875 -8.117 -4.84 1 98.31 168 VAL B N 1
ATOM 2966 C CA . VAL B 1 168 ? -19.406 -9.07 -3.848 1 98.31 168 VAL B CA 1
ATOM 2967 C C . VAL B 1 168 ? -17.953 -9.453 -4.148 1 98.31 168 VAL B C 1
ATOM 2969 O O . VAL B 1 168 ? -17.562 -9.594 -5.312 1 98.31 168 VAL B O 1
ATOM 2972 N N . ILE B 1 169 ? -17.172 -9.602 -3.117 1 98.12 169 ILE B N 1
ATOM 2973 C CA . ILE B 1 169 ? -15.781 -9.992 -3.264 1 98.12 169 ILE B CA 1
ATOM 2974 C C . ILE B 1 169 ? -15.609 -11.461 -2.869 1 98.12 169 ILE B C 1
ATOM 2976 O O . ILE B 1 169 ? -16 -11.867 -1.774 1 98.12 169 ILE B O 1
ATOM 2980 N N . ARG B 1 170 ? -15.047 -12.18 -3.766 1 96.94 170 ARG B N 1
ATOM 2981 C CA . ARG B 1 170 ? -14.68 -13.578 -3.545 1 96.94 170 ARG B CA 1
ATOM 2982 C C . ARG B 1 170 ? -13.188 -13.789 -3.777 1 96.94 170 ARG B C 1
ATOM 2984 O O . ARG B 1 170 ? -12.523 -12.953 -4.387 1 96.94 170 ARG B O 1
ATOM 2991 N N . THR B 1 171 ? -12.688 -14.898 -3.195 1 97.69 171 THR B N 1
ATOM 2992 C CA . THR B 1 171 ? -11.297 -15.273 -3.428 1 97.69 171 THR B CA 1
ATOM 2993 C C . THR B 1 171 ? -11.18 -16.219 -4.617 1 97.69 171 THR B C 1
ATOM 2995 O O . THR B 1 171 ? -11.758 -17.312 -4.609 1 97.69 171 THR B O 1
ATOM 2998 N N . HIS B 1 172 ? -10.453 -15.805 -5.605 1 98.06 172 HIS B N 1
ATOM 2999 C CA . HIS B 1 172 ? -10.32 -16.578 -6.836 1 98.06 172 HIS B CA 1
ATOM 3000 C C . HIS B 1 172 ? -9.008 -17.359 -6.855 1 98.06 172 HIS B C 1
ATOM 3002 O O . HIS B 1 172 ? -7.969 -16.844 -6.434 1 98.06 172 HIS B O 1
ATOM 3008 N N . VAL B 1 173 ? -9.133 -18.578 -7.324 1 98.75 173 VAL B N 1
ATOM 3009 C CA . VAL B 1 173 ? -7.945 -19.219 -7.887 1 98.75 173 VAL B CA 1
ATOM 3010 C C . VAL B 1 173 ? -7.676 -18.656 -9.281 1 98.75 173 VAL B C 1
ATOM 3012 O O . VAL B 1 173 ? -8.586 -18.578 -10.109 1 98.75 173 VAL B O 1
ATOM 3015 N N . VAL B 1 174 ? -6.461 -18.203 -9.484 1 98.81 174 VAL B N 1
ATOM 3016 C CA . VAL B 1 174 ? -6.133 -17.625 -10.781 1 98.81 174 VAL B CA 1
ATOM 3017 C C . VAL B 1 174 ? -4.934 -18.359 -11.383 1 98.81 174 VAL B C 1
ATOM 3019 O O . VAL B 1 174 ? -4.023 -18.781 -10.656 1 98.81 174 VAL B O 1
ATOM 3022 N N . VAL B 1 175 ? -4.953 -18.5 -12.742 1 98.88 175 VAL B N 1
ATOM 3023 C CA . VAL B 1 175 ? -3.939 -19.297 -13.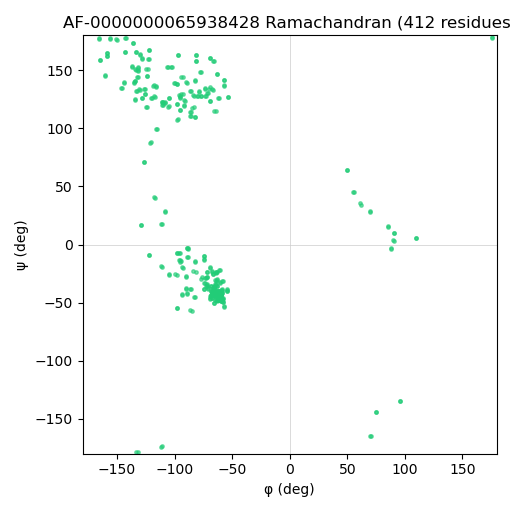422 1 98.88 175 VAL B CA 1
ATOM 3024 C C . VAL B 1 175 ? -3.344 -18.5 -14.578 1 98.88 175 VAL B C 1
ATOM 3026 O O . VAL B 1 175 ? -4.07 -17.828 -15.32 1 98.88 175 VAL B O 1
ATOM 3029 N N . ASN B 1 176 ? -2.031 -18.5 -14.664 1 98.62 176 ASN B N 1
ATOM 3030 C CA . ASN B 1 176 ? -1.357 -17.984 -15.852 1 98.62 176 ASN B CA 1
ATOM 3031 C C . ASN B 1 176 ? -1.734 -18.766 -17.094 1 98.62 176 ASN B C 1
ATOM 3033 O O . ASN B 1 176 ? -1.57 -19.984 -17.141 1 98.62 176 ASN B O 1
ATOM 3037 N N . PRO B 1 177 ? -2.199 -18.062 -18.125 1 98.06 177 PRO B N 1
ATOM 3038 C CA . PRO B 1 177 ? -2.643 -18.797 -19.312 1 98.06 177 PRO B CA 1
ATOM 3039 C C . PRO B 1 177 ? -1.513 -19.578 -19.984 1 98.06 177 PRO B C 1
ATOM 3041 O O . PRO B 1 177 ? -1.749 -20.656 -20.547 1 98.06 177 PRO B O 1
ATOM 3044 N N . VAL B 1 178 ? -0.333 -19.094 -20 1 97.94 178 VAL B N 1
ATOM 3045 C CA . VAL B 1 178 ? 0.805 -19.781 -20.609 1 97.94 178 VAL B CA 1
ATOM 3046 C C . VAL B 1 178 ? 1.118 -21.047 -19.828 1 97.94 178 VAL B C 1
ATOM 3048 O O . VAL B 1 178 ? 1.337 -22.109 -20.406 1 97.94 178 VAL B O 1
ATOM 3051 N N . SER B 1 179 ? 1.1 -20.938 -18.484 1 97.75 179 SER B N 1
ATOM 3052 C CA . SER B 1 179 ? 1.326 -22.109 -17.641 1 97.75 179 SER B CA 1
ATOM 3053 C C . SER B 1 179 ? 0.253 -23.156 -17.875 1 97.75 179 SER B C 1
ATOM 3055 O O . SER B 1 179 ? 0.544 -24.359 -17.875 1 97.75 179 SER B O 1
ATOM 3057 N N . TYR B 1 180 ? -0.959 -22.75 -18.031 1 97.44 180 TYR B N 1
ATOM 3058 C CA . TYR B 1 180 ? -2.074 -23.672 -18.25 1 97.44 180 TYR B CA 1
ATOM 3059 C C . TYR B 1 180 ? -1.841 -24.516 -19.5 1 97.44 180 TYR B C 1
ATOM 3061 O O . TYR B 1 180 ? -2.256 -25.672 -19.547 1 97.44 180 TYR B O 1
ATOM 3069 N N . ARG B 1 181 ? -1.162 -23.938 -20.469 1 96.94 181 ARG B N 1
ATOM 3070 C CA . ARG B 1 181 ? -0.909 -24.625 -21.719 1 96.94 181 ARG B CA 1
ATOM 3071 C C . ARG B 1 181 ? 0.386 -25.422 -21.656 1 96.94 181 ARG B C 1
ATOM 3073 O O . ARG B 1 181 ? 0.427 -26.594 -22.078 1 96.94 181 ARG B O 1
ATOM 3080 N N . THR B 1 182 ? 1.422 -24.844 -21.062 1 97.44 182 THR B N 1
ATOM 3081 C CA . THR B 1 182 ? 2.766 -25.406 -21.156 1 97.44 182 THR B CA 1
ATOM 3082 C C . THR B 1 182 ? 3.023 -26.391 -20 1 97.44 182 THR B C 1
ATOM 3084 O O . THR B 1 182 ? 3.883 -27.266 -20.109 1 97.44 182 THR B O 1
ATOM 3087 N N . LYS B 1 183 ? 2.357 -26.188 -18.875 1 97.19 183 LYS B N 1
ATOM 3088 C CA . LYS B 1 183 ? 2.438 -27.078 -17.719 1 97.19 183 LYS B CA 1
ATOM 3089 C C . LYS B 1 183 ? 1.079 -27.703 -17.422 1 97.19 183 LYS B C 1
ATOM 3091 O O . LYS B 1 183 ? 0.683 -27.797 -16.25 1 97.19 183 LYS B O 1
ATOM 3096 N N . ARG B 1 184 ? 0.408 -28.062 -18.391 1 96.56 184 ARG B N 1
ATOM 3097 C CA . ARG B 1 184 ? -1.005 -28.422 -18.312 1 96.56 184 ARG B CA 1
ATOM 3098 C C . ARG B 1 184 ? -1.231 -29.547 -17.312 1 96.56 184 ARG B C 1
ATOM 3100 O O . ARG B 1 184 ? -2.078 -29.438 -16.438 1 96.56 184 ARG B O 1
ATOM 3107 N N . GLU B 1 185 ? -0.549 -30.625 -17.438 1 97 185 GLU B N 1
ATOM 3108 C CA . GLU B 1 185 ? -0.76 -31.781 -16.578 1 97 185 GLU B CA 1
ATOM 3109 C C . GLU B 1 185 ? -0.555 -31.438 -15.109 1 97 185 GLU B C 1
ATOM 3111 O O . GLU B 1 185 ? -1.388 -31.781 -14.266 1 97 185 GLU B O 1
ATOM 3116 N N . GLU B 1 186 ? 0.54 -30.75 -14.828 1 96.88 186 GLU B N 1
ATOM 3117 C CA . GLU B 1 186 ? 0.858 -30.391 -13.453 1 96.88 186 GLU B CA 1
ATOM 3118 C C . GLU B 1 186 ? -0.176 -29.422 -12.891 1 96.88 186 GLU B C 1
ATOM 3120 O O . GLU B 1 186 ? -0.643 -29.578 -11.758 1 96.88 186 GLU B O 1
ATOM 3125 N N . VAL B 1 187 ? -0.544 -28.438 -13.688 1 98.44 187 VAL B N 1
ATOM 3126 C CA . VAL B 1 187 ? -1.478 -27.406 -13.266 1 98.44 187 VAL B CA 1
ATOM 3127 C C . VAL B 1 187 ? -2.863 -28 -13.055 1 98.44 187 VAL B C 1
ATOM 3129 O O . VAL B 1 187 ? -3.475 -27.812 -12 1 98.44 187 VAL B O 1
ATOM 3132 N N . VAL B 1 188 ? -3.297 -28.797 -13.977 1 98 188 VAL B N 1
ATOM 3133 C CA . VAL B 1 188 ? -4.641 -29.359 -13.922 1 98 188 VAL B CA 1
ATOM 3134 C C . VAL B 1 188 ? -4.738 -30.359 -12.773 1 98 188 VAL B C 1
ATOM 3136 O O . VAL B 1 188 ? -5.723 -30.375 -12.031 1 98 188 VAL B O 1
ATOM 3139 N N . SER B 1 189 ? -3.746 -31.172 -12.656 1 97.75 189 SER B N 1
ATOM 3140 C CA . SER B 1 189 ? -3.73 -32.125 -11.562 1 97.75 189 SER B CA 1
ATOM 3141 C C . SER B 1 189 ? -3.82 -31.422 -10.211 1 97.75 189 SER B C 1
ATOM 3143 O O . SER B 1 189 ? -4.574 -31.844 -9.336 1 97.75 189 SER B O 1
ATOM 3145 N N . PHE B 1 190 ? -3.049 -30.422 -10.047 1 98.12 190 PHE B N 1
ATOM 3146 C CA . PHE B 1 190 ? -3.068 -29.656 -8.805 1 98.12 190 PHE B CA 1
ATOM 3147 C C . PHE B 1 190 ? -4.438 -29.031 -8.57 1 98.12 190 PHE B C 1
ATOM 3149 O O . PHE B 1 190 ? -4.969 -29.078 -7.461 1 98.12 190 PHE B O 1
ATOM 3156 N N . LEU B 1 191 ? -5.004 -28.391 -9.555 1 98.56 191 LEU B N 1
ATOM 3157 C CA . LEU B 1 191 ? -6.297 -27.734 -9.438 1 98.56 191 LEU B CA 1
ATOM 3158 C C . LEU B 1 191 ? -7.391 -28.719 -9.062 1 98.56 191 LEU B C 1
ATOM 3160 O O . LEU B 1 191 ? -8.273 -28.406 -8.258 1 98.56 191 LEU B O 1
ATOM 3164 N N . GLU B 1 192 ? -7.309 -29.891 -9.648 1 98.19 192 GLU B N 1
ATOM 3165 C CA . GLU B 1 192 ? -8.297 -30.922 -9.344 1 98.19 192 GLU B CA 1
ATOM 3166 C C . GLU B 1 192 ? -8.211 -31.359 -7.883 1 98.19 192 GLU B C 1
ATOM 3168 O O . GLU B 1 192 ? -9.234 -31.5 -7.215 1 98.19 192 GLU B O 1
ATOM 3173 N N . LYS B 1 193 ? -7.059 -31.547 -7.449 1 97.75 193 LYS B N 1
ATOM 3174 C CA . LYS B 1 193 ? -6.863 -31.906 -6.051 1 97.75 193 LYS B CA 1
ATOM 3175 C C . LYS B 1 193 ? -7.391 -30.812 -5.125 1 97.75 193 LYS B C 1
ATOM 3177 O O . LYS B 1 193 ? -8.047 -31.109 -4.121 1 97.75 193 LYS B O 1
ATOM 3182 N N . LEU B 1 194 ? -7.039 -29.578 -5.445 1 98.25 194 LEU B N 1
ATOM 3183 C CA . LEU B 1 194 ? -7.488 -28.438 -4.652 1 98.25 194 LEU B CA 1
ATOM 3184 C C . LEU B 1 194 ? -9.008 -28.359 -4.625 1 98.25 194 LEU B C 1
ATOM 3186 O O . LEU B 1 194 ? -9.602 -28.141 -3.566 1 98.25 194 LEU B O 1
ATOM 3190 N N . GLN B 1 195 ? -9.594 -28.531 -5.711 1 97.56 195 GLN B N 1
ATOM 3191 C CA . GLN B 1 195 ? -11.047 -28.484 -5.816 1 97.56 195 GLN B CA 1
ATOM 3192 C C . GLN B 1 195 ? -11.688 -29.594 -4.98 1 97.56 195 GLN B C 1
ATOM 3194 O O . GLN B 1 195 ? -12.711 -29.375 -4.328 1 97.56 195 GLN B O 1
ATOM 3199 N N . GLU B 1 196 ? -11.117 -30.766 -5.016 1 97.12 196 GLU B N 1
ATOM 3200 C CA . GLU B 1 196 ? -11.609 -31.891 -4.227 1 97.12 196 GLU B CA 1
ATOM 3201 C C . GLU B 1 196 ? -11.578 -31.578 -2.734 1 97.12 196 GLU B C 1
ATOM 3203 O O . GLU B 1 196 ? -12.531 -31.859 -2.012 1 97.12 196 GLU B O 1
ATOM 3208 N N . VAL B 1 197 ? -10.469 -31.062 -2.35 1 97.25 197 VAL B N 1
ATOM 3209 C CA . VAL B 1 197 ? -10.297 -30.719 -0.945 1 97.25 197 VAL B CA 1
ATOM 3210 C C . VAL B 1 197 ? -11.344 -29.672 -0.54 1 97.25 197 VAL B C 1
ATOM 3212 O O . VAL B 1 197 ? -11.922 -29.766 0.548 1 97.25 197 VAL B O 1
ATOM 3215 N N . ILE B 1 198 ? -11.562 -28.688 -1.394 1 96.31 198 ILE B N 1
ATOM 3216 C CA . ILE B 1 198 ? -12.516 -27.625 -1.119 1 96.31 198 ILE B CA 1
ATOM 3217 C C . ILE B 1 198 ? -13.93 -28.203 -1.015 1 96.31 198 ILE B C 1
ATOM 3219 O O . ILE B 1 198 ? -14.688 -27.844 -0.113 1 96.31 198 ILE B O 1
ATOM 3223 N N . GLU B 1 199 ? -14.234 -29.062 -1.903 1 94.44 199 GLU B N 1
ATOM 3224 C CA . GLU B 1 199 ? -15.555 -29.688 -1.912 1 94.44 199 GLU B CA 1
ATOM 3225 C C . GLU B 1 199 ? -15.766 -30.547 -0.667 1 94.44 199 GLU B C 1
ATOM 3227 O O . GLU B 1 199 ? -16.859 -30.547 -0.094 1 94.44 199 GLU B O 1
ATOM 3232 N N . HIS B 1 200 ? -14.781 -31.219 -0.279 1 92.81 200 HIS B N 1
ATOM 3233 C CA . HIS B 1 200 ? -14.867 -32.062 0.909 1 92.81 200 HIS B CA 1
ATOM 3234 C C . HIS B 1 200 ? -15.039 -31.203 2.168 1 92.81 200 HIS B C 1
ATOM 3236 O O . HIS B 1 200 ? -15.781 -31.594 3.078 1 92.81 200 HIS B O 1
ATOM 3242 N N . ASP B 1 201 ? -14.32 -30.125 2.268 1 88.88 201 ASP B N 1
ATOM 3243 C CA . ASP B 1 201 ? -14.391 -29.234 3.418 1 88.88 201 ASP B CA 1
ATOM 3244 C C . ASP B 1 201 ? -15.766 -28.578 3.529 1 88.88 201 ASP B C 1
ATOM 3246 O O . ASP B 1 201 ? -16.297 -28.406 4.633 1 88.88 201 ASP B O 1
ATOM 3250 N N . SER B 1 202 ? -16.312 -28.172 2.41 1 81 202 SER B N 1
ATOM 3251 C CA . SER B 1 202 ? -17.625 -27.562 2.379 1 81 202 SER B CA 1
ATOM 3252 C C . SER B 1 202 ? -18.703 -28.547 2.822 1 81 202 SER B C 1
ATOM 3254 O O . SER B 1 202 ? -19.672 -28.156 3.48 1 81 202 SER B O 1
ATOM 3256 N N . ASN B 1 203 ? -18.531 -29.781 2.51 1 75.19 203 ASN B N 1
ATOM 3257 C CA . ASN B 1 203 ? -19.484 -30.812 2.908 1 75.19 203 ASN B CA 1
ATOM 3258 C C . ASN B 1 203 ? -19.375 -31.125 4.398 1 75.19 203 ASN B C 1
ATOM 3260 O O . ASN B 1 203 ? -20.391 -31.406 5.051 1 75.19 203 ASN B O 1
ATOM 3264 N N . GLU B 1 204 ? -18.219 -31.031 4.938 1 68.56 204 GLU B N 1
ATOM 3265 C CA . GLU B 1 204 ? -18.031 -31.266 6.363 1 68.56 204 GLU B CA 1
ATOM 3266 C C . GLU B 1 204 ? -18.609 -30.125 7.195 1 68.56 204 GLU B C 1
ATOM 3268 O O . GLU B 1 204 ? -19.156 -30.344 8.273 1 68.56 204 GLU B O 1
ATOM 3273 N N . GLN B 1 205 ? -18.531 -28.953 6.691 1 64.81 205 GLN B N 1
ATOM 3274 C CA . GLN B 1 205 ? -19.078 -27.797 7.398 1 64.81 205 GLN B CA 1
ATOM 3275 C C . GLN B 1 205 ? -20.609 -27.812 7.336 1 64.81 205 GLN B C 1
ATOM 3277 O O . GLN B 1 205 ? -21.281 -27.297 8.242 1 64.81 205 GLN B O 1
ATOM 3282 N N . SER B 1 206 ? -21.156 -28.391 6.281 1 56.5 206 SER B N 1
ATOM 3283 C CA . SER B 1 206 ? -22.609 -28.516 6.16 1 56.5 206 SER B CA 1
ATOM 3284 C C . SER B 1 206 ? -23.141 -29.641 7.039 1 56.5 206 SER B C 1
ATOM 3286 O O . SER B 1 206 ? -24.312 -29.641 7.43 1 56.5 206 SER B O 1
ATOM 3288 N N . ARG B 1 207 ? -22.406 -30.734 7.332 1 57.34 207 ARG B N 1
ATOM 3289 C CA . ARG B 1 207 ? -22.844 -31.859 8.148 1 57.34 207 ARG B CA 1
ATOM 3290 C C . ARG B 1 207 ? -22.703 -31.547 9.633 1 57.34 207 ARG B C 1
ATOM 3292 O O . ARG B 1 207 ? -23.344 -32.188 10.469 1 57.34 207 ARG B O 1
ATOM 3299 N N . GLY B 1 208 ? -21.859 -30.656 10.016 1 45.56 208 GLY B N 1
ATOM 3300 C CA . GLY B 1 208 ? -21.766 -30.344 11.43 1 45.56 208 GLY B CA 1
ATOM 3301 C C . GLY B 1 208 ? -22.594 -29.141 11.844 1 45.56 208 GLY B C 1
ATOM 3302 O O . GLY B 1 208 ? -22.953 -28.328 11 1 45.56 208 GLY B O 1
#